Protein AF-0000000072570850 (afdb_homodimer)

Foldseek 3Di:
DPPPPADPVLVVLLLVLLLVLLLCLLLQLLLLQLLQCLAPVDLVSNLVRSVVRLQVSLQVSLVVLLVVLVVVLVVLVVVLVVQVVCCVVPVPVLLVLQLVLVVVVVDDSVVSSVVSVVCCVPPVSQSSCCSVPNDGPPNRHDSNSSSVSSNVSSNVNNVQLSCLLSVDDDPCNVVSSLVSSLVSQLVSQQSSCVSVVHDNVVSSVVSNVVNVVSSVVSNVNSNVND/DPPPPADPVQVVLLLVLLLVLLLCLLLQLLLLQLLQCLAPVDLVSNLVRSVVRLQVSLQVSLVVLLVVLVVVLVVLVVVLVVQVVCCVVPVPVLLVLQLVLVVVVVDDSVVSNVVSVVCCVPPVSQSSCCSVPVDGPPNRHDSNSSSVSSNVSSNVNNVQLSCLLSVDDDPCNVVSSLVSSLVSQLVSQQSSCVSVVHDNVVSSVVSNVVNVVSSVVSNVNSNVND

Sequence (452 aa):
MKKQTMTIDEKLNSVRAGVLGSNDGILTVVGVLFSVSAASGSSFALLIASLANLISGAFSMASGEYASVSSQSDSEKVVVQEEKILLKKDFKNQKAAVKEFYIEKGISPETSAEIANELLARKPLETVLSVKYDIALGHYMNPWQAAGSSLISFTIGGLFPLLTMILVKGAWQFPATIFATMLAMALTGMISAKLSDGLVIKAILRNIIIGLLTIFIHYFIGRILGMKKQTMTIDEKLNSVRAGVLGSNDGILTVVGVLFSVSAASGSSFALLIASLANLISGAFSMASGEYASVSSQSDSEKVVVQEEKILLKKDFKNQKAAVKEFYIEKGISPETSAEIANELLARKPLETVLSVKYDIALGHYMNPWQAAGSSLISFTIGGLFPLLTMILVKGAWQFPATIFATMLAMALTGMISAKLSDGLVIKAILRNIIIGLLTIFIHYFIGRILG

Organism: Lactococcus lactis subsp. lactis (strain IL1403) (NCBI:txid272623)

Structure (mmCIF, N/CA/C/O backbone):
data_AF-0000000072570850-model_v1
#
loop_
_entity.id
_entity.type
_entity.pdbx_description
1 polymer 'VIT family protein'
#
loop_
_atom_site.group_PDB
_atom_site.id
_atom_site.type_symbol
_atom_site.label_atom_id
_atom_site.label_alt_id
_atom_site.label_comp_id
_atom_site.label_asym_id
_atom_site.label_entity_id
_atom_site.label_seq_id
_atom_site.pdbx_PDB_ins_code
_atom_site.Cartn_x
_atom_site.Cartn_y
_atom_site.Cartn_z
_atom_site.occupancy
_atom_site.B_iso_or_equiv
_atom_site.auth_seq_id
_atom_site.auth_comp_id
_atom_site.auth_asym_id
_atom_site.auth_atom_id
_atom_site.pdbx_PDB_model_num
ATOM 1 N N . MET A 1 1 ? -11.328 24.703 -18.312 1 24.11 1 MET A N 1
ATOM 2 C CA . MET A 1 1 ? -11.5 23.672 -17.297 1 24.11 1 MET A CA 1
ATOM 3 C C . MET A 1 1 ? -10.188 23.391 -16.578 1 24.11 1 MET A C 1
ATOM 5 O O . MET A 1 1 ? -9.219 22.953 -17.188 1 24.11 1 MET A O 1
ATOM 9 N N . LYS A 1 2 ? -9.789 24.203 -15.586 1 32.03 2 LYS A N 1
ATOM 10 C CA . LYS A 1 2 ? -8.453 24.359 -15.016 1 32.03 2 LYS A CA 1
ATOM 11 C C . LYS A 1 2 ? -7.859 23.016 -14.625 1 32.03 2 LYS A C 1
ATOM 13 O O . LYS A 1 2 ? -8.516 22.219 -13.953 1 32.03 2 LYS A O 1
ATOM 18 N N . LYS A 1 3 ? -7.07 22.438 -15.281 1 36.97 3 LYS A N 1
ATOM 19 C CA . LYS A 1 3 ? -6.34 21.172 -15.164 1 36.97 3 LYS A CA 1
ATOM 20 C C . LYS A 1 3 ? -5.875 20.938 -13.727 1 36.97 3 LYS A C 1
ATOM 22 O O . LYS A 1 3 ? -5.004 21.656 -13.227 1 36.97 3 LYS A O 1
ATOM 27 N N . GLN A 1 4 ? -6.746 20.734 -12.766 1 39.06 4 GLN A N 1
ATOM 28 C CA . GLN A 1 4 ? -6.426 20.656 -11.344 1 39.06 4 GLN A CA 1
ATOM 29 C C . GLN A 1 4 ? -5.211 19.766 -11.102 1 39.06 4 GLN A C 1
ATOM 31 O O . GLN A 1 4 ? -5.215 18.594 -11.461 1 39.06 4 GLN A O 1
ATOM 36 N N . THR A 1 5 ? -4.016 20.281 -11.188 1 43.66 5 THR A N 1
ATOM 37 C CA . THR A 1 5 ? -2.693 19.719 -10.945 1 43.66 5 THR A CA 1
ATOM 38 C C . THR A 1 5 ? -2.707 18.844 -9.695 1 43.66 5 THR A C 1
ATOM 40 O O . THR A 1 5 ? -3.324 19.188 -8.688 1 43.66 5 THR A O 1
ATOM 43 N N . MET A 1 6 ? -2.568 17.578 -9.891 1 50.53 6 MET A N 1
ATOM 44 C CA . MET A 1 6 ? -2.449 16.672 -8.75 1 50.53 6 MET A CA 1
ATOM 45 C C . MET A 1 6 ? -1.691 17.344 -7.605 1 50.53 6 MET A C 1
ATOM 47 O O . MET A 1 6 ? -0.712 18.047 -7.832 1 50.53 6 MET A O 1
ATOM 51 N N . THR A 1 7 ? -2.297 17.266 -6.48 1 55.31 7 THR A N 1
ATOM 52 C CA . THR A 1 7 ? -1.575 17.719 -5.293 1 55.31 7 THR A CA 1
ATOM 53 C C . THR A 1 7 ? -0.363 16.828 -5.027 1 55.31 7 THR A C 1
ATOM 55 O O . THR A 1 7 ? -0.243 15.742 -5.605 1 55.31 7 THR A O 1
ATOM 58 N N . ILE A 1 8 ? 0.607 17.25 -4.469 1 54.66 8 ILE A N 1
ATOM 59 C CA . ILE A 1 8 ? 1.801 16.5 -4.082 1 54.66 8 ILE A CA 1
ATOM 60 C C . ILE A 1 8 ? 1.397 15.188 -3.414 1 54.66 8 ILE A C 1
ATOM 62 O O . ILE A 1 8 ? 2.02 14.148 -3.648 1 54.66 8 ILE A O 1
ATOM 66 N N . ASP A 1 9 ? 0.246 15.258 -2.719 1 59.38 9 ASP A N 1
ATOM 67 C CA . ASP A 1 9 ? -0.221 14.062 -2.018 1 59.38 9 ASP A CA 1
ATOM 68 C C . ASP A 1 9 ? -0.722 13.008 -3 1 59.38 9 ASP A C 1
ATOM 70 O O . ASP A 1 9 ? -0.471 11.812 -2.82 1 59.38 9 ASP A O 1
ATOM 74 N N . GLU A 1 10 ? -1.362 13.484 -3.99 1 61.22 10 GLU A N 1
ATOM 75 C CA . GLU A 1 10 ? -1.866 12.562 -5.012 1 61.22 10 GLU A CA 1
ATOM 76 C C . GLU A 1 10 ? -0.722 11.922 -5.789 1 61.22 10 GLU A C 1
ATOM 78 O O . GLU A 1 10 ? -0.749 10.719 -6.062 1 61.22 10 GLU A O 1
ATOM 83 N N . LYS A 1 11 ? 0.215 12.781 -6.109 1 60.34 11 LYS A N 1
ATOM 84 C CA . LYS A 1 11 ? 1.384 12.281 -6.828 1 60.34 11 LYS A CA 1
ATOM 85 C C . LYS A 1 11 ? 2.162 11.281 -5.984 1 60.34 11 LYS A C 1
ATOM 87 O O . LYS A 1 11 ? 2.576 10.234 -6.484 1 60.34 11 LYS A O 1
ATOM 92 N N . LEU A 1 12 ? 2.254 11.555 -4.738 1 62.31 12 LEU A N 1
ATOM 93 C CA . LEU A 1 12 ? 2.988 10.68 -3.828 1 62.31 12 LEU A CA 1
ATOM 94 C C . LEU A 1 12 ? 2.268 9.344 -3.65 1 62.31 12 LEU A C 1
ATOM 96 O O . LEU A 1 12 ? 2.906 8.297 -3.578 1 62.31 12 LEU A O 1
ATOM 100 N N . ASN A 1 13 ? 0.997 9.484 -3.703 1 66.06 13 ASN A N 1
ATOM 101 C CA . ASN A 1 13 ? 0.219 8.258 -3.561 1 66.06 13 ASN A CA 1
ATOM 102 C C . ASN A 1 13 ? 0.359 7.355 -4.785 1 66.06 13 ASN A C 1
ATOM 104 O O . ASN A 1 13 ? 0.469 6.137 -4.656 1 66.06 13 ASN A O 1
ATOM 108 N N . SER A 1 14 ? 0.369 8.008 -5.949 1 67.69 14 SER A N 1
ATOM 109 C CA . SER A 1 14 ? 0.519 7.246 -7.184 1 67.69 14 SER A CA 1
ATOM 110 C C . SER A 1 14 ? 1.908 6.625 -7.285 1 67.69 14 SER A C 1
ATOM 112 O O . SER A 1 14 ? 2.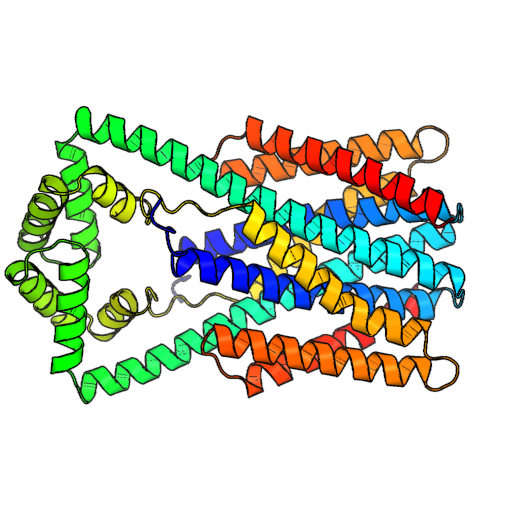053 5.484 -7.73 1 67.69 14 SER A O 1
ATOM 114 N N . VAL A 1 15 ? 2.855 7.297 -6.844 1 68.5 15 VAL A N 1
ATOM 115 C CA . VAL A 1 15 ? 4.234 6.816 -6.879 1 68.5 15 VAL A CA 1
ATOM 116 C C . VAL A 1 15 ? 4.406 5.664 -5.895 1 68.5 15 VAL A C 1
ATOM 118 O O . VAL A 1 15 ? 5.016 4.645 -6.223 1 68.5 15 VAL A O 1
ATOM 121 N N . ARG A 1 16 ? 3.838 5.863 -4.785 1 72.44 16 ARG A N 1
ATOM 122 C CA . ARG A 1 16 ? 3.883 4.797 -3.791 1 72.44 16 ARG A CA 1
ATOM 123 C C . ARG A 1 16 ? 3.217 3.527 -4.316 1 72.44 16 ARG A C 1
ATOM 125 O O . ARG A 1 16 ? 3.758 2.43 -4.168 1 72.44 16 ARG A O 1
ATOM 132 N N . ALA A 1 17 ? 2.133 3.746 -4.895 1 75.56 17 ALA A N 1
ATOM 133 C CA . ALA A 1 17 ? 1.392 2.629 -5.473 1 75.56 17 ALA A CA 1
ATOM 134 C C . ALA A 1 17 ? 2.195 1.949 -6.578 1 75.56 17 ALA A C 1
ATOM 136 O O . ALA A 1 17 ? 2.186 0.722 -6.695 1 75.56 17 ALA A O 1
ATOM 137 N N . GLY A 1 18 ? 2.904 2.754 -7.371 1 77.88 18 GLY A N 1
ATOM 138 C CA . GLY A 1 18 ? 3.725 2.219 -8.445 1 77.88 18 GLY A CA 1
ATOM 139 C C . GLY A 1 18 ? 4.91 1.413 -7.941 1 77.88 18 GLY A C 1
ATOM 140 O O . GLY A 1 18 ? 5.168 0.311 -8.43 1 77.88 18 GLY A O 1
ATOM 141 N N . VAL A 1 19 ? 5.555 1.935 -7.004 1 78.81 19 VAL A N 1
ATOM 142 C CA . VAL A 1 19 ? 6.734 1.274 -6.457 1 78.81 19 VAL A CA 1
ATOM 143 C C . VAL A 1 19 ? 6.324 -0.025 -5.766 1 78.81 19 VAL A C 1
ATOM 145 O O . VAL A 1 19 ? 6.977 -1.059 -5.938 1 78.81 19 VAL A O 1
ATOM 148 N N . LEU A 1 20 ? 5.258 0.036 -5.07 1 80.69 20 LEU A N 1
ATOM 149 C CA . LEU A 1 20 ? 4.742 -1.16 -4.414 1 80.69 20 LEU A CA 1
ATOM 150 C C . LEU A 1 20 ? 4.32 -2.207 -5.438 1 80.69 20 LEU A C 1
ATOM 152 O O . LEU A 1 20 ? 4.594 -3.398 -5.262 1 80.69 20 LEU A O 1
ATOM 156 N N . GLY A 1 21 ? 3.699 -1.701 -6.406 1 85.62 21 GLY A N 1
ATOM 157 C CA . GLY A 1 21 ? 3.271 -2.598 -7.469 1 85.62 21 GLY A CA 1
ATOM 158 C C . GLY A 1 21 ? 4.43 -3.277 -8.172 1 85.62 21 GLY A C 1
ATOM 159 O O . GLY A 1 21 ? 4.398 -4.488 -8.406 1 85.62 21 GLY A O 1
ATOM 160 N N . SER A 1 22 ? 5.387 -2.471 -8.523 1 88.88 22 SER A N 1
ATOM 161 C CA . SER A 1 22 ? 6.551 -3.016 -9.219 1 88.88 22 SER A CA 1
ATOM 162 C C . SER A 1 22 ? 7.258 -4.066 -8.367 1 88.88 22 SER A C 1
ATOM 164 O O . SER A 1 22 ? 7.566 -5.156 -8.852 1 88.88 22 SER A O 1
ATOM 166 N N . ASN A 1 23 ? 7.496 -3.762 -7.199 1 89.5 23 ASN A N 1
ATOM 167 C CA . ASN A 1 23 ? 8.156 -4.688 -6.281 1 89.5 23 ASN A CA 1
ATOM 168 C C . ASN A 1 23 ? 7.371 -5.984 -6.133 1 89.5 23 ASN A C 1
ATOM 170 O O . ASN A 1 23 ? 7.938 -7.074 -6.223 1 89.5 23 ASN A O 1
ATOM 174 N N . ASP A 1 24 ? 6.168 -5.84 -5.98 1 91 24 ASP A N 1
ATOM 175 C CA . ASP A 1 24 ? 5.305 -7.004 -5.785 1 91 24 ASP A CA 1
ATOM 176 C C . ASP A 1 24 ? 5.254 -7.863 -7.043 1 91 24 ASP A C 1
ATOM 178 O O . ASP A 1 24 ? 5.289 -9.094 -6.965 1 91 24 ASP A O 1
ATOM 182 N N . GLY A 1 25 ? 5.102 -7.184 -8.102 1 94.19 25 GLY A N 1
ATOM 183 C CA . GLY A 1 25 ? 5.074 -7.914 -9.359 1 94.19 25 GLY A CA 1
ATOM 184 C C . GLY A 1 25 ? 6.32 -8.75 -9.594 1 94.19 25 GLY A C 1
ATOM 185 O O . GLY A 1 25 ? 6.23 -9.914 -9.984 1 94.19 25 GLY A O 1
ATOM 186 N N . ILE A 1 26 ? 7.422 -8.195 -9.32 1 95.69 26 ILE A N 1
ATOM 187 C CA . ILE A 1 26 ? 8.688 -8.891 -9.516 1 95.69 26 ILE A CA 1
ATOM 188 C C . ILE A 1 26 ? 8.781 -10.07 -8.555 1 95.69 26 ILE A C 1
ATOM 190 O O . ILE A 1 26 ? 8.977 -11.211 -8.984 1 95.69 26 ILE A O 1
ATOM 194 N N . LEU A 1 27 ? 8.547 -9.828 -7.348 1 94.56 27 LEU A N 1
ATOM 195 C CA . LEU A 1 27 ? 8.836 -10.805 -6.305 1 94.56 27 LEU A CA 1
ATOM 196 C C . LEU A 1 27 ? 7.82 -11.945 -6.336 1 94.56 27 LEU A C 1
ATOM 198 O O . LEU A 1 27 ? 8.18 -13.102 -6.113 1 94.56 27 LEU A O 1
ATOM 202 N N . THR A 1 28 ? 6.605 -11.609 -6.574 1 94.5 28 THR A N 1
ATOM 203 C CA . THR A 1 28 ? 5.605 -12.672 -6.602 1 94.5 28 THR A CA 1
ATOM 204 C C . THR A 1 28 ? 5.82 -13.586 -7.805 1 94.5 28 THR A C 1
ATOM 206 O O . THR A 1 28 ? 5.742 -14.812 -7.684 1 94.5 28 THR A O 1
ATOM 209 N N . VAL A 1 29 ? 6.07 -13 -8.891 1 95.75 29 VAL A N 1
ATOM 210 C CA . VAL A 1 29 ? 6.25 -13.789 -10.109 1 95.75 29 VAL A CA 1
ATOM 211 C C . VAL A 1 29 ? 7.516 -14.641 -9.984 1 95.75 29 VAL A C 1
ATOM 213 O O . VAL A 1 29 ? 7.492 -15.836 -10.273 1 95.75 29 VAL A O 1
ATOM 216 N N . VAL A 1 30 ? 8.531 -14.023 -9.555 1 96.12 30 VAL A N 1
ATOM 217 C CA . VAL A 1 30 ? 9.781 -14.766 -9.43 1 96.12 30 VAL A CA 1
ATOM 218 C C . VAL A 1 30 ? 9.625 -15.875 -8.391 1 96.12 30 VAL A C 1
ATOM 220 O O . VAL A 1 30 ? 10.164 -16.969 -8.555 1 96.12 30 VAL A O 1
ATOM 223 N N . GLY A 1 31 ? 8.953 -15.609 -7.363 1 94.88 31 GLY A N 1
ATOM 224 C CA . GLY A 1 31 ? 8.68 -16.656 -6.387 1 94.88 31 GLY A CA 1
ATOM 225 C C . GLY A 1 31 ? 7.961 -17.844 -6.977 1 94.88 31 GLY A C 1
ATOM 226 O O . GLY A 1 31 ? 8.344 -19 -6.727 1 94.88 31 GLY A O 1
ATOM 227 N N . VAL A 1 32 ? 6.973 -17.578 -7.75 1 93.5 32 VAL A N 1
ATOM 228 C CA . VAL A 1 32 ? 6.223 -18.656 -8.391 1 93.5 32 VAL A CA 1
ATOM 229 C C . VAL A 1 32 ? 7.113 -19.391 -9.398 1 93.5 32 VAL A C 1
ATOM 231 O O . VAL A 1 32 ? 7.129 -20.609 -9.453 1 93.5 32 VAL A O 1
ATOM 234 N N . LEU A 1 33 ? 7.859 -18.672 -10.172 1 95.44 33 LEU A N 1
ATOM 235 C CA . LEU A 1 33 ? 8.75 -19.234 -11.172 1 95.44 33 LEU A CA 1
ATOM 236 C C . LEU A 1 33 ? 9.703 -20.25 -10.539 1 95.44 33 LEU A C 1
ATOM 238 O O . LEU A 1 33 ? 9.797 -21.391 -11.008 1 95.44 33 LEU A O 1
ATOM 242 N N . PHE A 1 34 ? 10.312 -19.859 -9.5 1 95.12 34 PHE A N 1
ATOM 243 C CA . PHE A 1 34 ? 11.352 -20.703 -8.93 1 95.12 34 PHE A CA 1
ATOM 244 C C . PHE A 1 34 ? 10.75 -21.812 -8.086 1 95.12 34 PHE A C 1
ATOM 246 O O . PHE A 1 34 ? 11.281 -22.938 -8.031 1 95.12 34 PHE A O 1
ATOM 253 N N . SER A 1 35 ? 9.656 -21.547 -7.469 1 93.94 35 SER A N 1
ATOM 254 C CA . SER A 1 35 ? 8.992 -22.609 -6.711 1 93.94 35 SER A CA 1
ATOM 255 C C . SER A 1 35 ? 8.453 -23.688 -7.629 1 93.94 35 SER A C 1
ATOM 257 O O . SER A 1 35 ? 8.695 -24.875 -7.402 1 93.94 35 SER A O 1
ATOM 259 N N . VAL A 1 36 ? 7.73 -23.312 -8.648 1 91.31 36 VAL A N 1
ATOM 260 C CA . VAL A 1 36 ? 7.082 -24.266 -9.547 1 91.31 36 VAL A CA 1
ATOM 261 C C . VAL A 1 36 ? 8.141 -25 -10.367 1 91.31 36 VAL A C 1
ATOM 263 O O . VAL A 1 36 ? 8.008 -26.203 -10.617 1 91.31 36 VAL A O 1
ATOM 266 N N . SER A 1 37 ? 9.133 -24.266 -10.766 1 92.19 37 SER A N 1
ATOM 267 C CA . SER A 1 37 ? 10.203 -24.922 -11.508 1 92.19 37 SER A CA 1
ATOM 268 C C . SER A 1 37 ? 10.891 -25.984 -10.664 1 92.19 37 SER A C 1
ATOM 270 O O . SER A 1 37 ? 11.219 -27.062 -11.156 1 92.19 37 SER A O 1
ATOM 272 N N . ALA A 1 38 ? 11.125 -25.703 -9.461 1 92 38 ALA A N 1
ATOM 273 C CA . ALA A 1 38 ? 11.82 -26.625 -8.57 1 92 38 ALA A CA 1
ATOM 274 C C . ALA A 1 38 ? 10.914 -27.797 -8.18 1 92 38 ALA A C 1
ATOM 276 O O . ALA A 1 38 ? 11.383 -28.906 -7.938 1 92 38 ALA A O 1
ATOM 277 N N . ALA A 1 39 ? 9.656 -27.594 -8.18 1 89.44 39 ALA A N 1
ATOM 278 C CA . ALA A 1 39 ? 8.703 -28.609 -7.727 1 89.44 39 ALA A CA 1
ATOM 279 C C . ALA A 1 39 ? 8.305 -29.531 -8.875 1 89.44 39 ALA A C 1
ATOM 281 O O . ALA A 1 39 ? 8.188 -30.734 -8.695 1 89.44 39 ALA A O 1
ATOM 282 N N . SER A 1 40 ? 7.805 -29.094 -10.008 1 82.69 40 SER A N 1
ATOM 283 C CA . SER A 1 40 ? 7.129 -29.859 -11.039 1 82.69 40 SER A CA 1
ATOM 284 C C . SER A 1 40 ? 8.062 -30.172 -12.203 1 82.69 40 SER A C 1
ATOM 286 O O . SER A 1 40 ? 8.07 -31.281 -12.727 1 82.69 40 SER A O 1
ATOM 288 N N . GLY A 1 41 ? 8.914 -29.391 -12.664 1 78.12 41 GLY A N 1
ATOM 289 C CA . GLY A 1 41 ? 9.727 -29.531 -13.852 1 78.12 41 GLY A CA 1
ATOM 290 C C . GLY A 1 41 ? 8.93 -29.422 -15.141 1 78.12 41 GLY A C 1
ATOM 291 O O . GLY A 1 41 ? 9.5 -29.484 -16.234 1 78.12 41 GLY A O 1
ATOM 292 N N . SER A 1 42 ? 7.633 -29.312 -15.031 1 86.62 42 SER A N 1
ATOM 293 C CA . SER A 1 42 ? 6.77 -29.188 -16.203 1 86.62 42 SER A CA 1
ATOM 294 C C . SER A 1 42 ? 6.77 -27.766 -16.734 1 86.62 42 SER A C 1
ATOM 296 O O . SER A 1 42 ? 6.391 -26.828 -16.031 1 86.62 42 SER A O 1
ATOM 298 N N . SER A 1 43 ? 7.113 -27.641 -18 1 87.19 43 SER A N 1
ATOM 299 C CA . SER A 1 43 ? 7.125 -26.328 -18.641 1 87.19 43 SER A CA 1
ATOM 300 C C . SER A 1 43 ? 5.719 -25.734 -18.734 1 87.19 43 SER A C 1
ATOM 302 O O . SER A 1 43 ? 5.535 -24.531 -18.625 1 87.19 43 SER A O 1
ATOM 304 N N . PHE A 1 44 ? 4.793 -26.656 -18.938 1 86.31 44 PHE A N 1
ATOM 305 C CA . PHE A 1 44 ? 3.414 -26.188 -19.047 1 86.31 44 PHE A CA 1
ATOM 306 C C . PHE A 1 44 ? 2.912 -25.688 -17.703 1 86.31 44 PHE A C 1
ATOM 308 O O . PHE A 1 44 ? 2.283 -24.625 -17.609 1 86.31 44 PHE A O 1
ATOM 315 N N . ALA A 1 45 ? 3.189 -26.391 -16.625 1 85.25 45 ALA A N 1
ATOM 316 C CA . ALA A 1 45 ? 2.799 -25.984 -15.281 1 85.25 45 ALA A CA 1
ATOM 317 C C . ALA A 1 45 ? 3.443 -24.641 -14.914 1 85.25 45 ALA A C 1
ATOM 319 O O . ALA A 1 45 ? 2.797 -23.781 -14.312 1 85.25 45 ALA A O 1
ATOM 320 N N . LEU A 1 46 ? 4.641 -24.531 -15.312 1 89.38 46 LEU A N 1
ATOM 321 C CA . LEU A 1 46 ? 5.379 -23.297 -15.047 1 89.38 46 LEU A CA 1
ATOM 322 C C . LEU A 1 46 ? 4.734 -22.109 -15.758 1 89.38 46 LEU A C 1
ATOM 324 O O . LEU A 1 46 ? 4.516 -21.062 -15.156 1 89.38 46 LEU A O 1
ATOM 328 N N . LEU A 1 47 ? 4.379 -22.297 -16.969 1 89.5 47 LEU A N 1
ATOM 329 C CA . LEU A 1 47 ? 3.816 -21.219 -17.781 1 89.5 47 LEU A CA 1
ATOM 330 C C . LEU A 1 47 ? 2.453 -20.781 -17.25 1 89.5 47 LEU A C 1
ATOM 332 O O . LEU A 1 47 ? 2.211 -19.594 -17.031 1 89.5 47 LEU A O 1
ATOM 336 N N . ILE A 1 48 ? 1.596 -21.688 -16.953 1 88.62 48 ILE A N 1
ATOM 337 C CA . ILE A 1 48 ? 0.23 -21.359 -16.578 1 88.62 48 ILE A CA 1
ATOM 338 C C . ILE A 1 48 ? 0.225 -20.766 -15.164 1 88.62 48 ILE A C 1
ATOM 340 O O . ILE A 1 48 ? -0.517 -19.812 -14.883 1 88.62 48 ILE A O 1
ATOM 344 N N . ALA A 1 49 ? 1.06 -21.359 -14.328 1 89.81 49 ALA A N 1
ATOM 345 C CA . ALA A 1 49 ? 1.12 -20.859 -12.961 1 89.81 49 ALA A CA 1
ATOM 346 C C . ALA A 1 49 ? 1.647 -19.422 -12.922 1 89.81 49 ALA A C 1
ATOM 348 O O . ALA A 1 49 ? 1.097 -18.562 -12.227 1 89.81 49 ALA A O 1
ATOM 349 N N . SER A 1 50 ? 2.662 -19.156 -13.68 1 93.5 50 SER A N 1
ATOM 350 C CA . SER A 1 50 ? 3.301 -17.844 -13.633 1 93.5 50 SER A CA 1
ATOM 351 C C . SER A 1 50 ? 2.455 -16.797 -14.344 1 93.5 50 SER A C 1
ATOM 353 O O . SER A 1 50 ? 2.391 -15.641 -13.906 1 93.5 50 SER A O 1
ATOM 355 N N . LEU A 1 51 ? 1.804 -17.156 -15.398 1 93.31 51 LEU A N 1
ATOM 356 C CA . LEU A 1 51 ? 0.913 -16.234 -16.078 1 93.31 51 LEU A CA 1
ATOM 357 C C . LEU A 1 51 ? -0.319 -15.93 -15.234 1 93.31 51 LEU A C 1
ATOM 359 O O . LEU A 1 51 ? -0.752 -14.781 -15.148 1 93.31 51 LEU A O 1
ATOM 363 N N . ALA A 1 52 ? -0.844 -17 -14.719 1 92.44 52 ALA A N 1
ATOM 364 C CA . ALA A 1 52 ? -1.978 -16.828 -13.82 1 92.44 52 ALA A CA 1
ATOM 365 C C . ALA A 1 52 ? -1.61 -15.898 -12.656 1 92.44 52 ALA A C 1
ATOM 367 O O . ALA A 1 52 ? -2.387 -15.016 -12.289 1 92.44 52 ALA A O 1
ATOM 368 N N . ASN A 1 53 ? -0.488 -16.094 -12.102 1 93.25 53 ASN A N 1
ATOM 369 C CA . ASN A 1 53 ? -0.016 -15.273 -10.992 1 93.25 53 ASN A CA 1
ATOM 370 C C . ASN A 1 53 ? 0.168 -13.82 -11.414 1 93.25 53 ASN A C 1
ATOM 372 O O . ASN A 1 53 ? -0.221 -12.906 -10.688 1 93.25 53 ASN A O 1
ATOM 376 N N . LEU A 1 54 ? 0.767 -13.617 -12.547 1 94.62 54 LEU A N 1
ATOM 377 C CA . LEU A 1 54 ? 1 -12.258 -13.031 1 94.62 54 LEU A CA 1
ATOM 378 C C . LEU A 1 54 ? -0.319 -11.523 -13.234 1 94.62 54 LEU A C 1
ATOM 380 O O . LEU A 1 54 ? -0.481 -10.391 -12.766 1 94.62 54 LEU A O 1
ATOM 384 N N . ILE A 1 55 ? -1.209 -12.125 -13.867 1 93.62 55 ILE A N 1
ATOM 385 C CA . ILE A 1 55 ? -2.48 -11.492 -14.195 1 93.62 55 ILE A CA 1
ATOM 386 C C . ILE A 1 55 ? -3.299 -11.289 -12.922 1 93.62 55 ILE A C 1
ATOM 388 O O . ILE A 1 55 ? -3.807 -10.195 -12.672 1 93.62 55 ILE A O 1
ATOM 392 N N . SER A 1 56 ? -3.381 -12.352 -12.156 1 92.75 56 SER A N 1
ATOM 393 C CA . SER A 1 56 ? -4.16 -12.258 -10.93 1 92.75 56 SER A CA 1
ATOM 394 C C . SER A 1 56 ? -3.551 -11.25 -9.961 1 92.75 56 SER A C 1
ATOM 396 O O . SER A 1 56 ? -4.273 -10.484 -9.312 1 92.75 56 SER A O 1
ATOM 398 N N . GLY A 1 57 ? -2.258 -11.258 -9.859 1 92.62 57 GLY A N 1
ATOM 399 C CA . GLY A 1 57 ? -1.581 -10.297 -9 1 92.62 57 GLY A CA 1
ATOM 400 C C . GLY A 1 57 ? -1.791 -8.859 -9.422 1 92.62 57 GLY A C 1
ATOM 401 O O . GLY A 1 57 ? -2.059 -7.992 -8.586 1 92.62 57 GLY A O 1
ATOM 402 N N . ALA A 1 58 ? -1.656 -8.625 -10.672 1 93.5 58 ALA A N 1
ATOM 403 C CA . ALA A 1 58 ? -1.842 -7.277 -11.203 1 93.5 58 ALA A CA 1
ATOM 404 C C . ALA A 1 58 ? -3.258 -6.773 -10.938 1 93.5 58 ALA A C 1
ATOM 406 O O . ALA A 1 58 ? -3.447 -5.652 -10.469 1 93.5 58 ALA A O 1
ATOM 407 N N . PHE A 1 59 ? -4.188 -7.551 -11.219 1 91.06 59 PHE A N 1
ATOM 408 C CA . PHE A 1 59 ? -5.582 -7.16 -11.031 1 91.06 59 PHE A CA 1
ATOM 409 C C . PHE A 1 59 ? -5.91 -7.016 -9.547 1 91.06 59 PHE A C 1
ATOM 411 O O . PHE A 1 59 ? -6.676 -6.133 -9.164 1 91.06 59 PHE A O 1
ATOM 418 N N . SER A 1 60 ? -5.402 -7.945 -8.789 1 90.56 60 SER A N 1
ATOM 419 C CA . SER A 1 60 ? -5.621 -7.875 -7.348 1 90.56 60 SER A CA 1
ATOM 420 C C . SER A 1 60 ? -5.062 -6.582 -6.766 1 90.56 60 SER A C 1
ATOM 422 O O . SER A 1 60 ? -5.707 -5.934 -5.941 1 90.56 60 SER A O 1
ATOM 424 N N . MET A 1 61 ? -3.859 -6.238 -7.18 1 89.12 61 MET A N 1
ATOM 425 C CA . MET A 1 61 ? -3.246 -5 -6.711 1 89.12 61 MET A CA 1
ATOM 426 C C . MET A 1 61 ? -4.074 -3.789 -7.125 1 89.12 61 MET A C 1
ATOM 428 O O . MET A 1 61 ? -4.309 -2.889 -6.316 1 89.12 61 MET A O 1
ATOM 432 N N . ALA A 1 62 ? -4.488 -3.793 -8.312 1 89.88 62 ALA A N 1
ATOM 433 C CA . ALA A 1 62 ? -5.305 -2.695 -8.828 1 89.88 62 ALA A CA 1
ATOM 434 C C . ALA A 1 62 ? -6.625 -2.59 -8.07 1 89.88 62 ALA A C 1
ATOM 436 O O . ALA A 1 62 ? -7.031 -1.499 -7.66 1 89.88 62 ALA A O 1
ATOM 437 N N . SER A 1 63 ? -7.266 -3.65 -7.898 1 87.81 63 SER A N 1
ATOM 438 C CA . SER A 1 63 ? -8.555 -3.676 -7.207 1 87.81 63 SER A CA 1
ATOM 439 C C . SER A 1 63 ? -8.398 -3.291 -5.738 1 87.81 63 SER A C 1
ATOM 441 O O . SER A 1 63 ? -9.258 -2.605 -5.18 1 87.81 63 SER A O 1
ATOM 443 N N . GLY A 1 64 ? -7.383 -3.826 -5.172 1 82.69 64 GLY A N 1
ATOM 444 C CA . GLY A 1 64 ? -7.117 -3.451 -3.793 1 82.69 64 GLY A CA 1
ATOM 445 C C . GLY A 1 64 ? -6.875 -1.965 -3.613 1 82.69 64 GLY A C 1
ATOM 446 O O . GLY A 1 64 ? -7.418 -1.347 -2.697 1 82.69 64 GLY A O 1
ATOM 447 N N . GLU A 1 65 ? -6.004 -1.442 -4.426 1 82 65 GLU A N 1
ATOM 448 C CA . GLU A 1 65 ? -5.738 -0.008 -4.387 1 82 65 GLU A CA 1
ATOM 449 C C . GLU A 1 65 ? -7.012 0.795 -4.648 1 82 65 GLU A C 1
ATOM 451 O O . GLU A 1 65 ? -7.246 1.82 -4.008 1 82 65 GLU A O 1
ATOM 456 N N . TYR A 1 66 ? -7.742 0.39 -5.578 1 84.44 66 TYR A N 1
ATOM 457 C CA . TYR A 1 66 ? -9.008 1.041 -5.883 1 84.44 66 TYR A CA 1
ATOM 458 C C . TYR A 1 66 ? -9.922 1.046 -4.664 1 84.44 66 TYR A C 1
ATOM 460 O O . TYR A 1 66 ? -10.484 2.084 -4.305 1 84.44 66 TYR A O 1
ATOM 468 N N . ALA A 1 67 ? -10.078 -0.068 -4.125 1 81.38 67 ALA A N 1
ATOM 469 C CA . ALA A 1 67 ? -10.969 -0.202 -2.973 1 81.38 67 ALA A CA 1
ATOM 470 C C . ALA A 1 67 ? -10.477 0.648 -1.804 1 81.38 67 ALA A C 1
ATOM 472 O O . ALA A 1 67 ? -11.273 1.293 -1.119 1 81.38 67 ALA A O 1
ATOM 473 N N . SER A 1 68 ? -9.203 0.562 -1.569 1 74.94 68 SER A N 1
ATOM 474 C CA . SER A 1 68 ? -8.625 1.308 -0.455 1 74.94 68 SER A CA 1
ATOM 475 C C . SER A 1 68 ? -8.82 2.811 -0.635 1 74.94 68 SER A C 1
ATOM 477 O O . SER A 1 68 ? -9.258 3.5 0.288 1 74.94 68 SER A O 1
ATOM 479 N N . VAL A 1 69 ? -8.492 3.334 -1.743 1 76.44 69 VAL A N 1
ATOM 480 C CA . VAL A 1 69 ? -8.594 4.766 -2.02 1 76.44 69 VAL A CA 1
ATOM 481 C C . VAL A 1 69 ? -10.062 5.18 -2.066 1 76.44 69 VAL A C 1
ATOM 483 O O . VAL A 1 69 ? -10.414 6.277 -1.639 1 76.44 69 VAL A O 1
ATOM 486 N N . SER A 1 70 ? -10.891 4.293 -2.605 1 80.38 70 SER A N 1
ATOM 487 C CA . SER A 1 70 ? -12.328 4.582 -2.635 1 80.38 70 SER A CA 1
ATOM 488 C C . SER A 1 70 ? -12.891 4.723 -1.226 1 80.38 70 SER A C 1
ATOM 490 O O . SER A 1 70 ? -13.68 5.629 -0.958 1 80.38 70 S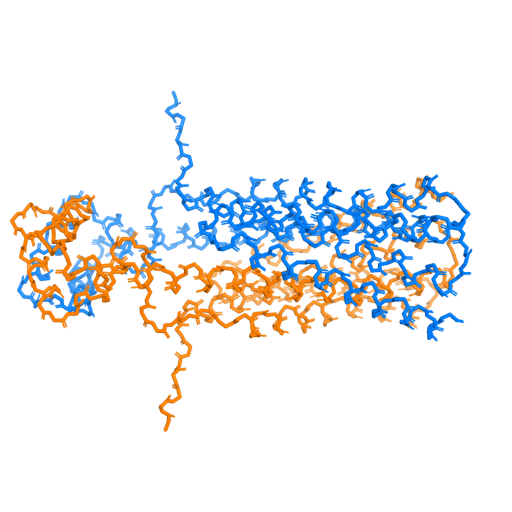ER A O 1
ATOM 492 N N . SER A 1 71 ? -12.531 3.785 -0.389 1 75.88 71 SER A N 1
ATOM 493 C CA . SER A 1 71 ? -12.992 3.854 0.994 1 75.88 71 SER A CA 1
ATOM 494 C C . SER A 1 71 ? -12.555 5.152 1.658 1 75.88 71 SER A C 1
ATOM 496 O O . SER A 1 71 ? -13.32 5.766 2.404 1 75.88 71 SER A O 1
ATOM 498 N N . GLN A 1 72 ? -11.336 5.484 1.409 1 73 72 GLN A N 1
ATOM 499 C CA . GLN A 1 72 ? -10.828 6.746 1.945 1 73 72 GLN A CA 1
ATOM 500 C C . GLN A 1 72 ? -11.617 7.934 1.396 1 73 72 GLN A C 1
ATOM 502 O O . GLN A 1 72 ? -11.977 8.844 2.145 1 73 72 GLN A O 1
ATOM 507 N N . SER A 1 73 ? -11.789 7.973 0.096 1 77.25 73 SER A N 1
ATOM 508 C CA . SER A 1 73 ? -12.539 9.047 -0.557 1 77.25 73 SER A CA 1
ATOM 509 C C . SER A 1 73 ? -13.953 9.148 -0.002 1 77.25 73 SER A C 1
ATOM 511 O O . SER A 1 73 ? -14.461 10.25 0.227 1 77.25 73 SER A O 1
ATOM 513 N N . ASP A 1 74 ? -14.594 8.062 0.208 1 79.12 74 ASP A N 1
ATOM 514 C CA . ASP A 1 74 ? -15.945 8.031 0.759 1 79.12 74 ASP A CA 1
ATOM 515 C C . ASP A 1 74 ? -15.977 8.625 2.164 1 79.12 74 ASP A C 1
ATOM 517 O O . ASP A 1 74 ? -16.875 9.398 2.498 1 79.12 74 ASP A O 1
ATOM 521 N N . SER A 1 75 ? -15.023 8.195 2.953 1 76.31 75 SER A N 1
ATOM 522 C CA . SER A 1 75 ? -14.938 8.711 4.312 1 76.31 75 SER A CA 1
ATOM 523 C C . SER A 1 75 ? -14.766 10.227 4.32 1 76.31 75 SER A C 1
ATOM 525 O O . SER A 1 75 ? -15.352 10.922 5.156 1 76.31 75 SER A O 1
ATOM 527 N N . GLU A 1 76 ? -13.883 10.68 3.447 1 79.19 76 GLU A N 1
ATOM 528 C CA . GLU A 1 76 ? -13.633 12.117 3.354 1 79.19 76 GLU A CA 1
ATOM 529 C C . GLU A 1 76 ? -14.898 12.875 2.986 1 79.19 76 GLU A C 1
ATOM 531 O O . GLU A 1 76 ? -15.164 13.945 3.533 1 79.19 76 GLU A O 1
ATOM 536 N N . LYS A 1 77 ? -15.656 12.344 2.141 1 82.44 77 LYS A N 1
ATOM 537 C CA . LYS A 1 77 ? -16.891 13 1.723 1 82.44 77 LYS A CA 1
ATOM 538 C C . LYS A 1 77 ? -17.891 13.062 2.869 1 82.44 77 LYS A C 1
ATOM 540 O O . LYS A 1 77 ? -18.609 14.047 3.021 1 82.44 77 LYS A O 1
ATOM 545 N N . VAL A 1 78 ? -17.953 12.062 3.629 1 82.56 78 VAL A N 1
ATOM 546 C CA . VAL A 1 78 ? -18.859 12.023 4.777 1 82.56 78 VAL A CA 1
ATOM 547 C C . VAL A 1 78 ? -18.438 13.078 5.801 1 82.56 78 VAL A C 1
ATOM 549 O O . VAL A 1 78 ? -19.281 13.82 6.32 1 82.56 78 VAL A O 1
ATOM 552 N N . VAL A 1 79 ? -17.188 13.062 6.035 1 84 79 VAL A N 1
ATOM 553 C CA . VAL A 1 79 ? -16.656 14.008 7.016 1 84 79 VAL A CA 1
ATOM 554 C C . VAL A 1 79 ? -16.922 15.438 6.543 1 84 79 VAL A C 1
ATOM 556 O O . VAL A 1 79 ? -17.234 16.312 7.348 1 84 79 VAL A O 1
ATOM 559 N N . VAL A 1 80 ? -16.688 15.703 5.27 1 86.88 80 VAL A N 1
ATOM 560 C CA . VAL A 1 80 ? -16.938 17.031 4.703 1 86.88 80 VAL A CA 1
ATOM 561 C C . VAL A 1 80 ? -18.375 17.453 4.969 1 86.88 80 VAL A C 1
ATOM 563 O O . VAL A 1 80 ? -18.625 18.578 5.41 1 86.88 80 VAL A O 1
ATOM 566 N N . GLN A 1 81 ? -19.312 16.609 4.746 1 89.12 81 GLN A N 1
ATOM 567 C CA . GLN A 1 81 ? -20.719 16.922 4.957 1 89.12 81 GLN A CA 1
ATOM 568 C C . GLN A 1 81 ? -21.016 17.141 6.438 1 89.12 81 GLN A C 1
ATOM 570 O O . GLN A 1 81 ? -21.766 18.047 6.797 1 89.12 81 GLN A O 1
ATOM 575 N N . GLU A 1 82 ? -20.453 16.328 7.219 1 90.38 82 GLU A N 1
ATOM 576 C CA . GLU A 1 82 ? -20.656 16.453 8.656 1 90.38 82 GLU A CA 1
ATOM 577 C C . GLU A 1 82 ? -20.125 17.781 9.18 1 90.38 82 GLU A C 1
ATOM 579 O O . GLU A 1 82 ? -20.781 18.438 9.992 1 90.38 82 GLU A O 1
ATOM 584 N N . GLU A 1 83 ? -18.984 18.094 8.719 1 92.88 83 GLU A N 1
ATOM 585 C CA . GLU A 1 83 ? -18.359 19.328 9.211 1 92.88 83 GLU A CA 1
ATOM 586 C C . GLU A 1 83 ? -19.078 20.562 8.656 1 92.88 83 GLU A C 1
ATOM 588 O O . GLU A 1 83 ? -19.156 21.578 9.336 1 92.88 83 GLU A O 1
ATOM 593 N N . LYS A 1 84 ? -19.609 20.484 7.484 1 93.56 84 LYS A N 1
ATOM 594 C CA . LYS A 1 84 ? -20.438 21.562 6.953 1 93.56 84 LYS A CA 1
ATOM 595 C C . LYS A 1 84 ? -21.625 21.844 7.867 1 93.56 84 LYS A C 1
ATOM 597 O O . LYS A 1 84 ? -21.953 23 8.125 1 93.56 84 LYS A O 1
ATOM 602 N N . ILE A 1 85 ? -22.203 20.812 8.32 1 95.19 85 ILE A N 1
ATOM 603 C CA . ILE A 1 85 ? -23.359 20.922 9.203 1 95.19 85 ILE A CA 1
ATOM 604 C C . ILE A 1 85 ? -22.938 21.453 10.562 1 95.19 85 ILE A C 1
ATOM 606 O O . ILE A 1 85 ? -23.578 22.344 11.117 1 95.19 85 ILE A O 1
ATOM 610 N N . LEU A 1 86 ? -21.859 20.938 11.062 1 94.88 86 LEU A N 1
ATOM 611 C CA . LEU A 1 86 ? -21.391 21.344 12.383 1 94.88 86 LEU A CA 1
ATOM 612 C C . LEU A 1 86 ? -20.969 22.797 12.391 1 94.88 86 LEU A C 1
ATOM 614 O O . LEU A 1 86 ? -21.125 23.5 13.398 1 94.88 86 LEU A O 1
ATOM 618 N N . LEU A 1 87 ? -20.391 23.281 11.289 1 95.62 87 LEU A N 1
ATOM 619 C CA . LEU A 1 87 ? -19.984 24.672 11.195 1 95.62 87 LEU A CA 1
ATOM 620 C C . LEU A 1 87 ? -21.188 25.594 11.281 1 95.62 87 LEU A C 1
ATOM 622 O O . LEU A 1 87 ? -21.094 26.719 11.789 1 95.62 87 LEU A O 1
ATOM 626 N N . LYS A 1 88 ? -22.328 25.156 10.875 1 95.06 88 LYS A N 1
ATOM 627 C CA . LYS A 1 88 ? -23.562 25.938 10.914 1 95.06 88 LYS A CA 1
ATOM 628 C C . LYS A 1 88 ? -24.25 25.812 12.273 1 95.06 88 LYS A C 1
ATOM 630 O O . LYS A 1 88 ? -24.781 26.797 12.805 1 95.06 88 LYS A O 1
ATOM 635 N N . LYS A 1 89 ? -24.156 24.656 12.875 1 95.81 89 LYS A N 1
ATOM 636 C CA . LYS A 1 89 ? -24.938 24.359 14.062 1 95.81 89 LYS A CA 1
ATOM 637 C C . LYS A 1 89 ? -24.141 24.609 15.336 1 95.81 89 LYS A C 1
ATOM 639 O O . LYS A 1 89 ? -24.703 24.859 16.406 1 95.81 89 LYS A O 1
ATOM 644 N N . ASP A 1 90 ? -22.891 24.469 15.234 1 95.56 90 ASP A N 1
ATOM 645 C CA . ASP A 1 90 ? -22.062 24.5 16.438 1 95.56 90 ASP A CA 1
ATOM 646 C C . ASP A 1 90 ? -20.75 25.219 16.172 1 95.56 90 ASP A C 1
ATOM 648 O O . ASP A 1 90 ? -19.672 24.688 16.438 1 95.56 90 ASP A O 1
ATOM 652 N N . PHE A 1 91 ? -20.828 26.438 15.734 1 95.81 91 PHE A N 1
ATOM 653 C CA . PHE A 1 91 ? -19.656 27.203 15.328 1 95.81 91 PHE A CA 1
ATOM 654 C C . PHE A 1 91 ? -18.719 27.438 16.516 1 95.81 91 PHE A C 1
ATOM 656 O O . PHE A 1 91 ? -17.5 27.438 16.344 1 95.81 91 PHE A O 1
ATOM 663 N N . LYS A 1 92 ? -19.25 27.625 17.672 1 95.5 92 LYS A N 1
ATOM 664 C CA . LYS A 1 92 ? -18.453 27.906 18.859 1 95.5 92 LYS A CA 1
ATOM 665 C C . LYS A 1 92 ? -17.516 26.734 19.172 1 95.5 92 LYS A C 1
ATOM 667 O O . LYS A 1 92 ? -16.328 26.938 19.438 1 95.5 92 LYS A O 1
ATOM 672 N N . ASN A 1 93 ? -18.047 25.578 19.125 1 95.62 93 ASN A N 1
ATOM 673 C CA . ASN A 1 93 ? -17.25 24.406 19.406 1 95.62 93 ASN A CA 1
ATOM 674 C C . ASN A 1 93 ? -16.219 24.156 18.312 1 95.62 93 ASN A C 1
ATOM 676 O O . ASN A 1 93 ? -15.117 23.672 18.578 1 95.62 93 ASN A O 1
ATOM 680 N N . GLN A 1 94 ? -16.625 24.469 17.078 1 95.44 94 GLN A N 1
ATOM 681 C CA . GLN A 1 94 ? -15.68 24.344 15.969 1 95.44 94 GLN A CA 1
ATOM 682 C C . GLN A 1 94 ? -14.5 25.297 16.141 1 95.44 94 GLN A C 1
ATOM 684 O O . GLN A 1 94 ? -13.352 24.906 15.914 1 95.44 94 GLN A O 1
ATOM 689 N N . LYS A 1 95 ? -14.812 26.422 16.547 1 96 95 LYS A N 1
ATOM 690 C CA . LYS A 1 95 ? -13.758 27.406 16.797 1 96 95 LYS A CA 1
ATOM 691 C C . LYS A 1 95 ? -12.852 26.953 17.938 1 96 95 LYS A C 1
ATOM 693 O O . LYS A 1 95 ? -11.633 27.109 17.875 1 96 95 LYS A O 1
ATOM 698 N N . ALA A 1 96 ? -13.484 26.422 18.953 1 96.19 96 ALA A N 1
ATOM 699 C CA . ALA A 1 96 ? -12.719 25.922 20.094 1 96.19 96 ALA A CA 1
ATOM 700 C C . ALA A 1 96 ? -11.781 24.797 19.672 1 96.19 96 ALA A C 1
ATOM 702 O O . ALA A 1 96 ? -10.656 24.703 20.156 1 96.19 96 ALA A O 1
ATOM 703 N N . ALA A 1 97 ? -12.289 23.969 18.828 1 95.44 97 ALA A N 1
ATOM 704 C CA . ALA A 1 97 ? -11.484 22.859 18.344 1 95.44 97 ALA A CA 1
ATOM 705 C C . ALA A 1 97 ? -10.273 23.359 17.562 1 95.44 97 ALA A C 1
ATOM 707 O O . ALA A 1 97 ? -9.172 22.812 17.703 1 95.44 97 ALA A O 1
ATOM 708 N N . VAL A 1 98 ? -10.492 24.328 16.719 1 95.44 98 VAL A N 1
ATOM 709 C CA . VAL A 1 98 ? -9.406 24.906 15.93 1 95.44 98 VAL A CA 1
ATOM 710 C C . VAL A 1 98 ? -8.367 25.531 16.859 1 95.44 98 VAL A C 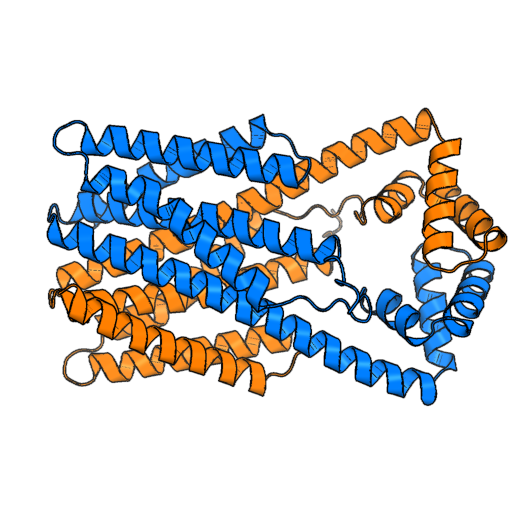1
ATOM 712 O O . VAL A 1 98 ? -7.168 25.328 16.688 1 95.44 98 VAL A O 1
ATOM 715 N N . LYS A 1 99 ? -8.906 26.25 17.828 1 96.31 99 LYS A N 1
ATOM 716 C CA . LYS A 1 99 ? -8.023 26.875 18.812 1 96.31 99 LYS A CA 1
ATOM 717 C C . LYS A 1 99 ? -7.199 25.812 19.547 1 96.31 99 LYS A C 1
ATOM 719 O O . LYS A 1 99 ? -5.98 25.953 19.688 1 96.31 99 LYS A O 1
ATOM 724 N N . GLU A 1 100 ? -7.867 24.812 20 1 94.75 100 GLU A N 1
ATOM 725 C CA . GLU A 1 100 ? -7.211 23.766 20.766 1 94.75 100 GLU A CA 1
ATOM 726 C C . GLU A 1 100 ? -6.148 23.047 19.938 1 94.75 100 GLU A C 1
ATOM 728 O O . GLU A 1 100 ? -5.102 22.656 20.453 1 94.75 100 GLU A O 1
ATOM 733 N N . PHE A 1 101 ? -6.449 22.844 18.75 1 91.94 101 PHE A N 1
ATOM 734 C CA . PHE A 1 101 ? -5.5 22.203 17.844 1 91.94 101 PHE A CA 1
ATOM 735 C C . PHE A 1 101 ? -4.176 22.953 17.828 1 91.94 101 PHE A C 1
ATOM 737 O O . PHE A 1 101 ? -3.109 22.344 17.938 1 91.94 101 PHE A O 1
ATOM 744 N N . TYR A 1 102 ? -4.219 24.234 17.688 1 92.62 102 TYR A N 1
ATOM 745 C CA . TYR A 1 102 ? -2.996 25.031 17.609 1 92.62 102 TYR A CA 1
ATOM 746 C C . TYR A 1 102 ? -2.326 25.141 18.969 1 92.62 102 TYR A C 1
ATOM 748 O O . TYR A 1 102 ? -1.098 25.203 19.062 1 92.62 102 TYR A O 1
ATOM 756 N N . ILE A 1 103 ? -3.148 25.078 20.016 1 92.88 103 ILE A N 1
ATOM 757 C CA . ILE A 1 103 ? -2.572 25 21.359 1 92.88 103 ILE A CA 1
ATOM 758 C C . ILE A 1 103 ? -1.765 23.719 21.516 1 92.88 103 ILE A C 1
ATOM 760 O O . ILE A 1 103 ? -0.66 23.734 22.062 1 92.88 103 ILE A O 1
ATOM 764 N N . GLU A 1 104 ? -2.299 22.688 21.016 1 88.5 104 GLU A N 1
ATOM 765 C CA . GLU A 1 104 ? -1.63 21.391 21.078 1 88.5 104 GLU A CA 1
ATOM 766 C C . GLU A 1 104 ? -0.329 21.406 20.281 1 88.5 104 GLU A C 1
ATOM 768 O O . GLU A 1 104 ? 0.591 20.641 20.578 1 88.5 104 GLU A O 1
ATOM 773 N N . LYS A 1 105 ? -0.324 22.266 19.281 1 86.75 105 LYS A N 1
ATOM 774 C CA . LYS A 1 105 ? 0.883 22.375 18.469 1 86.75 105 LYS A CA 1
ATOM 775 C C . LYS A 1 105 ? 1.948 23.203 19.172 1 86.75 105 LYS A C 1
ATOM 777 O O . LYS A 1 105 ? 3.076 23.312 18.688 1 86.75 105 LYS A O 1
ATOM 782 N N . GLY A 1 106 ? 1.562 23.797 20.328 1 87.19 106 GLY A N 1
ATOM 783 C CA . GLY A 1 106 ? 2.518 24.547 21.109 1 87.19 106 GLY A CA 1
ATOM 784 C C . GLY A 1 106 ? 2.354 26.047 20.969 1 87.19 106 GLY A C 1
ATOM 785 O O . GLY A 1 106 ? 3.209 26.812 21.406 1 87.19 106 GLY A O 1
ATOM 786 N N . ILE A 1 107 ? 1.306 26.453 20.359 1 91.38 107 ILE A N 1
ATOM 787 C CA . ILE A 1 107 ? 1.029 27.891 20.203 1 91.38 107 ILE A CA 1
ATOM 788 C C . ILE A 1 107 ? 0.218 28.391 21.391 1 91.38 107 ILE A C 1
ATOM 790 O O . ILE A 1 107 ? -0.629 27.672 21.922 1 91.38 107 ILE A O 1
ATOM 794 N N . SER A 1 108 ? 0.544 29.562 21.859 1 93.44 108 SER A N 1
ATOM 795 C CA . SER A 1 108 ? -0.12 30.125 23.031 1 93.44 108 SER A CA 1
ATOM 796 C C . SER A 1 108 ? -1.626 30.234 22.812 1 93.44 108 SER A C 1
ATOM 798 O O . SER A 1 108 ? -2.09 30.359 21.672 1 93.44 108 SER A O 1
ATOM 800 N N . PRO A 1 109 ? -2.377 30.188 23.859 1 95.81 109 PRO A N 1
ATOM 801 C CA . PRO A 1 109 ? -3.834 30.297 23.75 1 95.81 109 PRO A CA 1
ATOM 802 C C . PRO A 1 109 ? -4.281 31.578 23.062 1 95.81 109 PRO A C 1
ATOM 804 O O . PRO A 1 109 ? -5.234 31.562 22.281 1 95.81 109 PRO A O 1
ATOM 807 N N . GLU A 1 110 ? -3.635 32.625 23.344 1 94.81 110 GLU A N 1
ATOM 808 C CA . GLU A 1 110 ? -3.994 33.906 22.75 1 94.81 110 GLU A CA 1
ATOM 809 C C . GLU A 1 110 ? -3.777 33.906 21.25 1 94.81 110 GLU A C 1
ATOM 811 O O . GLU A 1 110 ? -4.664 34.312 20.484 1 94.81 110 GLU A O 1
ATOM 816 N N . THR A 1 111 ? -2.609 33.469 20.828 1 93.88 111 THR A N 1
ATOM 817 C CA . THR A 1 111 ? -2.305 33.375 19.406 1 93.88 111 THR A CA 1
ATOM 818 C C . THR A 1 111 ? -3.209 32.375 18.719 1 93.88 111 THR A C 1
ATOM 820 O O . THR A 1 111 ? -3.625 32.562 17.578 1 93.88 111 THR A O 1
ATOM 823 N N . SER A 1 112 ? -3.451 31.297 19.406 1 95.94 112 SER A N 1
ATOM 824 C CA . SER A 1 112 ? -4.309 30.25 18.859 1 95.94 112 SER A CA 1
ATOM 825 C C . SER A 1 112 ? -5.723 30.766 18.609 1 95.94 112 SER A C 1
ATOM 827 O O . SER A 1 112 ? -6.367 30.391 17.625 1 95.94 112 SER A O 1
ATOM 829 N N . ALA A 1 113 ? -6.152 31.594 19.5 1 95.19 113 ALA A N 1
ATOM 830 C CA . ALA A 1 113 ? -7.473 32.188 19.328 1 95.19 113 ALA A CA 1
ATOM 831 C C . ALA A 1 113 ? -7.504 33.094 18.094 1 95.19 113 ALA A C 1
ATOM 833 O O . ALA A 1 113 ? -8.492 33.125 17.359 1 95.19 113 ALA A O 1
ATOM 834 N N . GLU A 1 114 ? -6.449 33.812 17.953 1 94 114 GLU A N 1
ATOM 835 C CA . GLU A 1 114 ? -6.348 34.688 16.797 1 94 114 GLU A CA 1
ATOM 836 C C . GLU A 1 114 ? -6.328 33.906 15.492 1 94 114 GLU A C 1
ATOM 838 O O . GLU A 1 114 ? -6.969 34.281 14.516 1 94 114 GLU A O 1
ATOM 843 N N . ILE A 1 115 ? -5.586 32.875 15.508 1 94 115 ILE A N 1
ATOM 844 C CA . ILE A 1 115 ? -5.5 32 14.344 1 94 115 ILE A CA 1
ATOM 845 C C . ILE A 1 115 ? -6.887 31.453 14 1 94 115 ILE A C 1
ATOM 847 O O . ILE A 1 115 ? -7.312 31.516 12.844 1 94 115 ILE A O 1
ATOM 851 N N . ALA A 1 116 ? -7.52 30.938 14.992 1 95.81 116 ALA A N 1
ATOM 852 C CA . ALA A 1 116 ? -8.852 30.359 14.797 1 95.81 116 ALA A CA 1
ATOM 853 C C . ALA A 1 116 ? -9.797 31.391 14.188 1 95.81 116 ALA A C 1
ATOM 855 O O . ALA A 1 116 ? -10.555 31.078 13.258 1 95.81 116 ALA A O 1
ATOM 856 N N . ASN A 1 117 ? -9.727 32.594 14.695 1 95.12 117 ASN A N 1
ATOM 857 C CA . ASN A 1 117 ? -10.586 33.688 14.195 1 95.12 117 ASN A CA 1
ATOM 858 C C . ASN A 1 117 ? -10.289 34 12.734 1 95.12 117 ASN A C 1
ATOM 860 O O . ASN A 1 117 ? -11.211 34.125 11.922 1 95.12 117 ASN A O 1
ATOM 864 N N . GLU A 1 118 ? -9.078 34.062 12.438 1 94.06 118 GLU A N 1
ATOM 865 C CA . GLU A 1 118 ? -8.68 34.438 11.086 1 94.06 118 GLU A CA 1
ATOM 866 C C . GLU A 1 118 ? -9.047 33.344 10.078 1 94.06 118 GLU A C 1
ATOM 868 O O . GLU A 1 118 ? -9.609 33.656 9.023 1 94.06 118 GLU A O 1
ATOM 873 N N . LEU A 1 119 ? -8.703 32.156 10.398 1 94.06 119 LEU A N 1
ATOM 874 C CA . LEU A 1 119 ? -8.898 31.047 9.469 1 94.06 119 LEU A CA 1
ATOM 875 C C . LEU A 1 119 ? -10.383 30.75 9.273 1 94.06 119 LEU A C 1
ATOM 877 O O . LEU A 1 119 ? -10.812 30.453 8.164 1 94.06 119 LEU A O 1
ATOM 881 N N . LEU A 1 120 ? -11.117 30.844 10.367 1 95.19 120 LEU A N 1
ATOM 882 C CA . LEU A 1 120 ? -12.531 30.5 10.281 1 95.19 120 LEU A CA 1
ATOM 883 C C . LEU A 1 120 ? -13.312 31.609 9.594 1 95.19 120 LEU A C 1
ATOM 885 O O . LEU A 1 120 ? -14.398 31.375 9.055 1 95.19 120 LEU A O 1
ATOM 889 N N . ALA A 1 121 ? -12.789 32.812 9.641 1 93.06 121 ALA A N 1
ATOM 890 C CA . ALA A 1 121 ? -13.43 33.938 8.945 1 93.06 121 ALA A CA 1
ATOM 891 C C . ALA A 1 121 ? -13.281 33.781 7.43 1 93.06 121 ALA A C 1
ATOM 893 O O . ALA A 1 121 ? -14.172 34.188 6.672 1 93.06 121 ALA A O 1
ATOM 894 N N . ARG A 1 122 ? -12.242 33.188 6.969 1 91.5 122 ARG A N 1
ATOM 895 C CA . ARG A 1 122 ? -11.938 33.156 5.543 1 91.5 122 ARG A CA 1
ATOM 896 C C . ARG A 1 122 ? -12.352 31.812 4.938 1 91.5 122 ARG A C 1
ATOM 898 O O . ARG A 1 122 ? -13.008 31.781 3.895 1 91.5 122 ARG A O 1
ATOM 905 N N . LYS A 1 123 ? -11.953 30.719 5.539 1 92.62 123 LYS A N 1
ATOM 906 C CA . LYS A 1 123 ? -12.18 29.391 5.008 1 92.62 123 LYS A CA 1
ATOM 907 C C . LYS A 1 123 ? -12.609 28.422 6.109 1 92.62 123 LYS A C 1
ATOM 909 O O . LYS A 1 123 ? -11.875 27.5 6.453 1 92.62 123 LYS A O 1
ATOM 914 N N . PRO A 1 124 ? -13.75 28.562 6.516 1 94.38 124 PRO A N 1
ATOM 915 C CA . PRO A 1 124 ? -14.172 27.797 7.691 1 94.38 124 PRO A CA 1
ATOM 916 C C . PRO A 1 124 ? -14.148 26.297 7.461 1 94.38 124 PRO A C 1
ATOM 918 O O . PRO A 1 124 ? -13.57 25.547 8.258 1 94.38 124 PRO A O 1
ATOM 921 N N . LEU A 1 125 ? -14.695 25.906 6.344 1 93.06 125 LEU A N 1
ATOM 922 C CA . LEU A 1 125 ? -14.766 24.469 6.094 1 93.06 125 LEU A CA 1
ATOM 923 C C . LEU A 1 125 ? -13.375 23.891 5.844 1 93.06 125 LEU A C 1
ATOM 925 O O . LEU A 1 125 ? -13.023 22.859 6.398 1 93.06 125 LEU A O 1
ATOM 929 N N . GLU A 1 126 ? -12.602 24.5 5.016 1 91.5 126 GLU A N 1
ATOM 930 C CA . GLU A 1 126 ? -11.242 24.047 4.738 1 91.5 126 GLU A CA 1
ATOM 931 C C . GLU A 1 126 ? -10.414 23.984 6.02 1 91.5 126 GLU A C 1
ATOM 933 O O . GLU A 1 126 ? -9.617 23.047 6.199 1 91.5 126 GLU A O 1
ATOM 938 N N . THR A 1 127 ? -10.633 24.891 6.855 1 92.19 127 THR A N 1
ATOM 939 C CA . THR A 1 127 ? -9.883 24.984 8.102 1 92.19 127 THR A CA 1
ATOM 940 C C . THR A 1 127 ? -10.203 23.812 9.016 1 92.19 127 THR A C 1
ATOM 942 O O . THR A 1 127 ? -9.297 23.125 9.492 1 92.19 127 THR A O 1
ATOM 945 N N . VAL A 1 128 ? -11.43 23.625 9.195 1 92.88 128 VAL A N 1
ATOM 946 C CA . VAL A 1 128 ? -11.828 22.578 10.133 1 92.88 128 VAL A CA 1
ATOM 947 C C . VAL A 1 128 ? -11.414 21.203 9.578 1 92.88 128 VAL A C 1
ATOM 949 O O . VAL A 1 128 ? -10.961 20.344 10.32 1 92.88 128 VAL A O 1
ATOM 952 N N . LEU A 1 129 ? -11.555 21.016 8.336 1 87.88 129 LEU A N 1
ATOM 953 C CA . LEU A 1 129 ? -11.164 19.766 7.707 1 87.88 129 LEU A CA 1
ATOM 954 C C . LEU A 1 129 ? -9.664 19.516 7.844 1 87.88 129 LEU A C 1
ATOM 956 O O . LEU A 1 129 ? -9.234 18.391 8.117 1 87.88 129 LEU A O 1
ATOM 960 N N . SER A 1 130 ? -8.93 20.516 7.621 1 85.06 130 SER A N 1
ATOM 961 C CA . SER A 1 130 ? -7.48 20.406 7.73 1 85.06 130 SER A CA 1
ATOM 962 C C . SER A 1 130 ? -7.055 20.125 9.164 1 85.06 130 SER A C 1
ATOM 964 O O . SER A 1 130 ? -6.266 19.219 9.414 1 85.06 130 SER A O 1
ATOM 966 N N . VAL A 1 131 ? -7.625 20.812 10.125 1 86.88 131 VAL A N 1
ATOM 967 C CA . VAL A 1 131 ? -7.188 20.766 11.516 1 86.88 131 VAL A CA 1
ATOM 968 C C . VAL A 1 131 ? -7.672 19.469 12.164 1 86.88 131 VAL A C 1
ATOM 970 O O . VAL A 1 131 ? -6.965 18.875 12.977 1 86.88 131 VAL A O 1
ATOM 973 N N . LYS A 1 132 ? -8.859 19.125 11.812 1 85.94 132 LYS A N 1
ATOM 974 C CA . LYS A 1 132 ? -9.445 17.984 12.5 1 85.94 132 LYS A CA 1
ATOM 975 C C . LYS A 1 132 ? -9.078 16.672 11.805 1 85.94 132 LYS A C 1
ATOM 977 O O . LYS A 1 132 ? -8.914 15.641 12.453 1 85.94 132 LYS A O 1
ATOM 982 N N . TYR A 1 133 ? -8.914 16.734 10.508 1 77.81 133 TYR A N 1
ATOM 983 C CA . TYR A 1 133 ? -8.828 15.477 9.789 1 77.81 133 TYR A CA 1
ATOM 984 C C . TYR A 1 133 ? -7.648 15.469 8.828 1 77.81 133 TYR A C 1
ATOM 986 O O . TYR A 1 133 ? -7.34 14.438 8.227 1 77.81 133 TYR A O 1
ATOM 994 N N . ASP A 1 134 ? -6.973 16.625 8.641 1 76.31 134 ASP A N 1
ATOM 995 C CA . ASP A 1 134 ? -5.871 16.75 7.691 1 76.31 134 ASP A CA 1
ATOM 996 C C . ASP A 1 134 ? -6.328 16.438 6.27 1 76.31 134 ASP A C 1
ATOM 998 O O . ASP A 1 134 ? -5.656 15.703 5.547 1 76.31 134 ASP A O 1
ATOM 1002 N N . ILE A 1 135 ? -7.531 16.891 6.031 1 74.81 135 ILE A N 1
ATOM 1003 C CA . ILE A 1 135 ? -8.117 16.703 4.711 1 74.81 135 ILE A CA 1
ATOM 1004 C C . ILE A 1 135 ? -8.07 18.016 3.934 1 74.81 135 ILE A C 1
ATOM 1006 O O . ILE A 1 135 ? -8.406 19.078 4.469 1 74.81 135 ILE A O 1
ATOM 1010 N N . ALA A 1 136 ? -7.512 17.969 2.732 1 71.69 136 ALA A N 1
ATOM 1011 C CA . ALA A 1 136 ? -7.582 19.109 1.815 1 71.69 136 ALA A CA 1
ATOM 1012 C C . ALA A 1 136 ? -8.859 19.062 0.983 1 71.69 136 ALA A C 1
ATOM 1014 O O . ALA A 1 136 ? -9.078 18.125 0.217 1 71.69 136 ALA A O 1
ATOM 1015 N N . LEU A 1 137 ? -9.625 20.094 1.194 1 74.75 137 LEU A N 1
ATOM 1016 C CA . LEU A 1 137 ? -10.922 20.156 0.535 1 74.75 137 LEU A CA 1
ATOM 1017 C C . LEU A 1 137 ? -10.766 20.094 -0.981 1 74.75 137 LEU A C 1
ATOM 1019 O O . LEU A 1 137 ? -9.945 20.828 -1.553 1 74.75 137 LEU A O 1
ATOM 1023 N N . GLY A 1 138 ? -11.43 19.203 -1.603 1 67.5 138 GLY A N 1
ATOM 1024 C CA . GLY A 1 138 ? -11.484 19.125 -3.053 1 67.5 138 GLY A CA 1
ATOM 1025 C C . GLY A 1 138 ? -10.375 18.281 -3.652 1 67.5 138 GLY A C 1
ATOM 1026 O O . GLY A 1 138 ? -10.312 18.109 -4.871 1 67.5 138 GLY A O 1
ATOM 1027 N N . HIS A 1 139 ? -9.469 17.859 -2.949 1 65.88 139 HIS A N 1
ATOM 1028 C CA . HIS A 1 139 ? -8.375 17.047 -3.447 1 65.88 139 HIS A CA 1
ATOM 1029 C C . HIS A 1 139 ? -8.508 15.594 -2.982 1 65.88 139 HIS A C 1
ATOM 1031 O O . HIS A 1 139 ? -7.707 15.117 -2.18 1 65.88 139 HIS A O 1
ATOM 1037 N N . TYR A 1 140 ? -9.586 15.047 -3.504 1 65.31 140 TYR A N 1
ATOM 1038 C CA . TYR A 1 140 ? -9.812 13.656 -3.143 1 65.31 140 TYR A CA 1
ATOM 1039 C C . TYR A 1 140 ? -8.922 12.727 -3.957 1 65.31 140 TYR A C 1
ATOM 1041 O O . TYR A 1 140 ? -8.602 13.023 -5.113 1 65.31 140 TYR A O 1
ATOM 1049 N N . MET A 1 141 ? -8.398 11.781 -3.316 1 68.25 141 MET A N 1
ATOM 1050 C CA . MET A 1 141 ? -7.602 10.781 -4.023 1 68.25 141 MET A CA 1
ATOM 1051 C C . MET A 1 141 ? -8.43 10.102 -5.117 1 68.25 141 MET A C 1
ATOM 1053 O O . MET A 1 141 ? -9.617 9.852 -4.93 1 68.25 141 MET A O 1
ATOM 1057 N N . ASN A 1 142 ? -7.855 9.977 -6.273 1 77.25 142 ASN A N 1
ATOM 1058 C CA . ASN A 1 142 ? -8.508 9.273 -7.379 1 77.25 142 ASN A CA 1
ATOM 1059 C C . ASN A 1 142 ? -8.188 7.785 -7.359 1 77.25 142 ASN A C 1
ATOM 1061 O O . ASN A 1 142 ? -7.066 7.379 -7.672 1 77.25 142 ASN A O 1
ATOM 1065 N N . PRO A 1 143 ? -9.211 7.062 -7.055 1 81.62 143 PRO A N 1
ATOM 1066 C CA . PRO A 1 143 ? -8.961 5.621 -6.934 1 81.62 143 PRO A CA 1
ATOM 1067 C C . PRO A 1 143 ? -8.508 4.992 -8.25 1 81.62 143 PRO A C 1
ATOM 1069 O O . PRO A 1 143 ? -7.695 4.062 -8.242 1 81.62 143 PRO A O 1
ATOM 1072 N N . TRP A 1 144 ? -8.844 5.551 -9.453 1 87.12 144 TRP A N 1
ATOM 1073 C CA . TRP A 1 144 ? -8.523 4.977 -10.758 1 87.12 144 TRP A CA 1
ATOM 1074 C C . TRP A 1 144 ? -7.062 5.227 -11.117 1 87.12 144 TRP A C 1
ATOM 1076 O O . TRP A 1 144 ? -6.414 4.379 -11.734 1 87.12 144 TRP A O 1
ATOM 1086 N N . GLN A 1 145 ? -6.605 6.301 -10.711 1 83.56 145 GLN A N 1
ATOM 1087 C CA . GLN A 1 145 ? -5.207 6.609 -10.984 1 83.56 145 GLN A CA 1
ATOM 1088 C C . GLN A 1 145 ? -4.277 5.695 -10.188 1 83.56 145 GLN A C 1
ATOM 1090 O O . GLN A 1 145 ? -3.301 5.172 -10.727 1 83.56 145 GLN A O 1
ATOM 1095 N N . ALA A 1 146 ? -4.59 5.547 -8.906 1 79 146 ALA A N 1
ATOM 1096 C CA . ALA A 1 146 ? -3.799 4.664 -8.055 1 79 146 ALA A CA 1
ATOM 1097 C C . ALA A 1 146 ? -3.863 3.221 -8.547 1 79 146 ALA A C 1
ATOM 1099 O O . ALA A 1 146 ? -2.84 2.535 -8.617 1 79 146 ALA A O 1
ATOM 1100 N N . ALA A 1 147 ? -5.027 2.787 -8.922 1 87.31 147 ALA A N 1
ATOM 1101 C CA . ALA A 1 147 ? -5.238 1.425 -9.406 1 87.31 147 ALA A CA 1
ATOM 1102 C C . ALA A 1 147 ? -4.477 1.18 -10.711 1 87.31 147 ALA A C 1
ATOM 1104 O O . ALA A 1 147 ? -3.846 0.134 -10.875 1 87.31 147 ALA A O 1
ATOM 1105 N N . GLY A 1 148 ? -4.555 2.115 -11.648 1 90.5 148 GLY A N 1
ATOM 1106 C CA . GLY A 1 148 ? -3.859 1.987 -12.914 1 90.5 148 GLY A CA 1
ATOM 1107 C C . GLY A 1 148 ? -2.35 1.952 -12.766 1 90.5 148 GLY A C 1
ATOM 1108 O O . GLY A 1 148 ? -1.674 1.16 -13.43 1 90.5 148 GLY A O 1
ATOM 1109 N N . SER A 1 149 ? -1.824 2.818 -11.93 1 86.56 149 SER A N 1
ATOM 1110 C CA . SER A 1 149 ? -0.388 2.85 -11.672 1 86.56 149 SER A CA 1
ATOM 1111 C C . SER A 1 149 ? 0.101 1.523 -11.094 1 86.56 149 SER A C 1
ATOM 1113 O O . SER A 1 149 ? 1.136 1.002 -11.516 1 86.56 149 SER A O 1
ATOM 1115 N N . SER A 1 150 ? -0.647 0.99 -10.172 1 87 150 SER A N 1
ATOM 1116 C CA . SER A 1 150 ? -0.274 -0.278 -9.555 1 87 150 SER A CA 1
ATOM 1117 C C . SER A 1 150 ? -0.359 -1.427 -10.555 1 87 150 SER A C 1
ATOM 1119 O O . SER A 1 150 ? 0.502 -2.309 -10.57 1 87 150 SER A O 1
ATOM 1121 N N . LEU A 1 151 ? -1.399 -1.403 -11.391 1 92.5 151 LEU A N 1
ATOM 1122 C CA . LEU A 1 151 ? -1.603 -2.451 -12.383 1 92.5 151 LEU A CA 1
ATOM 1123 C C . LEU A 1 151 ? -0.449 -2.486 -13.383 1 92.5 151 LEU A C 1
ATOM 1125 O O . LEU A 1 151 ? 0.115 -3.549 -13.648 1 92.5 151 LEU A O 1
ATOM 1129 N N . ILE A 1 152 ? -0.16 -1.35 -13.891 1 93.62 152 ILE A N 1
ATOM 1130 C CA . ILE A 1 152 ? 0.864 -1.244 -14.93 1 93.62 152 ILE A CA 1
ATOM 1131 C C . ILE A 1 152 ? 2.232 -1.572 -14.336 1 93.62 152 ILE A C 1
ATOM 1133 O O . ILE A 1 152 ? 3.006 -2.33 -14.922 1 93.62 152 ILE A O 1
ATOM 1137 N N . SER A 1 153 ? 2.547 -1.057 -13.227 1 92.31 153 SER A N 1
ATOM 1138 C CA . SER A 1 153 ? 3.848 -1.275 -12.602 1 92.31 153 SER A CA 1
ATOM 1139 C C . SER A 1 153 ? 4.035 -2.736 -12.203 1 92.31 153 SER A C 1
ATOM 1141 O O . SER A 1 153 ? 5.117 -3.301 -12.383 1 92.31 153 SER A O 1
ATOM 1143 N N . PHE A 1 154 ? 3.006 -3.303 -11.648 1 93.62 154 PHE A N 1
ATOM 1144 C CA . PHE A 1 154 ? 3.047 -4.719 -11.297 1 93.62 154 PHE A CA 1
ATOM 1145 C C . PHE A 1 154 ? 3.35 -5.566 -12.531 1 93.62 154 PHE A C 1
ATOM 1147 O O . PHE A 1 154 ? 4.211 -6.449 -12.484 1 93.62 154 PHE A O 1
ATOM 1154 N N . THR A 1 155 ? 2.619 -5.273 -13.547 1 95.88 155 THR A N 1
ATOM 1155 C CA . THR A 1 155 ? 2.723 -6.051 -14.781 1 95.88 155 THR A CA 1
ATOM 1156 C C . THR A 1 155 ? 4.117 -5.926 -15.383 1 95.88 155 THR A C 1
ATOM 1158 O O . THR A 1 155 ? 4.746 -6.93 -15.719 1 95.88 155 THR A O 1
ATOM 1161 N N . ILE A 1 156 ? 4.57 -4.762 -15.461 1 94.62 156 ILE A N 1
ATOM 1162 C CA . ILE A 1 156 ? 5.887 -4.527 -16.047 1 94.62 156 ILE A CA 1
ATOM 1163 C C . ILE A 1 156 ? 6.961 -5.176 -15.172 1 94.62 156 ILE A C 1
ATOM 1165 O O . ILE A 1 156 ? 7.871 -5.836 -15.688 1 94.62 156 ILE A O 1
ATOM 1169 N N . GLY A 1 157 ? 6.852 -5.012 -13.922 1 94.06 157 GLY A N 1
ATOM 1170 C CA . GLY A 1 157 ? 7.805 -5.613 -13 1 94.06 157 GLY A CA 1
ATOM 1171 C C . GLY A 1 157 ? 7.875 -7.121 -13.117 1 94.06 157 GLY A C 1
ATOM 1172 O O . GLY A 1 157 ? 8.961 -7.691 -13.227 1 94.06 157 GLY A O 1
ATOM 1173 N N . GLY A 1 158 ? 6.73 -7.746 -13.125 1 96.31 158 GLY A N 1
ATOM 1174 C CA . GLY A 1 158 ? 6.672 -9.195 -13.164 1 96.31 158 GLY A CA 1
ATOM 1175 C C . GLY A 1 158 ? 6.996 -9.766 -14.539 1 96.31 158 GLY A C 1
ATOM 1176 O O . GLY A 1 158 ? 7.453 -10.906 -14.648 1 96.31 158 GLY A O 1
ATOM 1177 N N . LEU A 1 159 ? 6.766 -9.008 -15.562 1 95.94 159 LEU A N 1
ATOM 1178 C CA . LEU A 1 159 ? 6.957 -9.484 -16.922 1 95.94 159 LEU A CA 1
ATOM 1179 C C . LEU A 1 159 ? 8.438 -9.719 -17.219 1 95.94 159 LEU A C 1
ATOM 1181 O O . LEU A 1 159 ? 8.789 -10.625 -17.984 1 95.94 159 LEU A O 1
ATOM 1185 N N . PHE A 1 160 ? 9.227 -8.977 -16.609 1 95 160 PHE A N 1
ATOM 1186 C CA . PHE A 1 160 ? 10.656 -9.039 -16.922 1 95 160 PHE A CA 1
ATOM 1187 C C . PHE A 1 160 ? 11.227 -10.406 -16.547 1 95 160 PHE A C 1
ATOM 1189 O O . PHE A 1 160 ? 11.742 -11.117 -17.406 1 95 160 PHE A O 1
ATOM 1196 N N . PRO A 1 161 ? 11.141 -10.812 -15.328 1 96.44 161 PRO A N 1
ATOM 1197 C CA . PRO A 1 161 ? 11.633 -12.148 -14.992 1 96.44 161 PRO A CA 1
ATOM 1198 C C . PRO A 1 161 ? 10.828 -13.258 -15.664 1 96.44 161 PRO A C 1
ATOM 1200 O O . PRO A 1 161 ? 11.391 -14.305 -16.016 1 96.44 161 PRO A O 1
ATOM 1203 N N . LEU A 1 162 ? 9.586 -13.07 -15.891 1 96.62 162 LEU A N 1
ATOM 1204 C CA . LEU A 1 162 ? 8.742 -14.078 -16.531 1 96.62 162 LEU A CA 1
ATOM 1205 C C . LEU A 1 162 ? 9.203 -14.352 -17.953 1 96.62 162 LEU A C 1
ATOM 1207 O O . LEU A 1 162 ? 9.422 -15.508 -18.328 1 96.62 162 LEU A O 1
ATOM 1211 N N . LEU A 1 163 ? 9.375 -13.32 -18.703 1 96.69 163 LEU A N 1
ATOM 1212 C CA . LEU A 1 163 ? 9.781 -13.469 -20.094 1 96.69 163 LEU A CA 1
ATOM 1213 C C . LEU A 1 163 ? 11.172 -14.078 -20.188 1 96.69 163 LEU A C 1
ATOM 1215 O O . LEU A 1 163 ? 11.438 -14.883 -21.094 1 96.69 163 LEU A O 1
ATOM 1219 N N . THR A 1 164 ? 12.016 -13.648 -19.312 1 96.75 164 THR A N 1
ATOM 1220 C CA . THR A 1 164 ? 13.367 -14.195 -19.312 1 96.75 164 THR A CA 1
ATOM 1221 C C . THR A 1 164 ? 13.336 -15.703 -19.094 1 96.75 164 THR A C 1
ATOM 1223 O O . THR A 1 164 ? 13.977 -16.469 -19.828 1 96.75 164 THR A O 1
ATOM 1226 N N . MET A 1 165 ? 12.578 -16.125 -18.141 1 94.19 165 MET A N 1
ATOM 1227 C CA . MET A 1 165 ? 12.523 -17.531 -17.797 1 94.19 165 MET A CA 1
ATOM 1228 C C . MET A 1 165 ? 11.906 -18.344 -18.922 1 94.19 165 MET A C 1
ATOM 1230 O O . MET A 1 165 ? 12.312 -19.484 -19.172 1 94.19 165 MET A O 1
ATOM 1234 N N . ILE A 1 166 ? 10.93 -17.766 -19.594 1 91.62 166 ILE A N 1
ATOM 1235 C CA . ILE A 1 166 ? 10.211 -18.5 -20.625 1 91.62 166 ILE A CA 1
ATOM 1236 C C . ILE A 1 166 ? 11.039 -18.516 -21.906 1 91.62 166 ILE A C 1
ATOM 1238 O O . ILE A 1 166 ? 11.016 -19.516 -22.641 1 91.62 166 ILE A O 1
ATOM 1242 N N . LEU A 1 167 ? 11.766 -17.516 -22.156 1 94.31 167 LEU A N 1
ATOM 1243 C CA . LEU A 1 167 ? 12.438 -17.359 -23.453 1 94.31 167 LEU A CA 1
ATOM 1244 C C . LEU A 1 167 ? 13.836 -17.984 -23.406 1 94.31 167 LEU A C 1
ATOM 1246 O O . LEU A 1 167 ? 14.336 -18.469 -24.422 1 94.31 167 LEU A O 1
ATOM 1250 N N . VAL A 1 168 ? 14.477 -17.828 -22.297 1 95 168 VAL A N 1
ATOM 1251 C CA . VAL A 1 168 ? 15.82 -18.406 -22.172 1 95 168 VAL A CA 1
ATOM 1252 C C . VAL A 1 168 ? 15.719 -19.875 -21.797 1 95 168 VAL A C 1
ATOM 1254 O O . VAL A 1 168 ? 14.969 -20.25 -20.891 1 95 168 VAL A O 1
ATOM 1257 N N . LYS A 1 169 ? 16.484 -20.719 -22.562 1 92.31 169 LYS A N 1
ATOM 1258 C CA . LYS A 1 169 ? 16.438 -22.156 -22.344 1 92.31 169 LYS A CA 1
ATOM 1259 C C . LYS A 1 169 ? 17.812 -22.703 -21.984 1 92.31 169 LYS A C 1
ATOM 1261 O O . LYS A 1 169 ? 18.812 -22 -22.094 1 92.31 169 LYS A O 1
ATOM 1266 N N . GLY A 1 170 ? 17.734 -23.938 -21.406 1 91.75 170 GLY A N 1
ATOM 1267 C CA . GLY A 1 170 ? 18.984 -24.641 -21.141 1 91.75 170 GLY A CA 1
ATOM 1268 C C . GLY A 1 170 ? 19.625 -24.188 -19.844 1 91.75 170 GLY A C 1
ATOM 1269 O O . GLY A 1 170 ? 18.938 -23.859 -18.875 1 91.75 170 GLY A O 1
ATOM 1270 N N . ALA A 1 171 ? 20.969 -24.156 -19.75 1 94.31 171 ALA A N 1
ATOM 1271 C CA . ALA A 1 171 ? 21.75 -23.922 -18.531 1 94.31 171 ALA A CA 1
ATOM 1272 C C . ALA A 1 171 ? 21.672 -22.453 -18.094 1 94.31 171 ALA A C 1
ATOM 1274 O O . ALA A 1 171 ? 21.906 -22.125 -16.938 1 94.31 171 ALA A O 1
ATOM 1275 N N . TRP A 1 172 ? 21.281 -21.594 -19 1 96.25 172 TRP A N 1
ATOM 1276 C CA . TRP A 1 172 ? 21.297 -20.156 -18.703 1 96.25 172 TRP A CA 1
ATOM 1277 C C . TRP A 1 172 ? 19.922 -19.688 -18.234 1 96.25 172 TRP A C 1
ATOM 1279 O O . TRP A 1 172 ? 19.766 -18.531 -17.828 1 96.25 172 TRP A O 1
ATOM 1289 N N . GLN A 1 173 ? 18.953 -20.562 -18.234 1 95.56 173 GLN A N 1
ATOM 1290 C CA . GLN A 1 173 ? 17.578 -20.188 -17.891 1 95.56 173 GLN A CA 1
ATOM 1291 C C . GLN A 1 173 ? 17.516 -19.562 -16.5 1 95.56 173 GLN A C 1
ATOM 1293 O O . GLN A 1 173 ? 17.047 -18.438 -16.328 1 95.56 173 GLN A O 1
ATOM 1298 N N . PHE A 1 174 ? 18.125 -20.234 -15.539 1 95.62 174 PHE A N 1
ATOM 1299 C CA . PHE A 1 174 ? 18.016 -19.781 -14.156 1 95.62 174 PHE A CA 1
ATOM 1300 C C . PHE A 1 174 ? 18.953 -18.609 -13.883 1 95.62 174 PHE A C 1
ATOM 1302 O O . PHE A 1 174 ? 18.531 -17.578 -13.359 1 95.62 174 PHE A O 1
ATOM 1309 N N . PRO A 1 175 ? 20.234 -18.656 -14.32 1 97.31 175 PRO A N 1
ATOM 1310 C CA . PRO A 1 175 ? 21.109 -17.5 -14.102 1 97.31 175 PRO A CA 1
ATOM 1311 C C . PRO A 1 175 ? 20.594 -16.234 -14.766 1 97.31 175 PRO A C 1
ATOM 1313 O O . PRO A 1 175 ? 20.688 -15.148 -14.18 1 97.31 175 PRO A O 1
ATOM 1316 N N . ALA A 1 176 ? 20.078 -16.359 -15.922 1 97.75 176 ALA A N 1
ATOM 1317 C CA . ALA A 1 176 ? 19.547 -15.188 -16.625 1 97.75 176 ALA A CA 1
ATOM 1318 C C . ALA A 1 176 ? 18.344 -14.602 -15.898 1 97.75 176 ALA A C 1
ATOM 1320 O O . ALA A 1 176 ? 18.172 -13.383 -15.836 1 97.75 176 ALA A O 1
ATOM 1321 N N . THR A 1 177 ? 17.5 -15.469 -15.422 1 97.5 177 THR A N 1
ATOM 1322 C CA . THR A 1 177 ? 16.328 -15.023 -14.695 1 97.5 177 THR A CA 1
ATOM 1323 C C . THR A 1 177 ? 16.719 -14.328 -13.391 1 97.5 177 THR A C 1
ATOM 1325 O O . THR A 1 177 ? 16.125 -13.32 -13.008 1 97.5 177 THR A O 1
ATOM 1328 N N . ILE A 1 178 ? 17.734 -14.859 -12.75 1 97.94 178 ILE A N 1
ATOM 1329 C CA . ILE A 1 178 ? 18.234 -14.242 -11.531 1 97.94 178 ILE A CA 1
ATOM 1330 C C . ILE A 1 178 ? 18.781 -12.852 -11.844 1 97.94 178 ILE A C 1
ATOM 1332 O O . ILE A 1 178 ? 18.469 -11.883 -11.141 1 97.94 178 ILE A O 1
ATOM 1336 N N . PHE A 1 179 ? 19.5 -12.773 -12.891 1 97.75 179 PHE A N 1
ATOM 1337 C CA . PHE A 1 179 ? 20.062 -11.492 -13.297 1 97.75 179 PHE A CA 1
ATOM 1338 C C . PHE A 1 179 ? 18.969 -10.492 -13.641 1 97.75 179 PHE A C 1
ATOM 1340 O O . PHE A 1 179 ? 19.031 -9.328 -13.234 1 97.75 179 PHE A O 1
ATOM 1347 N N . ALA A 1 180 ? 18.031 -10.93 -14.406 1 97.19 180 ALA A N 1
ATOM 1348 C CA . ALA A 1 180 ? 16.891 -10.07 -14.766 1 97.19 180 ALA A CA 1
ATOM 1349 C C . ALA A 1 180 ? 16.172 -9.57 -13.523 1 97.19 180 ALA A C 1
ATOM 1351 O O . ALA A 1 180 ? 15.758 -8.414 -13.453 1 97.19 180 ALA A O 1
ATOM 1352 N N . THR A 1 181 ? 15.984 -10.438 -12.578 1 97.31 181 THR A N 1
ATOM 1353 C CA . THR A 1 181 ? 15.312 -10.094 -11.328 1 97.31 181 THR A CA 1
ATOM 1354 C C . THR A 1 181 ? 16.109 -9.047 -10.562 1 97.31 181 THR A C 1
ATOM 1356 O O . THR A 1 181 ? 15.555 -8.07 -10.062 1 97.31 181 THR A O 1
ATOM 1359 N N . MET A 1 182 ? 17.406 -9.227 -10.5 1 97.44 182 MET A N 1
ATOM 1360 C CA . MET A 1 182 ? 18.266 -8.281 -9.797 1 97.44 182 MET A CA 1
ATOM 1361 C C . MET A 1 182 ? 18.234 -6.914 -10.461 1 97.44 182 MET A C 1
ATOM 1363 O O . MET A 1 182 ? 18.188 -5.887 -9.781 1 97.44 182 MET A O 1
ATOM 1367 N N . LEU A 1 183 ? 18.25 -6.938 -11.719 1 97.25 183 LEU A N 1
ATOM 1368 C CA . LEU A 1 183 ? 18.188 -5.68 -12.453 1 97.25 183 LEU A CA 1
ATOM 1369 C C . LEU A 1 183 ? 16.859 -4.969 -12.203 1 97.25 183 LEU A C 1
ATOM 1371 O O . LEU A 1 183 ? 16.828 -3.754 -11.984 1 97.25 183 LEU A O 1
ATOM 1375 N N . ALA A 1 184 ? 15.789 -5.688 -12.258 1 96.38 184 ALA A N 1
ATOM 1376 C CA . ALA A 1 184 ? 14.461 -5.117 -12.023 1 96.38 184 ALA A CA 1
ATOM 1377 C C . ALA A 1 184 ? 14.352 -4.574 -10.602 1 96.38 184 ALA A C 1
ATOM 1379 O O . ALA A 1 184 ? 13.812 -3.484 -10.383 1 96.38 184 ALA A O 1
ATOM 1380 N N . MET A 1 185 ? 14.859 -5.32 -9.68 1 95.19 185 MET A N 1
ATOM 1381 C CA . MET A 1 185 ? 14.828 -4.906 -8.281 1 95.19 185 MET A CA 1
ATOM 1382 C C . MET A 1 185 ? 15.688 -3.664 -8.062 1 95.19 185 MET A C 1
ATOM 1384 O O . MET A 1 185 ? 15.297 -2.76 -7.316 1 95.19 185 MET A O 1
ATOM 1388 N N . ALA A 1 186 ? 16.812 -3.654 -8.672 1 95.88 186 ALA A N 1
ATOM 1389 C CA . ALA A 1 186 ? 17.703 -2.5 -8.562 1 95.88 186 ALA A CA 1
ATOM 1390 C C . ALA A 1 186 ? 17.031 -1.245 -9.125 1 95.88 186 ALA A C 1
ATOM 1392 O O . ALA A 1 186 ? 17.109 -0.174 -8.523 1 95.88 186 ALA A O 1
ATOM 1393 N N . LEU A 1 187 ? 16.453 -1.396 -10.258 1 94.38 187 LEU A N 1
ATOM 1394 C CA . LEU A 1 187 ? 15.797 -0.264 -10.898 1 94.38 187 LEU A CA 1
ATOM 1395 C C . LEU A 1 187 ? 14.633 0.238 -10.047 1 94.38 187 LEU A C 1
ATOM 1397 O O . LEU A 1 187 ? 14.43 1.447 -9.914 1 94.38 187 LEU A O 1
ATOM 1401 N N . THR A 1 188 ? 13.859 -0.653 -9.508 1 90.62 188 THR A N 1
ATOM 1402 C CA . THR A 1 188 ? 12.742 -0.28 -8.648 1 90.62 188 THR A CA 1
ATOM 1403 C C . THR A 1 188 ? 13.234 0.437 -7.398 1 90.62 188 THR A C 1
ATOM 1405 O O . THR A 1 188 ? 12.656 1.441 -6.98 1 90.62 188 THR A O 1
ATOM 1408 N N . GLY A 1 189 ? 14.234 -0.135 -6.82 1 88.19 189 GLY A N 1
ATOM 1409 C CA . GLY A 1 189 ? 14.82 0.526 -5.664 1 88.19 189 GLY A CA 1
ATOM 1410 C C . GLY A 1 189 ? 15.328 1.922 -5.969 1 88.19 189 GLY A C 1
ATOM 1411 O O . GLY A 1 189 ? 15.125 2.85 -5.184 1 88.19 189 GLY A O 1
ATOM 1412 N N . MET A 1 190 ? 15.953 2.084 -7.086 1 91 190 MET A N 1
ATOM 1413 C CA . MET A 1 190 ? 16.484 3.377 -7.504 1 91 190 MET A CA 1
ATOM 1414 C C . MET A 1 190 ? 15.359 4.391 -7.707 1 91 190 MET A C 1
ATOM 1416 O O . MET A 1 190 ? 15.438 5.516 -7.219 1 91 190 MET A O 1
ATOM 1420 N N . ILE A 1 191 ? 14.352 3.973 -8.406 1 86.88 191 ILE A N 1
ATOM 1421 C CA . ILE A 1 191 ? 13.219 4.852 -8.703 1 86.88 191 ILE A CA 1
ATOM 1422 C C . ILE A 1 191 ? 12.516 5.234 -7.402 1 86.88 191 ILE A C 1
ATOM 1424 O O . ILE A 1 191 ? 12.172 6.402 -7.195 1 86.88 191 ILE A O 1
ATOM 1428 N N . SER A 1 192 ? 12.328 4.258 -6.531 1 81.5 192 SER A N 1
ATOM 1429 C CA . SER A 1 192 ? 11.688 4.5 -5.246 1 81.5 192 SER A CA 1
ATOM 1430 C C . SER A 1 192 ? 12.469 5.52 -4.422 1 81.5 192 SER A C 1
ATOM 1432 O O . SER A 1 192 ? 11.883 6.441 -3.85 1 81.5 192 SER A O 1
ATOM 1434 N N . ALA A 1 193 ? 13.75 5.391 -4.348 1 82.19 193 ALA A N 1
ATOM 1435 C CA . ALA A 1 193 ? 14.594 6.277 -3.553 1 82.19 193 ALA A CA 1
ATOM 1436 C C . ALA A 1 193 ? 14.625 7.684 -4.145 1 82.19 193 ALA A C 1
ATOM 1438 O O . ALA A 1 193 ? 14.609 8.672 -3.41 1 82.19 193 ALA A O 1
ATOM 1439 N N . LYS A 1 194 ? 14.664 7.762 -5.414 1 83.88 194 LYS A N 1
ATOM 1440 C CA . LYS A 1 194 ? 14.711 9.07 -6.059 1 83.88 194 LYS A CA 1
ATOM 1441 C C . LYS A 1 194 ? 13.398 9.828 -5.859 1 83.88 194 LYS A C 1
ATOM 1443 O O . LYS A 1 194 ? 13.406 11.047 -5.684 1 83.88 194 LYS A O 1
ATOM 1448 N N . LEU A 1 195 ? 12.383 9.125 -5.879 1 74.56 195 LEU A N 1
ATOM 1449 C CA . LEU A 1 195 ? 11.07 9.75 -5.734 1 74.56 195 LEU A CA 1
ATOM 1450 C C . LEU A 1 195 ? 10.82 10.156 -4.289 1 74.56 195 LEU A C 1
ATOM 1452 O O . LEU A 1 195 ? 10.055 11.086 -4.023 1 74.56 195 LEU A O 1
ATOM 1456 N N . SER A 1 196 ? 11.461 9.477 -3.357 1 70.19 196 SER A N 1
ATOM 1457 C CA . SER A 1 196 ? 11.242 9.773 -1.946 1 70.19 196 SER A CA 1
ATOM 1458 C C . SER A 1 196 ? 12.414 10.555 -1.36 1 70.19 196 SER A C 1
ATOM 1460 O O . SER A 1 196 ? 12.484 10.758 -0.146 1 70.19 196 SER A O 1
ATOM 1462 N N . ASP A 1 197 ? 13.289 10.977 -2.301 1 74.56 197 ASP A N 1
ATOM 1463 C CA . ASP A 1 197 ? 14.492 11.695 -1.882 1 74.56 197 ASP A CA 1
ATOM 1464 C C . ASP A 1 197 ? 15.258 10.906 -0.825 1 74.56 197 ASP A C 1
ATOM 1466 O O . ASP A 1 197 ? 15.672 11.461 0.195 1 74.56 197 ASP A O 1
ATOM 1470 N N . GLY A 1 198 ? 15.328 9.703 -1.046 1 75.5 198 GLY A N 1
ATOM 1471 C CA . GLY A 1 198 ? 16.016 8.82 -0.12 1 75.5 198 GLY A CA 1
ATOM 1472 C C . GLY A 1 198 ? 17.406 8.43 -0.584 1 75.5 198 GLY A C 1
ATOM 1473 O O . GLY A 1 198 ? 17.984 9.086 -1.452 1 75.5 198 GLY A O 1
ATOM 1474 N N . LEU A 1 199 ? 17.984 7.496 0.124 1 85.94 199 LEU A N 1
ATOM 1475 C CA . LEU A 1 199 ? 19.328 7.016 -0.176 1 85.94 199 LEU A CA 1
ATOM 1476 C C . LEU A 1 199 ? 19.297 5.961 -1.278 1 85.94 199 LEU A C 1
ATOM 1478 O O . LEU A 1 199 ? 18.969 4.805 -1.027 1 85.94 199 LEU A O 1
ATOM 1482 N N . VAL A 1 200 ? 19.781 6.312 -2.373 1 90.38 200 VAL A N 1
ATOM 1483 C CA . VAL A 1 200 ? 19.609 5.527 -3.592 1 90.38 200 VAL A CA 1
ATOM 1484 C C . VAL A 1 200 ? 20.375 4.211 -3.463 1 90.38 200 VAL A C 1
ATOM 1486 O O . VAL A 1 200 ? 19.797 3.133 -3.656 1 90.38 200 VAL A O 1
ATOM 1489 N N . ILE A 1 201 ? 21.594 4.227 -3.041 1 94.12 201 ILE A N 1
ATOM 1490 C CA . ILE A 1 201 ? 22.438 3.037 -2.979 1 94.12 201 ILE A CA 1
ATOM 1491 C C . ILE A 1 201 ? 21.875 2.062 -1.945 1 94.12 201 ILE A C 1
ATOM 1493 O O . ILE A 1 201 ? 21.844 0.852 -2.18 1 94.12 201 ILE A O 1
ATOM 1497 N N . LYS A 1 202 ? 21.438 2.598 -0.883 1 90.44 202 LYS A N 1
ATOM 1498 C CA . LYS A 1 202 ? 20.859 1.751 0.16 1 90.44 202 LYS A CA 1
ATOM 1499 C C . LYS A 1 202 ? 19.594 1.055 -0.33 1 90.44 202 LYS A C 1
ATOM 1501 O O . LYS A 1 202 ? 19.391 -0.132 -0.065 1 90.44 202 LYS A O 1
ATOM 1506 N N . ALA A 1 203 ? 18.781 1.808 -1.011 1 88.56 203 ALA A N 1
ATOM 1507 C CA . ALA A 1 203 ? 17.531 1.253 -1.533 1 88.56 203 ALA A CA 1
ATOM 1508 C C . ALA A 1 203 ? 17.812 0.168 -2.57 1 88.56 203 ALA A C 1
ATOM 1510 O O . ALA A 1 203 ? 17.141 -0.872 -2.58 1 88.56 203 ALA A O 1
ATOM 1511 N N . ILE A 1 204 ? 18.766 0.399 -3.389 1 94.25 204 ILE A N 1
ATOM 1512 C CA . ILE A 1 204 ? 19.141 -0.561 -4.422 1 94.25 204 ILE A CA 1
ATOM 1513 C C . ILE A 1 204 ? 19.625 -1.856 -3.775 1 94.25 204 ILE A C 1
ATOM 1515 O O . ILE A 1 204 ? 19.156 -2.943 -4.121 1 94.25 204 ILE A O 1
ATOM 1519 N N . LEU A 1 205 ? 20.516 -1.77 -2.869 1 95.5 205 LEU A N 1
ATOM 1520 C CA . LEU A 1 205 ? 21.078 -2.939 -2.215 1 95.5 205 LEU A CA 1
ATOM 1521 C C . LEU A 1 205 ? 20.016 -3.703 -1.434 1 95.5 205 LEU A C 1
ATOM 1523 O O . LEU A 1 205 ? 19.984 -4.934 -1.462 1 95.5 205 LEU A O 1
ATOM 1527 N N . ARG A 1 206 ? 19.234 -2.957 -0.774 1 91.88 206 ARG A N 1
ATOM 1528 C CA . ARG A 1 206 ? 18.141 -3.584 -0.03 1 91.88 206 ARG A CA 1
ATOM 1529 C C . ARG A 1 206 ? 17.25 -4.398 -0.955 1 91.88 206 ARG A C 1
ATOM 1531 O O . ARG A 1 206 ? 16.922 -5.551 -0.659 1 91.88 206 ARG A O 1
ATOM 1538 N N . ASN A 1 207 ? 16.875 -3.82 -2.066 1 93.06 207 ASN A N 1
ATOM 1539 C CA . ASN A 1 207 ? 15.977 -4.488 -3.006 1 93.06 207 ASN A CA 1
ATOM 1540 C C . ASN A 1 207 ? 16.641 -5.715 -3.631 1 93.06 207 ASN A C 1
ATOM 1542 O O . ASN A 1 207 ? 15.977 -6.734 -3.852 1 93.06 207 ASN A O 1
ATOM 1546 N N . ILE A 1 208 ? 17.891 -5.621 -3.92 1 95.88 208 ILE A N 1
ATOM 1547 C CA . ILE A 1 208 ? 18.625 -6.746 -4.496 1 95.88 208 ILE A CA 1
ATOM 1548 C C . ILE A 1 208 ? 18.672 -7.895 -3.488 1 95.88 208 ILE A C 1
ATOM 1550 O O . ILE A 1 208 ? 18.422 -9.047 -3.842 1 95.88 208 ILE A O 1
ATOM 1554 N N . ILE A 1 209 ? 18.953 -7.625 -2.295 1 95.94 209 ILE A N 1
ATOM 1555 C CA . ILE A 1 209 ? 19.047 -8.633 -1.246 1 95.94 209 ILE A CA 1
ATOM 1556 C C . ILE A 1 209 ? 17.688 -9.312 -1.058 1 95.94 209 ILE A C 1
ATOM 1558 O O . ILE A 1 209 ? 17.609 -10.539 -0.96 1 95.94 209 ILE A O 1
ATOM 1562 N N . ILE A 1 210 ? 16.672 -8.539 -1.059 1 92.88 210 ILE A N 1
ATOM 1563 C CA . ILE A 1 210 ? 15.32 -9.07 -0.909 1 92.88 210 ILE A CA 1
ATOM 1564 C C . ILE A 1 210 ? 15 -10 -2.08 1 92.88 210 ILE A C 1
ATOM 1566 O O . ILE A 1 210 ? 14.43 -11.078 -1.889 1 92.88 210 ILE A O 1
ATOM 1570 N N . GLY A 1 211 ? 15.375 -9.562 -3.238 1 94.69 211 GLY A N 1
ATOM 1571 C CA . GLY A 1 211 ? 15.164 -10.398 -4.41 1 94.69 211 GLY A CA 1
ATOM 1572 C C . GLY A 1 211 ? 15.898 -11.719 -4.336 1 94.69 211 GLY A C 1
ATOM 1573 O O . GLY A 1 211 ? 15.312 -12.773 -4.598 1 94.69 211 GLY A O 1
ATOM 1574 N N . LEU A 1 212 ? 17.141 -11.68 -3.938 1 96.56 212 LEU A N 1
ATOM 1575 C CA . LEU A 1 212 ? 17.953 -12.891 -3.834 1 96.56 212 LEU A CA 1
ATOM 1576 C C . LEU A 1 212 ? 17.406 -13.82 -2.758 1 96.56 212 LEU A C 1
ATOM 1578 O O . LEU A 1 212 ? 17.359 -15.039 -2.943 1 96.56 212 LEU A O 1
ATOM 1582 N N . LEU A 1 213 ? 16.984 -13.297 -1.723 1 95.12 213 LEU A N 1
ATOM 1583 C CA . LEU A 1 213 ? 16.391 -14.094 -0.649 1 95.12 213 LEU A CA 1
ATOM 1584 C C . LEU A 1 213 ? 15.094 -14.75 -1.104 1 95.12 213 LEU A C 1
ATOM 1586 O O . LEU A 1 213 ? 14.812 -15.898 -0.758 1 95.12 213 LEU A O 1
ATOM 1590 N N . THR A 1 214 ? 14.344 -13.961 -1.805 1 93.81 214 THR A N 1
ATOM 1591 C CA . THR A 1 214 ? 13.086 -14.492 -2.326 1 93.81 214 THR A CA 1
ATOM 1592 C C . THR A 1 214 ? 13.344 -15.703 -3.219 1 93.81 214 THR A C 1
ATOM 1594 O O . THR A 1 214 ? 12.688 -16.734 -3.072 1 93.81 214 THR A O 1
ATOM 1597 N N . ILE A 1 215 ? 14.32 -15.562 -4.098 1 95.69 215 ILE A N 1
ATOM 1598 C CA . ILE A 1 215 ? 14.648 -16.641 -5.012 1 95.69 215 ILE A CA 1
ATOM 1599 C C . ILE A 1 215 ? 15.117 -17.859 -4.219 1 95.69 215 ILE A C 1
ATOM 1601 O O . ILE A 1 215 ? 14.664 -18.984 -4.469 1 95.69 215 ILE A O 1
ATOM 1605 N N . PHE A 1 216 ? 15.945 -17.609 -3.305 1 95.75 216 PHE A N 1
ATOM 1606 C CA . PHE A 1 216 ? 16.5 -18.688 -2.488 1 95.75 216 PHE A CA 1
ATOM 1607 C C . PHE A 1 216 ? 15.406 -19.422 -1.729 1 95.75 216 PHE A C 1
ATOM 1609 O O . PHE A 1 216 ? 15.312 -20.641 -1.794 1 95.75 216 PHE A O 1
ATOM 1616 N N . ILE A 1 217 ? 14.578 -18.766 -1.062 1 93.5 217 ILE A N 1
ATOM 1617 C CA . ILE A 1 217 ? 13.523 -19.344 -0.231 1 93.5 217 ILE A CA 1
ATOM 1618 C C . ILE A 1 217 ? 12.531 -20.109 -1.107 1 93.5 217 ILE A C 1
ATOM 1620 O O . ILE A 1 217 ? 12.156 -21.234 -0.797 1 93.5 217 ILE A O 1
ATOM 1624 N N . HIS A 1 218 ? 12.195 -19.562 -2.191 1 93.25 218 HIS A N 1
ATOM 1625 C CA . HIS A 1 218 ? 11.148 -20.156 -3.02 1 93.25 218 HIS A CA 1
ATOM 1626 C C . HIS A 1 218 ? 11.664 -21.359 -3.787 1 93.25 218 HIS A C 1
ATOM 1628 O O . HIS A 1 218 ? 10.922 -22.328 -4.008 1 93.25 218 HIS A O 1
ATOM 1634 N N . TYR A 1 219 ? 12.922 -21.297 -4.168 1 93.75 219 TYR A N 1
ATOM 1635 C CA . TYR A 1 219 ? 13.516 -22.484 -4.773 1 93.75 219 TYR A CA 1
ATOM 1636 C C . TYR A 1 219 ? 13.469 -23.672 -3.811 1 93.75 219 TYR A C 1
ATOM 1638 O O . TYR A 1 219 ? 13.086 -24.781 -4.195 1 93.75 219 TYR A O 1
ATOM 1646 N N . PHE A 1 220 ? 13.75 -23.406 -2.662 1 94.31 220 PHE A N 1
ATOM 1647 C CA . PHE A 1 220 ? 13.805 -24.5 -1.686 1 94.31 220 PHE A CA 1
ATOM 1648 C C . PHE A 1 220 ? 12.406 -24.922 -1.271 1 94.31 220 PHE A C 1
ATOM 1650 O O . PHE A 1 220 ? 12.164 -26.094 -0.994 1 94.31 220 PHE A O 1
ATOM 1657 N N . ILE A 1 221 ? 11.539 -24.016 -1.212 1 90.12 221 ILE A N 1
ATOM 1658 C CA . ILE A 1 221 ? 10.141 -24.375 -0.984 1 90.12 221 ILE A CA 1
ATOM 1659 C C . ILE A 1 221 ? 9.664 -25.297 -2.102 1 90.12 221 ILE A C 1
ATOM 1661 O O . ILE A 1 221 ? 9 -26.312 -1.844 1 90.12 221 ILE A O 1
ATOM 1665 N N . GLY A 1 222 ? 9.992 -24.938 -3.318 1 90.94 222 GLY A N 1
ATOM 1666 C CA . GLY A 1 222 ? 9.641 -25.797 -4.449 1 90.94 222 GLY A CA 1
ATOM 1667 C C . GLY A 1 222 ? 10.219 -27.188 -4.348 1 90.94 222 GLY A C 1
ATOM 1668 O O . GLY A 1 222 ? 9.531 -28.172 -4.613 1 90.94 222 GLY A O 1
ATOM 1669 N N . ARG A 1 223 ? 11.422 -27.281 -3.857 1 92.38 223 ARG A N 1
ATOM 1670 C CA . ARG A 1 223 ? 12.086 -28.578 -3.729 1 92.38 223 ARG A CA 1
ATOM 1671 C C . ARG A 1 223 ? 11.406 -29.438 -2.668 1 92.38 223 ARG A C 1
ATOM 1673 O O . ARG A 1 223 ? 11.336 -30.656 -2.807 1 92.38 223 ARG A O 1
ATOM 1680 N N . ILE A 1 224 ? 10.914 -28.766 -1.698 1 91.5 224 ILE A N 1
ATOM 1681 C CA . ILE A 1 224 ? 10.258 -29.469 -0.604 1 91.5 224 ILE A CA 1
ATOM 1682 C C . ILE A 1 224 ? 8.891 -29.969 -1.055 1 91.5 224 ILE A C 1
ATOM 1684 O O . ILE A 1 224 ? 8.477 -31.078 -0.708 1 91.5 224 ILE A O 1
ATOM 1688 N N . LEU A 1 225 ? 8.227 -29.172 -1.837 1 85.25 225 LEU A N 1
ATOM 1689 C CA . LEU A 1 225 ? 6.867 -29.5 -2.262 1 85.25 225 LEU A CA 1
ATOM 1690 C C . LEU A 1 225 ? 6.887 -30.5 -3.408 1 85.25 225 LEU A C 1
ATOM 1692 O O . LEU A 1 225 ? 5.887 -31.172 -3.672 1 85.25 225 LEU A O 1
ATOM 1696 N N . GLY A 1 226 ? 7.918 -30.375 -4.207 1 83 226 GLY A N 1
ATOM 1697 C CA . GLY A 1 226 ? 8.016 -31.281 -5.336 1 83 226 GLY A CA 1
ATOM 1698 C C . GLY A 1 226 ? 8.734 -32.594 -4.996 1 83 226 GLY A C 1
ATOM 1699 O O . GLY A 1 226 ? 8.195 -33.656 -5.223 1 83 226 GLY A O 1
ATOM 1700 N N . MET B 1 1 ? 10.625 2.43 30.75 1 24.11 1 MET B N 1
ATOM 1701 C CA . MET B 1 1 ? 10.805 2.564 29.312 1 24.11 1 MET B CA 1
ATOM 1702 C C . MET B 1 1 ? 9.477 2.855 28.625 1 24.11 1 MET B C 1
ATOM 1704 O O . MET B 1 1 ? 8.562 2.027 28.641 1 24.11 1 MET B O 1
ATOM 1708 N N . LYS B 1 2 ? 8.992 4.113 28.609 1 32.44 2 LYS B N 1
ATOM 1709 C CA . LYS B 1 2 ? 7.625 4.555 28.344 1 32.44 2 LYS B CA 1
ATOM 1710 C C . LYS B 1 2 ? 7.105 3.971 27.031 1 32.44 2 LYS B C 1
ATOM 1712 O O . LYS B 1 2 ? 7.793 4.023 26.016 1 32.44 2 LYS B O 1
ATOM 1717 N N . LYS B 1 3 ? 6.348 3.055 26.969 1 37.22 3 LYS B N 1
ATOM 1718 C CA . LYS B 1 3 ? 5.707 2.295 25.906 1 37.22 3 LYS B CA 1
ATOM 1719 C C . LYS B 1 3 ? 5.215 3.219 24.797 1 37.22 3 LYS B C 1
ATOM 1721 O O . LYS B 1 3 ? 4.301 4.02 25 1 37.22 3 LYS B O 1
ATOM 1726 N N . GLN B 1 4 ? 6.066 3.848 24.031 1 39.44 4 GLN B N 1
ATOM 1727 C CA . GLN B 1 4 ? 5.727 4.867 23.047 1 39.44 4 GLN B CA 1
ATOM 1728 C C . GLN B 1 4 ? 4.559 4.418 22.172 1 39.44 4 GLN B C 1
ATOM 1730 O O . GLN B 1 4 ? 4.637 3.381 21.516 1 39.44 4 GLN B O 1
ATOM 1735 N N . THR B 1 5 ? 3.33 4.598 22.594 1 44.5 5 THR B N 1
ATOM 1736 C CA . THR B 1 5 ? 2.043 4.348 21.953 1 44.5 5 THR B CA 1
ATOM 1737 C C . THR B 1 5 ? 2.086 4.742 20.484 1 44.5 5 THR B C 1
ATOM 1739 O O . THR B 1 5 ? 2.648 5.781 20.125 1 44.5 5 THR B O 1
ATOM 1742 N N . MET B 1 6 ? 2.018 3.789 19.641 1 50.78 6 MET B N 1
ATOM 1743 C CA . MET B 1 6 ? 1.928 4.074 18.219 1 50.78 6 MET B CA 1
ATOM 1744 C C . MET B 1 6 ? 1.104 5.332 17.969 1 50.78 6 MET B C 1
ATOM 1746 O O . MET B 1 6 ? 0.088 5.559 18.625 1 50.78 6 MET B O 1
ATOM 1750 N N . THR B 1 7 ? 1.707 6.18 17.203 1 55.53 7 THR B N 1
ATOM 1751 C CA . THR B 1 7 ? 0.936 7.336 16.766 1 55.53 7 THR B CA 1
ATOM 1752 C C . THR B 1 7 ? -0.226 6.906 15.875 1 55.53 7 THR B C 1
ATOM 1754 O O . THR B 1 7 ? -0.271 5.766 15.414 1 55.53 7 THR B O 1
ATOM 1757 N N . ILE B 1 8 ? -1.228 7.562 15.805 1 55 8 ILE B N 1
ATOM 1758 C CA . ILE B 1 8 ? -2.381 7.32 14.945 1 55 8 ILE B CA 1
ATOM 1759 C C . ILE B 1 8 ? -1.911 7.016 13.523 1 55 8 ILE B C 1
ATOM 1761 O O . ILE B 1 8 ? -2.463 6.141 12.852 1 55 8 ILE B O 1
ATOM 1765 N N . ASP B 1 9 ? -0.77 7.664 13.172 1 59.53 9 ASP B N 1
ATOM 1766 C CA . ASP B 1 9 ? -0.245 7.469 11.828 1 59.53 9 ASP B CA 1
ATOM 1767 C C . ASP B 1 9 ? 0.334 6.062 11.664 1 59.53 9 ASP B C 1
ATOM 1769 O O . ASP B 1 9 ? 0.15 5.43 10.617 1 59.53 9 ASP B O 1
ATOM 1773 N N . GLU B 1 10 ? 0.958 5.641 12.68 1 61.38 10 GLU B N 1
ATOM 1774 C CA . GLU B 1 10 ? 1.533 4.297 12.648 1 61.38 10 GLU B CA 1
ATOM 1775 C C . GLU B 1 10 ? 0.444 3.23 12.617 1 61.38 10 GLU B C 1
ATOM 1777 O O . GLU B 1 10 ? 0.546 2.256 11.867 1 61.38 10 GLU B O 1
ATOM 1782 N N . LYS B 1 11 ? -0.531 3.475 13.445 1 60.53 11 LYS B N 1
ATOM 1783 C CA . LYS B 1 11 ? -1.652 2.541 13.484 1 60.53 11 LYS B CA 1
ATOM 1784 C C . LYS B 1 11 ? -2.389 2.51 12.148 1 60.53 11 LYS B C 1
ATOM 1786 O O . LYS B 1 11 ? -2.727 1.437 11.641 1 60.53 11 LYS B O 1
ATOM 1791 N N . LEU B 1 12 ? -2.531 3.635 11.555 1 62.38 12 LEU B N 1
ATOM 1792 C CA . LEU B 1 12 ? -3.23 3.738 10.273 1 62.38 12 LEU B CA 1
ATOM 1793 C C . LEU B 1 12 ? -2.432 3.066 9.164 1 62.38 12 LEU B C 1
ATOM 1795 O O . LEU B 1 12 ? -3.008 2.424 8.281 1 62.38 12 LEU B O 1
ATOM 1799 N N . ASN B 1 13 ? -1.171 3.186 9.344 1 66.12 13 ASN B N 1
ATOM 1800 C CA . ASN B 1 13 ? -0.322 2.559 8.336 1 66.12 13 ASN B CA 1
ATOM 1801 C C . ASN B 1 13 ? -0.384 1.036 8.414 1 66.12 13 ASN B C 1
ATOM 1803 O O . ASN B 1 13 ? -0.424 0.355 7.391 1 66.12 13 ASN B O 1
ATOM 1807 N N . SER B 1 14 ? -0.416 0.559 9.664 1 67.94 14 SER B N 1
ATOM 1808 C CA . SER B 1 14 ? -0.494 -0.885 9.859 1 67.94 14 SER B CA 1
ATOM 1809 C C . SER B 1 14 ? -1.843 -1.432 9.398 1 67.94 14 SER B C 1
ATOM 1811 O O . SER B 1 14 ? -1.911 -2.508 8.805 1 67.94 14 SER B O 1
ATOM 1813 N N . VAL B 1 15 ? -2.838 -0.716 9.609 1 68.62 15 VAL B N 1
ATOM 1814 C CA . VAL B 1 15 ? -4.184 -1.123 9.219 1 68.62 15 VAL B CA 1
ATOM 1815 C C . VAL B 1 15 ? -4.309 -1.104 7.695 1 68.62 15 VAL B C 1
ATOM 1817 O O . VAL B 1 15 ? -4.852 -2.037 7.098 1 68.62 15 VAL B O 1
ATOM 1820 N N . ARG B 1 16 ? -3.777 -0.102 7.156 1 72.81 16 ARG B N 1
ATOM 1821 C CA . ARG B 1 16 ? -3.785 -0.013 5.699 1 72.81 16 ARG B CA 1
ATOM 1822 C C . ARG B 1 16 ? -3.033 -1.185 5.074 1 72.81 16 ARG B C 1
ATOM 1824 O O . ARG B 1 16 ? -3.514 -1.799 4.121 1 72.81 16 ARG B O 1
ATOM 1831 N N . ALA B 1 17 ? -1.95 -1.429 5.648 1 76.06 17 ALA B N 1
ATOM 1832 C CA . ALA B 1 17 ? -1.133 -2.543 5.172 1 76.06 17 ALA B CA 1
ATOM 1833 C C . ALA B 1 17 ? -1.871 -3.869 5.328 1 76.06 17 ALA B C 1
ATOM 1835 O O . ALA B 1 17 ? -1.792 -4.734 4.453 1 76.06 17 ALA B O 1
ATOM 1836 N N . GLY B 1 18 ? -2.607 -4 6.438 1 78.38 18 GLY B N 1
ATOM 1837 C CA . GLY B 1 18 ? -3.369 -5.215 6.684 1 78.38 18 GLY B CA 1
ATOM 1838 C C . GLY B 1 18 ? -4.52 -5.402 5.711 1 78.38 18 GLY B C 1
ATOM 1839 O O . GLY B 1 18 ? -4.703 -6.488 5.16 1 78.38 18 GLY B O 1
ATOM 1840 N N . VAL B 1 19 ? -5.215 -4.391 5.5 1 79.44 19 VAL B N 1
ATOM 1841 C CA . VAL B 1 19 ? -6.367 -4.449 4.613 1 79.44 19 VAL B CA 1
ATOM 1842 C C . VAL B 1 19 ? -5.906 -4.715 3.18 1 79.44 19 VAL B C 1
ATOM 1844 O O . VAL B 1 19 ? -6.496 -5.539 2.475 1 79.44 19 VAL B O 1
ATOM 1847 N N . LEU B 1 20 ? -4.875 -4.082 2.805 1 81.31 20 LEU B N 1
ATOM 1848 C CA . LEU B 1 20 ? -4.312 -4.301 1.477 1 81.31 20 LEU B CA 1
ATOM 1849 C C . LEU B 1 20 ? -3.805 -5.73 1.33 1 81.31 20 LEU B C 1
ATOM 1851 O O . LEU B 1 20 ? -4.012 -6.363 0.292 1 81.31 20 LEU B O 1
ATOM 1855 N N . GLY B 1 21 ? -3.18 -6.113 2.352 1 86 21 GLY B N 1
ATOM 1856 C CA . GLY B 1 21 ? -2.676 -7.477 2.348 1 86 21 GLY B CA 1
ATOM 1857 C C . GLY B 1 21 ? -3.773 -8.523 2.238 1 86 21 GLY B C 1
ATOM 1858 O O . GLY B 1 21 ? -3.67 -9.461 1.443 1 86 21 GLY B O 1
ATOM 1859 N N . SER B 1 22 ? -4.758 -8.344 3.061 1 89.12 22 SER B N 1
ATOM 1860 C CA . SER B 1 22 ? -5.871 -9.289 3.045 1 89.12 22 SER B CA 1
ATOM 1861 C C . SER B 1 22 ? -6.539 -9.328 1.674 1 89.12 22 SER B C 1
ATOM 1863 O O . SER B 1 22 ? -6.773 -10.406 1.126 1 89.12 22 SER B O 1
ATOM 1865 N N . ASN B 1 23 ? -6.832 -8.25 1.165 1 89.69 23 ASN B N 1
ATOM 1866 C CA . ASN B 1 23 ? -7.461 -8.156 -0.147 1 89.69 23 ASN B CA 1
ATOM 1867 C C . ASN B 1 23 ? -6.605 -8.812 -1.227 1 89.69 23 ASN B C 1
ATOM 1869 O O . ASN B 1 23 ? -7.109 -9.602 -2.029 1 89.69 23 ASN B O 1
ATOM 1873 N N . ASP B 1 24 ? -5.422 -8.531 -1.177 1 91.12 24 ASP B N 1
ATOM 1874 C CA . ASP B 1 24 ? -4.504 -9.07 -2.18 1 91.12 24 ASP B CA 1
ATOM 1875 C C . ASP B 1 24 ? -4.367 -10.586 -2.047 1 91.12 24 ASP B C 1
ATOM 1877 O O . ASP B 1 24 ? -4.332 -11.297 -3.051 1 91.12 24 ASP B O 1
ATOM 1881 N N . GLY B 1 25 ? -4.223 -10.961 -0.855 1 94.31 25 GLY B N 1
ATOM 1882 C CA . GLY B 1 25 ? -4.121 -12.391 -0.624 1 94.31 25 GLY B CA 1
ATOM 1883 C C . GLY B 1 25 ? -5.309 -13.172 -1.155 1 94.31 25 GLY B C 1
ATOM 1884 O O . GLY B 1 25 ? -5.145 -14.203 -1.81 1 94.31 25 GLY B O 1
ATOM 1885 N N . ILE B 1 26 ? -6.453 -12.672 -0.933 1 95.75 26 ILE B N 1
ATOM 1886 C CA . ILE B 1 26 ? -7.676 -13.328 -1.389 1 95.75 26 ILE B CA 1
ATOM 1887 C C . ILE B 1 26 ? -7.719 -13.336 -2.916 1 95.75 26 ILE B C 1
ATOM 1889 O O . ILE B 1 26 ? -7.84 -14.398 -3.535 1 95.75 26 ILE B O 1
ATOM 1893 N N . LEU B 1 27 ? -7.531 -12.234 -3.475 1 94.62 27 LEU B N 1
ATOM 1894 C CA . LEU B 1 27 ? -7.789 -12.055 -4.898 1 94.62 27 LEU B CA 1
ATOM 1895 C C . LEU B 1 27 ? -6.715 -12.734 -5.738 1 94.62 27 LEU B C 1
ATOM 1897 O O . LEU B 1 27 ? -7.012 -13.312 -6.785 1 94.62 27 LEU B O 1
ATOM 1901 N N . THR B 1 28 ? -5.508 -12.641 -5.293 1 94.5 28 THR B N 1
ATOM 1902 C CA . THR B 1 28 ? -4.453 -13.273 -6.074 1 94.5 28 THR B CA 1
ATOM 1903 C C . THR B 1 28 ? -4.582 -14.797 -6.031 1 94.5 28 THR B C 1
ATOM 1905 O O . THR B 1 28 ? -4.434 -15.469 -7.051 1 94.5 28 THR B O 1
ATOM 1908 N N . VAL B 1 29 ? -4.828 -15.289 -4.898 1 95.81 29 VAL B N 1
ATOM 1909 C CA . VAL B 1 29 ? -4.934 -16.734 -4.754 1 95.81 29 VAL B CA 1
ATOM 1910 C C . VAL B 1 29 ? -6.148 -17.25 -5.523 1 95.81 29 VAL B C 1
ATOM 1912 O O . VAL B 1 29 ? -6.055 -18.219 -6.273 1 95.81 29 VAL B O 1
ATOM 1915 N N . VAL B 1 30 ? -7.207 -16.578 -5.348 1 96.12 30 VAL B N 1
ATOM 1916 C CA . VAL B 1 30 ? -8.422 -17 -6.035 1 96.12 30 VAL B CA 1
ATOM 1917 C C . VAL B 1 30 ? -8.227 -16.891 -7.547 1 96.12 30 VAL B C 1
ATOM 1919 O O . VAL B 1 30 ? -8.703 -17.734 -8.305 1 96.12 30 VAL B O 1
ATOM 1922 N N . GLY B 1 31 ? -7.602 -15.898 -7.969 1 94.94 31 GLY B N 1
ATOM 1923 C CA . GLY B 1 31 ? -7.285 -15.773 -9.383 1 94.94 31 GLY B CA 1
ATOM 1924 C C . GLY B 1 31 ? -6.488 -16.953 -9.922 1 94.94 31 GLY B C 1
ATOM 1925 O O . GLY B 1 31 ? -6.812 -17.484 -10.977 1 94.94 31 GLY B O 1
ATOM 1926 N N . VAL B 1 32 ? -5.5 -17.328 -9.203 1 93.44 32 VAL B N 1
ATOM 1927 C CA . VAL B 1 32 ? -4.676 -18.453 -9.617 1 93.44 32 VAL B CA 1
ATOM 1928 C C . VAL B 1 32 ? -5.496 -19.734 -9.57 1 93.44 32 VAL B C 1
ATOM 1930 O O . VAL B 1 32 ? -5.441 -20.547 -10.492 1 93.44 32 VAL B O 1
ATOM 1933 N N . LEU B 1 33 ? -6.266 -19.938 -8.547 1 95.44 33 LEU B N 1
ATOM 1934 C CA . LEU B 1 33 ? -7.094 -21.125 -8.383 1 95.44 33 LEU B CA 1
ATOM 1935 C C . LEU B 1 33 ? -8 -21.328 -9.594 1 95.44 33 LEU B C 1
ATOM 1937 O O . LEU B 1 33 ? -8.016 -22.406 -10.188 1 95.44 33 LEU B O 1
ATOM 1941 N N . PHE B 1 34 ? -8.664 -20.312 -9.961 1 95.19 34 PHE B N 1
ATOM 1942 C CA . PHE B 1 34 ? -9.672 -20.453 -11 1 95.19 34 PHE B CA 1
ATOM 1943 C C . PHE B 1 34 ? -9.023 -20.469 -12.383 1 95.19 34 PHE B C 1
ATOM 1945 O O . PHE B 1 34 ? -9.492 -21.156 -13.289 1 95.19 34 PHE B O 1
ATOM 1952 N N . SER B 1 35 ? -7.965 -19.75 -12.539 1 93.94 35 SER B N 1
ATOM 1953 C CA . SER B 1 35 ? -7.262 -19.797 -13.82 1 93.94 35 SER B CA 1
ATOM 1954 C C . SER B 1 35 ? -6.641 -21.156 -14.07 1 93.94 35 SER B C 1
ATOM 1956 O O . SER B 1 35 ? -6.824 -21.75 -15.141 1 93.94 35 SER B O 1
ATOM 1958 N N . VAL B 1 36 ? -5.914 -21.656 -13.102 1 91.38 36 VAL B N 1
ATOM 1959 C CA . VAL B 1 36 ? -5.191 -22.922 -13.266 1 91.38 36 VAL B CA 1
ATOM 1960 C C . VAL B 1 36 ? -6.18 -24.078 -13.352 1 91.38 36 VAL B C 1
ATOM 1962 O O . VAL B 1 36 ? -5.98 -25.016 -14.125 1 91.38 36 VAL B O 1
ATOM 1965 N N . SER B 1 37 ? -7.199 -23.984 -12.562 1 92.12 37 SER B N 1
ATOM 1966 C CA . SER B 1 37 ? -8.211 -25.031 -12.633 1 92.12 37 SER B CA 1
ATOM 1967 C C . SER B 1 37 ? -8.859 -25.078 -14.016 1 92.12 37 SER B C 1
ATOM 1969 O O . SER B 1 37 ? -9.109 -26.172 -14.547 1 92.12 37 SER B O 1
ATOM 1971 N N . ALA B 1 38 ? -9.141 -24 -14.547 1 92.06 38 ALA B N 1
ATOM 1972 C CA . ALA B 1 38 ? -9.805 -23.938 -15.852 1 92.06 38 ALA B CA 1
ATOM 1973 C C . ALA B 1 38 ? -8.844 -24.297 -16.969 1 92.06 38 ALA B C 1
ATOM 1975 O O . ALA B 1 38 ? -9.266 -24.828 -18 1 92.06 38 ALA B O 1
ATOM 1976 N N . ALA B 1 39 ? -7.605 -24.094 -16.781 1 89.44 39 ALA B N 1
ATOM 1977 C CA . ALA B 1 39 ? -6.609 -24.328 -17.828 1 89.44 39 ALA B CA 1
ATOM 1978 C C . ALA B 1 39 ? -6.121 -25.766 -17.812 1 89.44 39 ALA B C 1
ATOM 1980 O O . ALA B 1 39 ? -5.934 -26.375 -18.859 1 89.44 39 ALA B O 1
ATOM 1981 N N . SER B 1 40 ? -5.629 -26.344 -16.75 1 82.62 40 SER B N 1
ATOM 1982 C CA . SER B 1 40 ? -4.879 -27.594 -16.688 1 82.62 40 SER B CA 1
ATOM 1983 C C . SER B 1 40 ? -5.758 -28.734 -16.219 1 82.62 40 SER B C 1
ATOM 1985 O O . SER B 1 40 ? -5.688 -29.844 -16.766 1 82.62 40 SER B O 1
ATOM 1987 N N . GLY B 1 41 ? -6.621 -28.672 -15.336 1 78.19 41 GLY B N 1
ATOM 1988 C CA . GLY B 1 41 ? -7.398 -29.734 -14.727 1 78.19 41 GLY B CA 1
ATOM 1989 C C . GLY B 1 41 ? -6.574 -30.625 -13.812 1 78.19 41 GLY B C 1
ATOM 1990 O O . GLY B 1 41 ? -7.109 -31.547 -13.188 1 78.19 41 GLY B O 1
ATOM 1991 N N . SER B 1 42 ? -5.289 -30.391 -13.758 1 86.62 42 SER B N 1
ATOM 1992 C CA . SER B 1 42 ? -4.406 -31.172 -12.898 1 86.62 42 SER B CA 1
ATOM 1993 C C . SER B 1 42 ? -4.469 -30.688 -11.453 1 86.62 42 SER B C 1
ATOM 1995 O O . SER B 1 42 ? -4.168 -29.516 -11.164 1 86.62 42 SER B O 1
ATOM 1997 N N . SER B 1 43 ? -4.797 -31.609 -10.57 1 87.12 43 SER B N 1
ATOM 1998 C CA . SER B 1 43 ? -4.871 -31.281 -9.148 1 87.12 43 SER B CA 1
ATOM 1999 C C . SER B 1 43 ? -3.5 -30.891 -8.594 1 87.12 43 SER B C 1
ATOM 2001 O O . SER B 1 43 ? -3.395 -30.047 -7.715 1 87.12 43 SER B O 1
ATOM 2003 N N . PHE B 1 44 ? -2.508 -31.578 -9.148 1 86.38 44 PHE B N 1
ATOM 2004 C CA . PHE B 1 44 ? -1.157 -31.281 -8.68 1 86.38 44 PHE B CA 1
ATOM 2005 C C . PHE B 1 44 ? -0.724 -29.891 -9.125 1 86.38 44 PHE B C 1
ATOM 2007 O O . PHE B 1 44 ? -0.162 -29.125 -8.336 1 86.38 44 PHE B O 1
ATOM 2014 N N . ALA B 1 45 ? -0.994 -29.516 -10.359 1 85.31 45 ALA B N 1
ATOM 2015 C CA . ALA B 1 45 ? -0.666 -28.188 -10.867 1 85.31 45 ALA B CA 1
ATOM 2016 C C . ALA B 1 45 ? -1.396 -27.109 -10.086 1 85.31 45 ALA B C 1
ATOM 2018 O O . ALA B 1 45 ? -0.817 -26.062 -9.773 1 85.31 45 ALA B O 1
ATOM 2019 N N . LEU B 1 46 ? -2.578 -27.406 -9.773 1 89.38 46 LEU B N 1
ATOM 2020 C CA . LEU B 1 46 ? -3.393 -26.484 -9.008 1 89.38 46 LEU B CA 1
ATOM 2021 C C . LEU B 1 46 ? -2.801 -26.25 -7.621 1 89.38 46 LEU B C 1
ATOM 2023 O O . LEU B 1 46 ? -2.66 -25.109 -7.18 1 89.38 46 LEU B O 1
ATOM 2027 N N . LEU B 1 47 ? -2.408 -27.281 -6.988 1 89.44 47 LEU B N 1
ATOM 2028 C CA . LEU B 1 47 ? -1.89 -27.203 -5.625 1 89.44 47 LEU B CA 1
ATOM 2029 C C . LEU B 1 47 ? -0.567 -26.438 -5.59 1 89.44 47 LEU B C 1
ATOM 2031 O O . LEU B 1 47 ? -0.401 -25.516 -4.797 1 89.44 47 LEU B O 1
ATOM 2035 N N . ILE B 1 48 ? 0.336 -26.734 -6.445 1 88.56 48 ILE B N 1
ATOM 2036 C CA . ILE B 1 48 ? 1.67 -26.141 -6.395 1 88.56 48 ILE B CA 1
ATOM 2037 C C . ILE B 1 48 ? 1.604 -24.688 -6.82 1 88.56 48 ILE B C 1
ATOM 2039 O O . ILE B 1 48 ? 2.279 -23.828 -6.238 1 88.56 48 ILE B O 1
ATOM 2043 N N . ALA B 1 49 ? 0.782 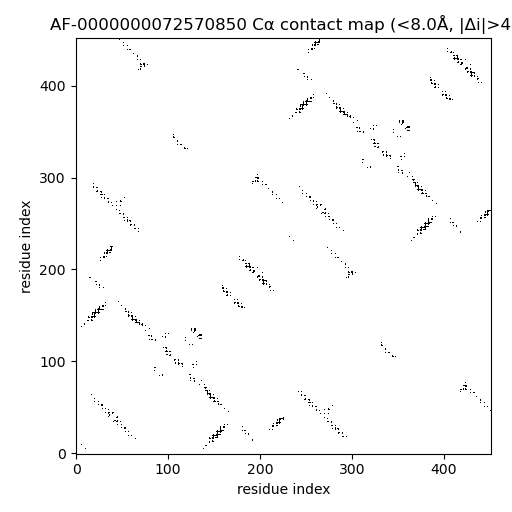-24.453 -7.828 1 89.75 49 ALA B N 1
ATOM 2044 C CA . ALA B 1 49 ? 0.654 -23.078 -8.305 1 89.75 49 ALA B CA 1
ATOM 2045 C C . ALA B 1 49 ? 0.045 -22.188 -7.227 1 89.75 49 ALA B C 1
ATOM 2047 O O . ALA B 1 49 ? 0.525 -21.078 -6.992 1 89.75 49 ALA B O 1
ATOM 2048 N N . SER B 1 50 ? -0.953 -22.656 -6.574 1 93.56 50 SER B N 1
ATOM 2049 C CA . SER B 1 50 ? -1.666 -21.844 -5.602 1 93.56 50 SER B CA 1
ATOM 2050 C C . SER B 1 50 ? -0.862 -21.688 -4.316 1 93.56 50 SER B C 1
ATOM 2052 O O . SER B 1 50 ? -0.875 -20.625 -3.695 1 93.56 50 SER B O 1
ATOM 2054 N N . LEU B 1 51 ? -0.167 -22.688 -3.916 1 93.31 51 LEU B N 1
ATOM 2055 C CA . LEU B 1 51 ? 0.688 -22.594 -2.738 1 93.31 51 LEU B CA 1
ATOM 2056 C C . LEU B 1 51 ? 1.879 -21.672 -3.008 1 93.31 51 LEU B C 1
ATOM 2058 O O . LEU B 1 51 ? 2.242 -20.859 -2.162 1 93.31 51 LEU B O 1
ATOM 2062 N N . ALA B 1 52 ? 2.449 -21.922 -4.152 1 92.5 52 ALA B N 1
ATOM 2063 C CA . ALA B 1 52 ? 3.545 -21.031 -4.547 1 92.5 52 ALA B CA 1
ATOM 2064 C C . ALA B 1 52 ? 3.096 -19.578 -4.574 1 92.5 52 ALA B C 1
ATOM 2066 O O . ALA B 1 52 ? 3.812 -18.688 -4.102 1 92.5 52 ALA B O 1
ATOM 2067 N N . ASN B 1 53 ? 1.967 -19.344 -5.102 1 93.25 53 ASN B N 1
ATOM 2068 C CA . ASN B 1 53 ? 1.42 -17.984 -5.176 1 93.25 53 ASN B CA 1
ATOM 2069 C C . ASN B 1 53 ? 1.166 -17.406 -3.785 1 93.25 53 ASN B C 1
ATOM 2071 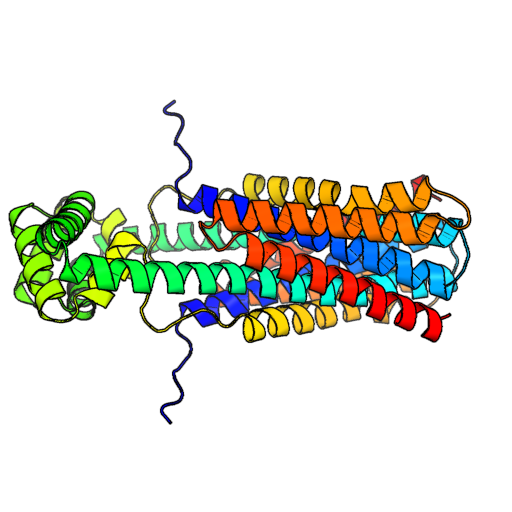O O . ASN B 1 53 ? 1.481 -16.25 -3.525 1 93.25 53 ASN B O 1
ATOM 2075 N N . LEU B 1 54 ? 0.597 -18.188 -2.936 1 94.69 54 LEU B N 1
ATOM 2076 C CA . LEU B 1 54 ? 0.301 -17.734 -1.583 1 94.69 54 LEU B CA 1
ATOM 2077 C C . LEU B 1 54 ? 1.58 -17.344 -0.847 1 94.69 54 LEU B C 1
ATOM 2079 O O . LEU B 1 54 ? 1.664 -16.266 -0.263 1 94.69 54 LEU B O 1
ATOM 2083 N N . ILE B 1 55 ? 2.516 -18.156 -0.896 1 93.69 55 ILE B N 1
ATOM 2084 C CA . ILE B 1 55 ? 3.756 -17.938 -0.162 1 93.69 55 ILE B CA 1
ATOM 2085 C C . ILE B 1 55 ? 4.527 -16.781 -0.787 1 93.69 55 ILE B C 1
ATOM 2087 O O . ILE B 1 55 ? 4.965 -15.867 -0.083 1 93.69 55 ILE B O 1
ATOM 2091 N N . SER B 1 56 ? 4.648 -16.859 -2.084 1 92.75 56 SER B N 1
ATOM 2092 C CA . SER B 1 56 ? 5.391 -15.805 -2.766 1 92.75 56 SER B CA 1
ATOM 2093 C C . SER B 1 56 ? 4.695 -14.461 -2.609 1 92.75 56 SER B C 1
ATOM 2095 O O . SER B 1 56 ? 5.355 -13.438 -2.41 1 92.75 56 SER B O 1
ATOM 2097 N N . GLY B 1 57 ? 3.404 -14.453 -2.715 1 92.75 57 GLY B N 1
ATOM 2098 C CA . GLY B 1 57 ? 2.652 -13.219 -2.537 1 92.75 57 GLY B CA 1
ATOM 2099 C C . GLY B 1 57 ? 2.787 -12.633 -1.146 1 92.75 57 GLY B C 1
ATOM 2100 O O . GLY B 1 57 ? 2.98 -11.422 -0.992 1 92.75 57 GLY B O 1
ATOM 2101 N N . ALA B 1 58 ? 2.672 -13.461 -0.185 1 93.62 58 ALA B N 1
ATOM 2102 C CA . ALA B 1 58 ? 2.793 -13.023 1.202 1 93.62 58 ALA B CA 1
ATOM 2103 C C . ALA B 1 58 ? 4.172 -12.422 1.469 1 93.62 58 ALA B C 1
ATOM 2105 O O . ALA B 1 58 ? 4.281 -11.336 2.045 1 93.62 58 ALA B O 1
ATOM 2106 N N . PHE B 1 59 ? 5.152 -13.07 1.064 1 91.12 59 PHE B N 1
ATOM 2107 C CA . PHE B 1 59 ? 6.516 -12.602 1.292 1 91.12 59 PHE B CA 1
ATOM 2108 C C . PHE B 1 59 ? 6.797 -11.344 0.479 1 91.12 59 PHE B C 1
ATOM 2110 O O . PHE B 1 59 ? 7.504 -10.445 0.941 1 91.12 59 PHE B O 1
ATOM 2117 N N . SER B 1 60 ? 6.32 -11.367 -0.731 1 90.69 60 SER B N 1
ATOM 2118 C CA . SER B 1 60 ? 6.5 -10.188 -1.579 1 90.69 60 SER B CA 1
ATOM 2119 C C . SER B 1 60 ? 5.852 -8.961 -0.959 1 90.69 60 SER B C 1
ATOM 2121 O O . SER B 1 60 ? 6.445 -7.875 -0.956 1 90.69 60 SER B O 1
ATOM 2123 N N . MET B 1 61 ? 4.656 -9.125 -0.462 1 89.31 61 MET B N 1
ATOM 2124 C CA . MET B 1 61 ? 3.961 -8.016 0.183 1 89.31 61 MET B CA 1
ATOM 2125 C C . MET B 1 61 ? 4.727 -7.539 1.411 1 89.31 61 MET B C 1
ATOM 2127 O O . MET B 1 61 ? 4.891 -6.332 1.615 1 89.31 61 MET B O 1
ATOM 2131 N N . ALA B 1 62 ? 5.176 -8.438 2.166 1 90 62 ALA B N 1
ATOM 2132 C CA . ALA B 1 62 ? 5.938 -8.109 3.367 1 90 62 ALA B CA 1
ATOM 2133 C C . ALA B 1 62 ? 7.23 -7.379 3.012 1 90 62 ALA B C 1
ATOM 2135 O O . ALA B 1 62 ? 7.562 -6.355 3.617 1 90 62 ALA B O 1
ATOM 2136 N N . SER B 1 63 ? 7.922 -7.875 2.096 1 87.88 63 SER B N 1
ATOM 2137 C CA . SER B 1 63 ? 9.188 -7.285 1.68 1 87.88 63 SER B CA 1
ATOM 2138 C C . SER B 1 63 ? 8.977 -5.91 1.051 1 87.88 63 SER B C 1
ATOM 2140 O O . SER B 1 63 ? 9.781 -5 1.253 1 87.88 63 SER B O 1
ATOM 2142 N N . GLY B 1 64 ? 7.973 -5.863 0.253 1 82.62 64 GLY B N 1
ATOM 2143 C CA . GLY B 1 64 ? 7.645 -4.57 -0.329 1 82.62 64 GLY B CA 1
ATOM 2144 C C . GLY B 1 64 ? 7.316 -3.514 0.708 1 82.62 64 GLY B C 1
ATOM 2145 O O . GLY B 1 64 ? 7.805 -2.383 0.628 1 82.62 64 GLY B O 1
ATOM 2146 N N . GLU B 1 65 ? 6.445 -3.865 1.6 1 82.19 65 GLU B N 1
ATOM 2147 C CA . GLU B 1 65 ? 6.102 -2.951 2.684 1 82.19 65 GLU B CA 1
ATOM 2148 C C . GLU B 1 65 ? 7.332 -2.582 3.508 1 82.19 65 GLU B C 1
ATOM 2150 O O . GLU B 1 65 ? 7.492 -1.427 3.906 1 82.19 65 GLU B O 1
ATOM 2155 N N . TYR B 1 66 ? 8.109 -3.52 3.797 1 84.56 66 TYR B N 1
ATOM 2156 C CA . TYR B 1 66 ? 9.352 -3.275 4.527 1 84.56 66 TYR B CA 1
ATOM 2157 C C . TYR B 1 66 ? 10.227 -2.273 3.789 1 84.56 66 TYR B C 1
ATOM 2159 O O . TYR B 1 66 ? 10.719 -1.314 4.387 1 84.56 66 TYR B O 1
ATOM 2167 N N . ALA B 1 67 ? 10.438 -2.545 2.596 1 81.19 67 ALA B N 1
ATOM 2168 C CA . ALA B 1 67 ? 11.297 -1.683 1.791 1 81.19 67 ALA B CA 1
ATOM 2169 C C . ALA B 1 67 ? 10.727 -0.268 1.703 1 81.19 67 ALA B C 1
ATOM 2171 O O . ALA B 1 67 ? 11.477 0.712 1.794 1 81.19 67 ALA B O 1
ATOM 2172 N N . SER B 1 68 ? 9.453 -0.215 1.452 1 74.94 68 SER B N 1
ATOM 2173 C CA . SER B 1 68 ? 8.805 1.087 1.313 1 74.94 68 SER B CA 1
ATOM 2174 C C . SER B 1 68 ? 8.922 1.898 2.6 1 74.94 68 SER B C 1
ATOM 2176 O O . SER B 1 68 ? 9.297 3.072 2.568 1 74.94 68 SER B O 1
ATOM 2178 N N . VAL B 1 69 ? 8.594 1.349 3.693 1 76.56 69 VAL B N 1
ATOM 2179 C CA . VAL B 1 69 ? 8.625 2.035 4.98 1 76.56 69 VAL B CA 1
ATOM 2180 C C . VAL B 1 69 ? 10.07 2.338 5.375 1 76.56 69 VAL B C 1
ATOM 2182 O O . VAL B 1 69 ? 10.352 3.379 5.969 1 76.56 69 VAL B O 1
ATOM 2185 N N . SER B 1 70 ? 10.961 1.405 5.055 1 80.31 70 SER B N 1
ATOM 2186 C CA . SER B 1 70 ? 12.367 1.642 5.336 1 80.31 70 SER B CA 1
ATOM 2187 C C . SER B 1 70 ? 12.891 2.855 4.574 1 80.31 70 SER B C 1
ATOM 2189 O O . SER B 1 70 ? 13.625 3.674 5.129 1 80.31 70 SER B O 1
ATOM 2191 N N . SER B 1 71 ? 12.562 2.9 3.312 1 75.75 71 SER B N 1
ATOM 2192 C CA . SER B 1 71 ? 12.984 4.039 2.506 1 75.75 71 SER B CA 1
ATOM 2193 C C . SER B 1 71 ? 12.461 5.352 3.082 1 75.75 71 SER B C 1
ATOM 2195 O O . SER B 1 71 ? 13.172 6.355 3.107 1 75.75 71 SER B O 1
ATOM 2197 N N . GLN B 1 72 ? 11.227 5.305 3.465 1 72.94 72 GLN B N 1
ATOM 2198 C CA . GLN B 1 72 ? 10.641 6.484 4.086 1 72.94 72 GLN B CA 1
ATOM 2199 C C . GLN B 1 72 ? 11.375 6.848 5.375 1 72.94 72 GLN B C 1
ATOM 2201 O O . GLN B 1 72 ? 11.656 8.023 5.625 1 72.94 72 GLN B O 1
ATOM 2206 N N . SER B 1 73 ? 11.578 5.875 6.234 1 77.19 73 SER B N 1
ATOM 2207 C CA . SER B 1 73 ? 12.281 6.082 7.5 1 77.19 73 SER B CA 1
ATOM 2208 C C . SER B 1 73 ? 13.672 6.652 7.27 1 77.19 73 SER B C 1
ATOM 2210 O O . SER B 1 73 ? 14.109 7.551 7.992 1 77.19 73 SER B O 1
ATOM 2212 N N . ASP B 1 74 ? 14.367 6.168 6.312 1 79 74 ASP B N 1
ATOM 2213 C CA . ASP B 1 74 ? 15.703 6.652 5.98 1 79 74 ASP B CA 1
ATOM 2214 C C . ASP B 1 74 ? 15.664 8.117 5.551 1 79 74 ASP B C 1
ATOM 2216 O O . ASP B 1 74 ? 16.516 8.906 5.961 1 79 74 ASP B O 1
ATOM 2220 N N . SER B 1 75 ? 14.727 8.406 4.691 1 76.38 75 SER B N 1
ATOM 2221 C CA . SER B 1 75 ? 14.578 9.781 4.23 1 76.38 75 SER B CA 1
ATOM 2222 C C . SER B 1 75 ? 14.32 10.734 5.391 1 76.38 75 SER B C 1
ATOM 2224 O O . SER B 1 75 ? 14.844 11.844 5.418 1 76.38 75 SER B O 1
ATOM 2226 N N . GLU B 1 76 ? 13.43 10.289 6.262 1 79.25 76 GLU B N 1
ATOM 2227 C CA . GLU B 1 76 ? 13.102 11.109 7.422 1 79.25 76 GLU B CA 1
ATOM 2228 C C . GLU B 1 76 ? 14.336 11.367 8.281 1 79.25 76 GLU B C 1
ATOM 2230 O O . GLU B 1 76 ? 14.523 12.484 8.773 1 79.25 76 GLU B O 1
ATOM 2235 N N . LYS B 1 77 ? 15.133 10.422 8.43 1 82.5 77 LYS B N 1
ATOM 2236 C CA . LYS B 1 77 ? 16.344 10.57 9.227 1 82.5 77 LYS B CA 1
ATOM 2237 C C . LYS B 1 77 ? 17.312 11.555 8.578 1 82.5 77 LYS B C 1
ATOM 2239 O O . LYS B 1 77 ? 17.969 12.328 9.273 1 82.5 77 LYS B O 1
ATOM 2244 N N . VAL B 1 78 ? 17.406 11.516 7.328 1 82.25 78 VAL B N 1
ATOM 2245 C CA . VAL B 1 78 ? 18.281 12.43 6.602 1 82.25 78 VAL B CA 1
ATOM 2246 C C . VAL B 1 78 ? 17.781 13.867 6.758 1 82.25 78 VAL B C 1
ATOM 2248 O O . VAL B 1 78 ? 18.578 14.773 7.02 1 82.25 78 VAL B O 1
ATOM 2251 N N . VAL B 1 79 ? 16.531 13.969 6.566 1 84.19 79 VAL B N 1
ATOM 2252 C CA . VAL B 1 79 ? 15.93 15.297 6.664 1 84.19 79 VAL B CA 1
ATOM 2253 C C . VAL B 1 79 ? 16.125 15.844 8.078 1 84.19 79 VAL B C 1
ATOM 2255 O O . VAL B 1 79 ? 16.375 17.047 8.258 1 84.19 79 VAL B O 1
ATOM 2258 N N . VAL B 1 80 ? 15.922 15.008 9.078 1 86.88 80 VAL B N 1
ATOM 2259 C CA . VAL B 1 80 ? 16.094 15.414 10.469 1 86.88 80 VAL B CA 1
ATOM 2260 C C . VAL B 1 80 ? 17.516 15.969 10.672 1 86.88 80 VAL B C 1
ATOM 2262 O O . VAL B 1 80 ? 17.688 17.031 11.273 1 86.88 80 VAL B O 1
ATOM 2265 N N . GLN B 1 81 ? 18.484 15.32 10.188 1 89.12 81 GLN B N 1
ATOM 2266 C CA . GLN B 1 81 ? 19.875 15.758 10.336 1 89.12 81 GLN B CA 1
ATOM 2267 C C . GLN B 1 81 ? 20.125 17.062 9.57 1 89.12 81 GLN B C 1
ATOM 2269 O O . GLN B 1 81 ? 20.812 17.953 10.078 1 89.12 81 GLN B O 1
ATOM 2274 N N . GLU B 1 82 ? 19.594 17.125 8.438 1 90.19 82 GLU B N 1
ATOM 2275 C CA . GLU B 1 82 ? 19.75 18.328 7.633 1 90.19 82 GLU B CA 1
ATOM 2276 C C . GLU B 1 82 ? 19.125 19.547 8.32 1 90.19 82 GLU B C 1
ATOM 2278 O O . GLU B 1 82 ? 19.734 20.625 8.344 1 90.19 82 GLU B O 1
ATOM 2283 N N . GLU B 1 83 ? 17.984 19.312 8.82 1 92.88 83 GLU B N 1
ATOM 2284 C CA . GLU B 1 83 ? 17.281 20.438 9.445 1 92.88 83 GLU B CA 1
ATOM 2285 C C . GLU B 1 83 ? 17.938 20.812 10.766 1 92.88 83 GLU B C 1
ATOM 2287 O O . GLU B 1 83 ? 17.953 22 11.141 1 92.88 83 GLU B O 1
ATOM 2292 N N . LYS B 1 84 ? 18.5 19.891 11.469 1 93.62 84 LYS B N 1
ATOM 2293 C CA . LYS B 1 84 ? 19.281 20.188 12.664 1 93.62 84 LYS B CA 1
ATOM 2294 C C . LYS B 1 84 ? 20.422 21.141 12.336 1 93.62 84 LYS B C 1
ATOM 2296 O O . LYS B 1 84 ? 20.688 22.094 13.086 1 93.62 84 LYS B O 1
ATOM 2301 N N . ILE B 1 85 ? 21.062 20.891 11.266 1 95.19 85 ILE B N 1
ATOM 2302 C CA . ILE B 1 85 ? 22.188 21.703 10.828 1 95.19 85 ILE B CA 1
ATOM 2303 C C . ILE B 1 85 ? 21.688 23.062 10.375 1 95.19 85 ILE B C 1
ATOM 2305 O O . ILE B 1 85 ? 22.266 24.094 10.734 1 95.19 85 ILE B O 1
ATOM 2309 N N . LEU B 1 86 ? 20.641 23.078 9.633 1 94.88 86 LEU B N 1
ATOM 2310 C CA . LEU B 1 86 ? 20.109 24.328 9.094 1 94.88 86 LEU B CA 1
ATOM 2311 C C . LEU B 1 86 ? 19.609 25.219 10.219 1 94.88 86 LEU B C 1
ATOM 2313 O O . LEU B 1 86 ? 19.703 26.453 10.125 1 94.88 86 LEU B O 1
ATOM 2317 N N . LEU B 1 87 ? 19.031 24.641 11.266 1 95.75 87 LEU B N 1
ATOM 2318 C CA . LEU B 1 87 ? 18.547 25.422 12.398 1 95.75 87 LEU B CA 1
ATOM 2319 C C . LEU B 1 87 ? 19.703 26.141 13.086 1 95.75 87 LEU B C 1
ATOM 2321 O O . LEU B 1 87 ? 19.516 27.219 13.641 1 95.75 87 LEU B O 1
ATOM 2325 N N . LYS B 1 88 ? 20.875 25.609 13.031 1 95.19 88 LYS B N 1
ATOM 2326 C CA . LYS B 1 88 ? 22.062 26.203 13.648 1 95.19 88 LYS B CA 1
ATOM 2327 C C . LYS B 1 88 ? 22.703 27.219 12.711 1 95.19 88 LYS B C 1
ATOM 2329 O O . LYS B 1 88 ? 23.172 28.281 13.156 1 95.19 88 LYS B O 1
ATOM 2334 N N . LYS B 1 89 ? 22.656 26.938 11.422 1 95.88 89 LYS B N 1
ATOM 2335 C CA . LYS B 1 89 ? 23.438 27.719 10.469 1 95.88 89 LYS B CA 1
ATOM 2336 C C . LYS B 1 89 ? 22.594 28.812 9.828 1 95.88 89 LYS B C 1
ATOM 2338 O O . LYS B 1 89 ? 23.109 29.828 9.367 1 95.88 89 LYS B O 1
ATOM 2343 N N . ASP B 1 90 ? 21.359 28.594 9.766 1 95.62 90 ASP B N 1
ATOM 2344 C CA . ASP B 1 90 ? 20.5 29.5 9.008 1 95.62 90 ASP B CA 1
ATOM 2345 C C . ASP B 1 90 ? 19.141 29.672 9.695 1 95.62 90 ASP B C 1
ATOM 2347 O O . ASP B 1 90 ? 18.094 29.484 9.07 1 95.62 90 ASP B O 1
ATOM 2351 N N . PHE B 1 91 ? 19.172 30.109 10.914 1 95.88 91 PHE B N 1
ATOM 2352 C CA . PHE B 1 91 ? 17.984 30.203 11.742 1 95.88 91 PHE B CA 1
ATOM 2353 C C . PHE B 1 91 ? 17 31.219 11.148 1 95.88 91 PHE B C 1
ATOM 2355 O O . PHE B 1 91 ? 15.781 31.016 11.211 1 95.88 91 PHE B O 1
ATOM 2362 N N . LYS B 1 92 ? 17.469 32.25 10.578 1 95.62 92 LYS B N 1
ATOM 2363 C CA . LYS B 1 92 ? 16.625 33.312 10.023 1 95.62 92 LYS B CA 1
ATOM 2364 C C . LYS B 1 92 ? 15.75 32.781 8.898 1 95.62 92 LYS B C 1
ATOM 2366 O O . LYS B 1 92 ? 14.547 33.031 8.852 1 95.62 92 LYS B O 1
ATOM 2371 N N . ASN B 1 93 ? 16.359 32.031 8.039 1 95.69 93 ASN B N 1
ATOM 2372 C CA . ASN B 1 93 ? 15.609 31.453 6.93 1 95.69 93 ASN B CA 1
ATOM 2373 C C . ASN B 1 93 ? 14.625 30.391 7.406 1 95.69 93 ASN B C 1
ATOM 2375 O O . ASN B 1 93 ? 13.547 30.234 6.824 1 95.69 93 ASN B O 1
ATOM 2379 N N . GLN B 1 94 ? 15.055 29.672 8.43 1 95.5 94 GLN B N 1
ATOM 2380 C CA . GLN B 1 94 ? 14.148 28.688 9.008 1 95.5 94 GLN B CA 1
ATOM 2381 C C . GLN B 1 94 ? 12.906 29.344 9.594 1 95.5 94 GLN B C 1
ATOM 2383 O O . GLN B 1 94 ? 11.789 28.859 9.414 1 95.5 94 GLN B O 1
ATOM 2388 N N . LYS B 1 95 ? 13.148 30.391 10.227 1 96.06 95 LYS B N 1
ATOM 2389 C CA . LYS B 1 95 ? 12.031 31.141 10.797 1 96.06 95 LYS B CA 1
ATOM 2390 C C . LYS B 1 95 ? 11.125 31.688 9.703 1 96.06 95 LYS B C 1
ATOM 2392 O O . LYS B 1 95 ? 9.898 31.672 9.836 1 96.06 95 LYS B O 1
ATOM 2397 N N . ALA B 1 96 ? 11.758 32.188 8.672 1 96.25 96 ALA B N 1
ATOM 2398 C CA . ALA B 1 96 ? 10.992 32.688 7.543 1 96.25 96 ALA B CA 1
ATOM 2399 C C . ALA B 1 96 ? 10.133 31.609 6.914 1 96.25 96 ALA B C 1
ATOM 2401 O O . ALA B 1 96 ? 9 31.859 6.508 1 96.25 96 ALA B O 1
ATOM 2402 N N . ALA B 1 97 ? 10.703 30.469 6.816 1 95.44 97 ALA B N 1
ATOM 2403 C CA . ALA B 1 97 ? 9.977 29.344 6.242 1 95.44 97 ALA B CA 1
ATOM 2404 C C . ALA B 1 97 ? 8.758 29 7.09 1 95.44 97 ALA B C 1
ATOM 2406 O O . ALA B 1 97 ? 7.684 28.688 6.555 1 95.44 97 ALA B O 1
ATOM 2407 N N . VAL B 1 98 ? 8.945 28.953 8.383 1 95.5 98 VAL B N 1
ATOM 2408 C CA . VAL B 1 98 ? 7.844 28.656 9.289 1 95.5 98 VAL B CA 1
ATOM 2409 C C . VAL B 1 98 ? 6.754 29.719 9.164 1 95.5 98 VAL B C 1
ATOM 2411 O O . VAL B 1 98 ? 5.566 29.391 9.078 1 95.5 98 VAL B O 1
ATOM 2414 N N . LYS B 1 99 ? 7.227 30.938 9.125 1 96.38 99 LYS B N 1
ATOM 2415 C CA . LYS B 1 99 ? 6.285 32.031 8.961 1 96.38 99 LYS B CA 1
ATOM 2416 C C . LYS B 1 99 ? 5.504 31.922 7.656 1 96.38 99 LYS B C 1
ATOM 2418 O O . LYS B 1 99 ? 4.277 32.031 7.645 1 96.38 99 LYS B O 1
ATOM 2423 N N . GLU B 1 100 ? 6.215 31.672 6.609 1 94.81 100 GLU B N 1
ATOM 2424 C CA . GLU B 1 100 ? 5.598 31.562 5.293 1 94.81 100 GLU B CA 1
ATOM 2425 C C . GLU B 1 100 ? 4.598 30.406 5.242 1 94.81 100 GLU B C 1
ATOM 2427 O O . GLU B 1 100 ? 3.559 30.516 4.586 1 94.81 100 GLU B O 1
ATOM 2432 N N . PHE B 1 101 ? 4.945 29.359 5.844 1 92 101 PHE B N 1
ATOM 2433 C CA . PHE B 1 101 ? 4.059 28.203 5.902 1 92 101 PHE B CA 1
ATOM 2434 C C . PHE B 1 101 ? 2.691 28.609 6.453 1 92 101 PHE B C 1
ATOM 2436 O O . PHE B 1 101 ? 1.659 28.234 5.891 1 92 101 PHE B O 1
ATOM 2443 N N . TYR B 1 102 ? 2.668 29.297 7.527 1 92.69 102 TYR B N 1
ATOM 2444 C CA . TYR B 1 102 ? 1.405 29.672 8.164 1 92.69 102 TYR B CA 1
ATOM 2445 C C . TYR B 1 102 ? 0.693 30.75 7.371 1 92.69 102 TYR B C 1
ATOM 2447 O O . TYR B 1 102 ? -0.539 30.797 7.34 1 92.69 102 TYR B O 1
ATOM 2455 N N . ILE B 1 103 ? 1.487 31.578 6.68 1 92.94 103 ILE B N 1
ATOM 2456 C CA . ILE B 1 103 ? 0.879 32.531 5.77 1 92.94 103 ILE B CA 1
ATOM 2457 C C . ILE B 1 103 ? 0.139 31.797 4.656 1 92.94 103 ILE B C 1
ATOM 2459 O O . ILE B 1 103 ? -0.98 32.188 4.293 1 92.94 103 ILE B O 1
ATOM 2463 N N . GLU B 1 104 ? 0.74 30.797 4.184 1 88.5 104 GLU B N 1
ATOM 2464 C CA . GLU B 1 104 ? 0.14 30 3.117 1 88.5 104 GLU B CA 1
ATOM 2465 C C . GLU B 1 104 ? -1.138 29.312 3.592 1 88.5 104 GLU B C 1
ATOM 2467 O O . GLU B 1 104 ? -2.021 29.016 2.787 1 88.5 104 GLU B O 1
ATOM 2472 N N . LYS B 1 105 ? -1.161 29.078 4.902 1 86.75 105 LYS B N 1
ATOM 2473 C CA . LYS B 1 105 ? -2.352 28.453 5.473 1 86.75 105 LYS B CA 1
ATOM 2474 C C . LYS B 1 105 ? -3.479 29.469 5.645 1 86.75 105 LYS B C 1
ATOM 2476 O O . LYS B 1 105 ? -4.598 29.094 6.012 1 86.75 105 LYS B O 1
ATOM 2481 N N . GLY B 1 106 ? -3.15 30.75 5.367 1 87.25 106 GLY B N 1
ATOM 2482 C CA . GLY B 1 106 ? -4.168 31.781 5.43 1 87.25 106 GLY B CA 1
ATOM 2483 C C . GLY B 1 106 ? -4.086 32.625 6.691 1 87.25 106 GLY B C 1
ATOM 2484 O O . GLY B 1 106 ? -4.996 33.406 6.984 1 87.25 106 GLY B O 1
ATOM 2485 N N . ILE B 1 107 ? -3.047 32.469 7.422 1 91.44 107 ILE B N 1
ATOM 2486 C CA . ILE B 1 107 ? -2.846 33.25 8.633 1 91.44 107 ILE B CA 1
ATOM 2487 C C . ILE B 1 107 ? -2.1 34.562 8.305 1 91.44 107 ILE B C 1
ATOM 2489 O O . ILE B 1 107 ? -1.231 34.562 7.426 1 91.44 107 ILE B O 1
ATOM 2493 N N . SER B 1 108 ? -2.49 35.625 8.898 1 93.44 108 SER B N 1
ATOM 2494 C CA . SER B 1 108 ? -1.891 36.938 8.625 1 93.44 108 SER B CA 1
ATOM 2495 C C . SER B 1 108 ? -0.387 36.906 8.875 1 93.44 108 SER B C 1
ATOM 2497 O O . SER B 1 108 ? 0.1 36.125 9.703 1 93.44 108 SER B O 1
ATOM 2499 N N . PRO B 1 109 ? 0.318 37.75 8.203 1 95.75 109 PRO B N 1
ATOM 2500 C CA . PRO B 1 109 ? 1.77 37.812 8.391 1 95.75 109 PRO B CA 1
ATOM 2501 C C . PRO B 1 109 ? 2.162 38.094 9.836 1 95.75 109 PRO B C 1
ATOM 2503 O O . PRO B 1 109 ? 3.135 37.531 10.344 1 95.75 109 PRO B O 1
ATOM 2506 N N . GLU B 1 110 ? 1.462 38.938 10.453 1 94.81 110 GLU B N 1
ATOM 2507 C CA . GLU B 1 110 ? 1.766 39.312 11.828 1 94.81 110 GLU B CA 1
ATOM 2508 C C . GLU B 1 110 ? 1.592 38.125 12.773 1 94.81 110 GLU B C 1
ATOM 2510 O O . GLU B 1 110 ? 2.477 37.844 13.578 1 94.81 110 GLU B O 1
ATOM 2515 N N . THR B 1 111 ? 0.461 37.438 12.664 1 93.88 111 THR B N 1
ATOM 2516 C CA . THR B 1 111 ? 0.203 36.281 13.492 1 93.88 111 THR B CA 1
ATOM 2517 C C . THR B 1 111 ? 1.18 35.156 13.156 1 93.88 111 THR B C 1
ATOM 2519 O O . THR B 1 111 ? 1.614 34.406 14.039 1 93.88 111 THR B O 1
ATOM 2522 N N . SER B 1 112 ? 1.459 35.031 11.898 1 96 112 SER B N 1
ATOM 2523 C CA . SER B 1 112 ? 2.391 34 11.453 1 96 112 SER B CA 1
ATOM 2524 C C . SER B 1 112 ? 3.779 34.219 12.039 1 96 112 SER B C 1
ATOM 2526 O O . SER B 1 112 ? 4.469 33.25 12.383 1 96 112 SER B O 1
ATOM 2528 N N . ALA B 1 113 ? 4.137 35.438 12.141 1 95.19 113 ALA B N 1
ATOM 2529 C CA . ALA B 1 113 ? 5.426 35.781 12.75 1 95.19 113 ALA B CA 1
ATOM 2530 C C . ALA B 1 113 ? 5.441 35.406 14.227 1 95.19 113 ALA B C 1
ATOM 2532 O O . ALA B 1 113 ? 6.441 34.875 14.742 1 95.19 113 ALA B O 1
ATOM 2533 N N . GLU B 1 114 ? 4.352 35.656 14.844 1 94 114 GLU B N 1
ATOM 2534 C CA . GLU B 1 114 ? 4.23 35.312 16.266 1 94 114 GLU B CA 1
ATOM 2535 C C . GLU B 1 114 ? 4.293 33.812 16.469 1 94 114 GLU B C 1
ATOM 2537 O O . GLU B 1 114 ? 4.938 33.312 17.391 1 94 114 GLU B O 1
ATOM 2542 N N . ILE B 1 115 ? 3.613 33.125 15.625 1 94.06 115 ILE B N 1
ATOM 2543 C CA . ILE B 1 115 ? 3.609 31.672 15.68 1 94.06 115 ILE B CA 1
ATOM 2544 C C . ILE B 1 115 ? 5.031 31.141 15.516 1 94.06 115 ILE B C 1
ATOM 2546 O O . ILE B 1 115 ? 5.484 30.297 16.297 1 94.06 115 ILE B O 1
ATOM 2550 N N . ALA B 1 116 ? 5.652 31.609 14.508 1 95.94 116 ALA B N 1
ATOM 2551 C CA . ALA B 1 116 ? 7.016 31.172 14.227 1 95.94 116 ALA B CA 1
ATOM 2552 C C . ALA B 1 116 ? 7.922 31.391 15.438 1 95.94 116 ALA B C 1
ATOM 2554 O O . ALA B 1 116 ? 8.719 30.531 15.797 1 95.94 116 ALA B O 1
ATOM 2555 N N . ASN B 1 117 ? 7.781 32.562 16.047 1 95.12 117 ASN B N 1
ATOM 2556 C CA . ASN B 1 117 ? 8.594 32.906 17.219 1 95.12 117 ASN B CA 1
ATOM 2557 C C . ASN B 1 117 ? 8.32 31.938 18.375 1 95.12 117 ASN B C 1
ATOM 2559 O O . ASN B 1 117 ? 9.25 31.453 19.016 1 95.12 117 ASN B O 1
ATOM 2563 N N . GLU B 1 118 ? 7.113 31.688 18.594 1 94.06 118 GLU B N 1
ATOM 2564 C CA . GLU B 1 118 ? 6.727 30.859 19.734 1 94.06 118 GLU B CA 1
ATOM 2565 C C . GLU B 1 118 ? 7.18 29.406 19.531 1 94.06 118 GLU B C 1
ATOM 2567 O O . GLU B 1 118 ? 7.758 28.812 20.438 1 94.06 118 GLU B O 1
ATOM 2572 N N . LEU B 1 119 ? 6.887 28.875 18.391 1 94.12 119 LEU B N 1
ATOM 2573 C CA . LEU B 1 119 ? 7.164 27.469 18.109 1 94.12 119 LEU B CA 1
ATOM 2574 C C . LEU B 1 119 ? 8.664 27.219 18.047 1 94.12 119 LEU B C 1
ATOM 2576 O O . LEU B 1 119 ? 9.148 26.188 18.531 1 94.12 119 LEU B O 1
ATOM 2580 N N . LEU B 1 120 ? 9.367 28.172 17.453 1 95.25 120 LEU B N 1
ATOM 2581 C CA . LEU B 1 120 ? 10.805 27.969 17.281 1 95.25 120 LEU B CA 1
ATOM 2582 C C . LEU B 1 120 ? 11.539 28.172 18.609 1 95.25 120 LEU B C 1
ATOM 2584 O O . LEU B 1 120 ? 12.648 27.656 18.797 1 95.25 120 LEU B O 1
ATOM 2588 N N . ALA B 1 121 ? 10.945 28.938 19.5 1 93.12 121 ALA B N 1
ATOM 2589 C CA . ALA B 1 121 ? 11.539 29.125 20.812 1 93.12 121 ALA B CA 1
ATOM 2590 C C . ALA B 1 121 ? 11.43 27.859 21.656 1 93.12 121 ALA B C 1
ATOM 2592 O O . ALA B 1 121 ? 12.32 27.562 22.453 1 93.12 121 ALA B O 1
ATOM 2593 N N . ARG B 1 122 ? 10.445 27.078 21.453 1 91.56 122 ARG B N 1
ATOM 2594 C CA . ARG B 1 122 ? 10.18 25.922 22.312 1 91.56 122 ARG B CA 1
ATOM 2595 C C . ARG B 1 122 ? 10.688 24.641 21.656 1 91.56 122 ARG B C 1
ATOM 2597 O O . ARG B 1 122 ? 11.375 23.844 22.312 1 91.56 122 ARG B O 1
ATOM 2604 N N . LYS B 1 123 ? 10.336 24.391 20.438 1 92.62 123 LYS B N 1
ATOM 2605 C CA . LYS B 1 123 ? 10.648 23.141 19.734 1 92.62 123 LYS B CA 1
ATOM 2606 C C . LYS B 1 123 ? 11.102 23.422 18.312 1 92.62 123 LYS B C 1
ATOM 2608 O O . LYS B 1 123 ? 10.414 23.062 17.344 1 92.62 123 LYS B O 1
ATOM 2613 N N . PRO B 1 124 ? 12.227 23.891 18.172 1 94.44 124 PRO B N 1
ATOM 2614 C CA . PRO B 1 124 ? 12.664 24.344 16.859 1 94.44 124 PRO B CA 1
ATOM 2615 C C . PRO B 1 124 ? 12.727 23.219 15.828 1 94.44 124 PRO B C 1
ATOM 2617 O O . PRO B 1 124 ? 12.172 23.344 14.734 1 94.44 124 PRO B O 1
ATOM 2620 N N . LEU B 1 125 ? 13.32 22.141 16.266 1 93.12 125 LEU B N 1
ATOM 2621 C CA . LEU B 1 125 ? 13.477 21.047 15.305 1 93.12 125 LEU B CA 1
ATOM 2622 C C . LEU B 1 125 ? 12.133 20.406 14.977 1 93.12 125 LEU B C 1
ATOM 2624 O O . LEU B 1 125 ? 11.82 20.172 13.812 1 93.12 125 LEU B O 1
ATOM 2628 N N . GLU B 1 126 ? 11.344 20.109 15.938 1 91.62 126 GLU B N 1
ATOM 2629 C CA . GLU B 1 126 ? 10.016 19.547 15.734 1 91.62 126 GLU B CA 1
ATOM 2630 C C . GLU B 1 126 ? 9.164 20.438 14.844 1 91.62 126 GLU B C 1
ATOM 2632 O O . GLU B 1 126 ? 8.414 19.953 13.992 1 91.62 126 GLU B O 1
ATOM 2637 N N . THR B 1 127 ? 9.312 21.688 15.039 1 92.31 127 THR B N 1
ATOM 2638 C CA . THR B 1 127 ? 8.523 22.672 14.297 1 92.31 127 THR B CA 1
ATOM 2639 C C . THR B 1 127 ? 8.891 22.656 12.82 1 92.31 127 THR B C 1
ATOM 2641 O O . THR B 1 127 ? 8.008 22.531 11.961 1 92.31 127 THR B O 1
ATOM 2644 N N . VAL B 1 128 ? 10.125 22.734 12.594 1 93 128 VAL B N 1
ATOM 2645 C CA . VAL B 1 128 ? 10.555 22.828 11.203 1 93 128 VAL B CA 1
ATOM 2646 C C . VAL B 1 128 ? 10.234 21.516 10.484 1 93 128 VAL B C 1
ATOM 2648 O O . VAL B 1 128 ? 9.812 21.516 9.328 1 93 128 VAL B O 1
ATOM 2651 N N . LEU B 1 129 ? 10.414 20.438 11.125 1 87.88 129 LEU B N 1
ATOM 2652 C CA . LEU B 1 129 ? 10.117 19.141 10.539 1 87.88 129 LEU B CA 1
ATOM 2653 C C . LEU B 1 129 ? 8.633 19.016 10.219 1 87.88 129 LEU B C 1
ATOM 2655 O O . LEU B 1 129 ? 8.258 18.484 9.164 1 87.88 129 LEU B O 1
ATOM 2659 N N . SER B 1 130 ? 7.844 19.422 11.117 1 85.19 130 SER B N 1
ATOM 2660 C CA . SER B 1 130 ? 6.398 19.359 10.922 1 85.19 130 SER B CA 1
ATOM 2661 C C . SER B 1 130 ? 5.949 20.281 9.781 1 85.19 130 SER B C 1
ATOM 2663 O O . SER B 1 130 ? 5.211 19.844 8.898 1 85.19 130 SER B O 1
ATOM 2665 N N . VAL B 1 131 ? 6.453 21.484 9.734 1 86.94 131 VAL B N 1
ATOM 2666 C CA . VAL B 1 131 ? 5.984 22.5 8.805 1 86.94 131 VAL B CA 1
ATOM 2667 C C . VAL B 1 131 ? 6.523 22.219 7.406 1 86.94 131 VAL B C 1
ATOM 2669 O O . VAL B 1 131 ? 5.832 22.438 6.41 1 86.94 131 VAL B O 1
ATOM 2672 N N . LYS B 1 132 ? 7.75 21.797 7.395 1 85.94 132 LYS B N 1
ATOM 2673 C CA . LYS B 1 132 ? 8.383 21.641 6.086 1 85.94 132 LYS B CA 1
ATOM 2674 C C . LYS B 1 132 ? 8.102 20.266 5.504 1 85.94 132 LYS B C 1
ATOM 2676 O O . LYS B 1 132 ? 7.977 20.109 4.285 1 85.94 132 LYS B O 1
ATOM 2681 N N . TYR B 1 133 ? 7.957 19.281 6.367 1 77.94 133 TYR B N 1
ATOM 2682 C CA . TYR B 1 133 ? 7.965 17.938 5.832 1 77.94 133 TYR B CA 1
ATOM 2683 C C . TYR B 1 133 ? 6.805 17.125 6.398 1 77.94 133 TYR B C 1
ATOM 2685 O O . TYR B 1 133 ? 6.57 15.984 5.977 1 77.94 133 TYR B O 1
ATOM 2693 N N . ASP B 1 134 ? 6.066 17.656 7.395 1 76.31 134 ASP B N 1
ATOM 2694 C CA . ASP B 1 134 ? 4.984 16.953 8.062 1 76.31 134 ASP B CA 1
ATOM 2695 C C . ASP B 1 134 ? 5.496 15.672 8.734 1 76.31 134 ASP B C 1
ATOM 2697 O O . ASP B 1 134 ? 4.887 14.609 8.602 1 76.31 134 ASP B O 1
ATOM 2701 N N . 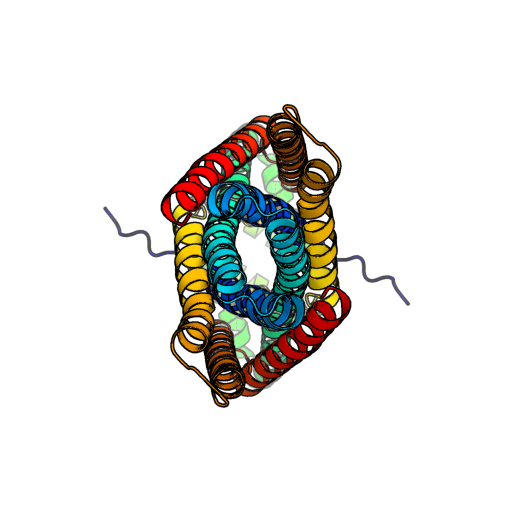ILE B 1 135 ? 6.676 15.836 9.266 1 74.88 135 ILE B N 1
ATOM 2702 C CA . ILE B 1 135 ? 7.309 14.727 9.969 1 74.88 135 ILE B CA 1
ATOM 2703 C C . ILE B 1 135 ? 7.211 14.953 11.477 1 74.88 135 ILE B C 1
ATOM 2705 O O . ILE B 1 135 ? 7.492 16.047 11.969 1 74.88 135 ILE B O 1
ATOM 2709 N N . ALA B 1 136 ? 6.684 13.984 12.188 1 72 136 ALA B N 1
ATOM 2710 C CA . ALA B 1 136 ? 6.719 13.992 13.648 1 72 136 ALA B CA 1
ATOM 2711 C C . ALA B 1 136 ? 8.016 13.383 14.172 1 72 136 ALA B C 1
ATOM 2713 O O . ALA B 1 136 ? 8.297 12.203 13.93 1 72 136 ALA B O 1
ATOM 2714 N N . LEU B 1 137 ? 8.711 14.227 14.859 1 74.94 137 LEU B N 1
ATOM 2715 C CA . LEU B 1 137 ? 10.023 13.82 15.359 1 74.94 137 LEU B CA 1
ATOM 2716 C C . LEU B 1 137 ? 9.898 12.602 16.266 1 74.94 137 LEU B C 1
ATOM 2718 O O . LEU B 1 137 ? 9.062 12.57 17.172 1 74.94 137 LEU B O 1
ATOM 2722 N N . GLY B 1 138 ? 10.625 11.586 15.977 1 67.88 138 GLY B N 1
ATOM 2723 C CA . GLY B 1 138 ? 10.719 10.422 16.828 1 67.88 138 GLY B CA 1
ATOM 2724 C C . GLY B 1 138 ? 9.672 9.359 16.516 1 67.88 138 GLY B C 1
ATOM 2725 O O . GLY B 1 138 ? 9.656 8.297 17.141 1 67.88 138 GLY B O 1
ATOM 2726 N N . HIS B 1 139 ? 8.781 9.609 15.734 1 65.88 139 HIS B N 1
ATOM 2727 C CA . HIS B 1 139 ? 7.742 8.648 15.375 1 65.88 139 HIS B CA 1
ATOM 2728 C C . HIS B 1 139 ? 7.957 8.102 13.961 1 65.88 139 HIS B C 1
ATOM 2730 O O . HIS B 1 139 ? 7.176 8.398 13.055 1 65.88 139 HIS B O 1
ATOM 2736 N N . TYR B 1 140 ? 9.062 7.41 13.898 1 65.56 140 TYR B N 1
ATOM 2737 C CA . TYR B 1 140 ? 9.359 6.82 12.594 1 65.56 140 TYR B CA 1
ATOM 2738 C C . TYR B 1 140 ? 8.547 5.551 12.375 1 65.56 140 TYR B C 1
ATOM 2740 O O . TYR B 1 140 ? 8.242 4.824 13.32 1 65.56 140 TYR B O 1
ATOM 2748 N N . MET B 1 141 ? 8.047 5.418 11.227 1 68.38 141 MET B N 1
ATOM 2749 C CA . MET B 1 141 ? 7.332 4.195 10.883 1 68.38 141 MET B CA 1
ATOM 2750 C C . MET B 1 141 ? 8.227 2.973 11.07 1 68.38 141 MET B C 1
ATOM 2752 O O . MET B 1 141 ? 9.422 3.025 10.781 1 68.38 141 MET B O 1
ATOM 2756 N N . ASN B 1 142 ? 7.703 1.955 11.672 1 77.31 142 ASN B N 1
ATOM 2757 C CA . ASN B 1 142 ? 8.422 0.696 11.844 1 77.31 142 ASN B CA 1
ATOM 2758 C C . ASN B 1 142 ? 8.188 -0.245 10.664 1 77.31 142 ASN B C 1
ATOM 2760 O O . ASN B 1 142 ? 7.102 -0.808 10.523 1 77.31 142 ASN B O 1
ATOM 2764 N N . PRO B 1 143 ? 9.234 -0.396 9.945 1 81.69 143 PRO B N 1
ATOM 2765 C CA . PRO B 1 143 ? 9.062 -1.222 8.742 1 81.69 143 PRO B CA 1
ATOM 2766 C C . PRO B 1 143 ? 8.68 -2.662 9.07 1 81.69 143 PRO B C 1
ATOM 2768 O O . PRO B 1 143 ? 7.918 -3.285 8.328 1 81.69 143 PRO B O 1
ATOM 2771 N N . TRP B 1 144 ? 9.023 -3.229 10.266 1 87.19 144 TRP B N 1
ATOM 2772 C CA . TRP B 1 144 ? 8.766 -4.617 10.625 1 87.19 144 TRP B CA 1
ATOM 2773 C C . TRP B 1 144 ? 7.301 -4.816 11.008 1 87.19 144 TRP B C 1
ATOM 2775 O O . TRP B 1 144 ? 6.715 -5.863 10.719 1 87.19 144 TRP B O 1
ATOM 2785 N N . GLN B 1 145 ? 6.773 -3.848 11.578 1 83.88 145 GLN B N 1
ATOM 2786 C CA . GLN B 1 145 ? 5.367 -3.936 11.953 1 83.88 145 GLN B CA 1
ATOM 2787 C C . GLN B 1 145 ? 4.473 -3.945 10.719 1 83.88 145 GLN B C 1
ATOM 2789 O O . GLN B 1 145 ? 3.537 -4.746 10.625 1 83.88 145 GLN B O 1
ATOM 2794 N N . ALA B 1 146 ? 4.754 -3.033 9.797 1 79.44 146 ALA B N 1
ATOM 2795 C CA . ALA B 1 146 ? 3.986 -2.967 8.555 1 79.44 146 ALA B CA 1
ATOM 2796 C C . ALA B 1 146 ? 4.145 -4.25 7.746 1 79.44 146 ALA B C 1
ATOM 2798 O O . ALA B 1 146 ? 3.162 -4.793 7.234 1 79.44 146 ALA B O 1
ATOM 2799 N N . ALA B 1 147 ? 5.336 -4.758 7.676 1 87.5 147 ALA B N 1
ATOM 2800 C CA . ALA B 1 147 ? 5.633 -5.977 6.93 1 87.5 147 ALA B CA 1
ATOM 2801 C C . ALA B 1 147 ? 4.922 -7.18 7.535 1 87.5 147 ALA B C 1
ATOM 2803 O O . ALA B 1 147 ? 4.355 -8 6.812 1 87.5 147 ALA B O 1
ATOM 2804 N N . GLY B 1 148 ? 4.98 -7.316 8.852 1 90.56 148 GLY B N 1
ATOM 2805 C CA . GLY B 1 148 ? 4.324 -8.422 9.539 1 90.56 148 GLY B CA 1
ATOM 2806 C C . GLY B 1 148 ? 2.818 -8.414 9.383 1 90.56 148 GLY B C 1
ATOM 2807 O O . GLY B 1 148 ? 2.205 -9.461 9.164 1 90.56 148 GLY B O 1
ATOM 2808 N N . SER B 1 149 ? 2.227 -7.238 9.508 1 86.81 149 SER B N 1
ATOM 2809 C CA . SER B 1 149 ? 0.785 -7.102 9.336 1 86.81 149 SER B CA 1
ATOM 2810 C C . SER B 1 149 ? 0.355 -7.516 7.934 1 86.81 149 SER B C 1
ATOM 2812 O O . SER B 1 149 ? -0.635 -8.234 7.77 1 86.81 149 SER B O 1
ATOM 2814 N N . SER B 1 150 ? 1.099 -7.094 6.953 1 87.12 150 SER B N 1
ATOM 2815 C CA . SER B 1 150 ? 0.779 -7.434 5.57 1 87.12 150 SER B CA 1
ATOM 2816 C C . SER B 1 150 ? 0.955 -8.922 5.312 1 87.12 150 SER B C 1
ATOM 2818 O O . SER B 1 150 ? 0.143 -9.539 4.617 1 87.12 150 SER B O 1
ATOM 2820 N N . LEU B 1 151 ? 2.016 -9.5 5.879 1 92.69 151 LEU B N 1
ATOM 2821 C CA . LEU B 1 151 ? 2.305 -10.922 5.699 1 92.69 151 LEU B CA 1
ATOM 2822 C C . LEU B 1 151 ? 1.184 -11.781 6.27 1 92.69 151 LEU B C 1
ATOM 2824 O O . LEU B 1 151 ? 0.688 -12.688 5.598 1 92.69 151 LEU B O 1
ATOM 2828 N N . ILE B 1 152 ? 0.847 -11.469 7.469 1 93.81 152 ILE B N 1
ATOM 2829 C CA . ILE B 1 152 ? -0.152 -12.266 8.18 1 93.81 152 ILE B CA 1
ATOM 2830 C C . ILE B 1 152 ? -1.516 -12.094 7.512 1 93.81 152 ILE B C 1
ATOM 2832 O O . ILE B 1 152 ? -2.229 -13.07 7.273 1 93.81 152 ILE B O 1
ATOM 2836 N N . SER B 1 153 ? -1.889 -10.922 7.211 1 92.56 153 SER B N 1
ATOM 2837 C CA . SER B 1 153 ? -3.191 -10.648 6.609 1 92.56 153 SER B CA 1
ATOM 2838 C C . SER B 1 153 ? -3.303 -11.281 5.223 1 92.56 153 SER B C 1
ATOM 2840 O O . SER B 1 153 ? -4.344 -11.836 4.871 1 92.56 153 SER B O 1
ATOM 2842 N N . PHE B 1 154 ? -2.266 -11.141 4.453 1 93.81 154 PHE B N 1
ATOM 2843 C CA . PHE B 1 154 ? -2.236 -11.766 3.137 1 93.81 154 PHE B CA 1
ATOM 2844 C C . PHE B 1 154 ? -2.457 -13.273 3.246 1 93.81 154 PHE B C 1
ATOM 2846 O O . PHE B 1 154 ? -3.268 -13.844 2.512 1 93.81 154 PHE B O 1
ATOM 2853 N N . THR B 1 155 ? -1.708 -13.836 4.133 1 96 155 THR B N 1
ATOM 2854 C CA . THR B 1 155 ? -1.733 -15.289 4.305 1 96 155 THR B CA 1
ATOM 2855 C C . THR B 1 155 ? -3.117 -15.75 4.742 1 96 155 THR B C 1
ATOM 2857 O O . THR B 1 155 ? -3.678 -16.688 4.16 1 96 155 THR B O 1
ATOM 2860 N N . ILE B 1 156 ? -3.639 -15.102 5.68 1 94.81 156 ILE B N 1
ATOM 2861 C CA . ILE B 1 156 ? -4.949 -15.484 6.195 1 94.81 156 ILE B CA 1
ATOM 2862 C C . ILE B 1 156 ? -6.008 -15.281 5.109 1 94.81 156 ILE B C 1
ATOM 2864 O O . ILE B 1 156 ? -6.863 -16.141 4.898 1 94.81 156 ILE B O 1
ATOM 2868 N N . GLY B 1 157 ? -5.938 -14.203 4.457 1 94.19 157 GLY B N 1
ATOM 2869 C CA . GLY B 1 157 ? -6.879 -13.922 3.383 1 94.19 157 GLY B CA 1
ATOM 2870 C C . GLY B 1 157 ? -6.859 -14.961 2.283 1 94.19 157 GLY B C 1
ATOM 2871 O O . GLY B 1 157 ? -7.91 -15.461 1.874 1 94.19 157 GLY B O 1
ATOM 2872 N N . GLY B 1 158 ? -5.684 -15.297 1.834 1 96.38 158 GLY B N 1
ATOM 2873 C CA . GLY B 1 158 ? -5.543 -16.234 0.737 1 96.38 158 GLY B CA 1
ATOM 2874 C C . GLY B 1 158 ? -5.797 -17.672 1.149 1 96.38 158 GLY B C 1
ATOM 2875 O O . GLY B 1 158 ? -6.184 -18.5 0.324 1 96.38 158 GLY B O 1
ATOM 2876 N N . LEU B 1 159 ? -5.574 -17.984 2.389 1 96.06 159 LEU B N 1
ATOM 2877 C CA . LEU B 1 159 ? -5.695 -19.344 2.879 1 96.06 159 LEU B CA 1
ATOM 2878 C C . LEU B 1 159 ? -7.145 -19.812 2.846 1 96.06 159 LEU B C 1
ATOM 2880 O O . LEU B 1 159 ? -7.422 -20.984 2.611 1 96.06 159 LEU B O 1
ATOM 2884 N N . PHE B 1 160 ? -8 -18.922 3.033 1 95.06 160 PHE B N 1
ATOM 2885 C CA . PHE B 1 160 ? -9.406 -19.297 3.143 1 95.06 160 PHE B CA 1
ATOM 2886 C C . PHE B 1 160 ? -9.914 -19.891 1.838 1 95.06 160 PHE B C 1
ATOM 2888 O O . PHE B 1 160 ? -10.367 -21.047 1.811 1 95.06 160 PHE B O 1
ATOM 2895 N N . PRO B 1 161 ? -9.852 -19.188 0.748 1 96.5 161 PRO B N 1
ATOM 2896 C CA . PRO B 1 161 ? -10.281 -19.797 -0.514 1 96.5 161 PRO B CA 1
ATOM 2897 C C . PRO B 1 161 ? -9.398 -20.969 -0.937 1 96.5 161 PRO B C 1
ATOM 2899 O O . PRO B 1 161 ? -9.883 -21.922 -1.544 1 96.5 161 PRO B O 1
ATOM 2902 N N . LEU B 1 162 ? -8.148 -20.953 -0.617 1 96.69 162 LEU B N 1
ATOM 2903 C CA . LEU B 1 162 ? -7.234 -22.031 -0.983 1 96.69 162 LEU B CA 1
ATOM 2904 C C . LEU B 1 162 ? -7.637 -23.344 -0.31 1 96.69 162 LEU B C 1
ATOM 2906 O O . LEU B 1 162 ? -7.773 -24.375 -0.976 1 96.69 162 LEU B O 1
ATOM 2910 N N . LEU B 1 163 ? -7.84 -23.281 0.956 1 96.69 163 LEU B N 1
ATOM 2911 C CA . LEU B 1 163 ? -8.195 -24.484 1.706 1 96.69 163 LEU B CA 1
ATOM 2912 C C . LEU B 1 163 ? -9.547 -25.031 1.264 1 96.69 163 LEU B C 1
ATOM 2914 O O . LEU B 1 163 ? -9.75 -26.234 1.196 1 96.69 163 LEU B O 1
ATOM 2918 N N . THR B 1 164 ? -10.445 -24.125 1.018 1 96.81 164 THR B N 1
ATOM 2919 C CA . THR B 1 164 ? -11.766 -24.547 0.564 1 96.81 164 THR B CA 1
ATOM 2920 C C . THR B 1 164 ? -11.656 -25.328 -0.749 1 96.81 164 THR B C 1
ATOM 2922 O O . THR B 1 164 ? -12.227 -26.406 -0.888 1 96.81 164 THR B O 1
ATOM 2925 N N . MET B 1 165 ? -10.906 -24.797 -1.655 1 94.12 165 MET B N 1
ATOM 2926 C CA . MET B 1 165 ? -10.781 -25.422 -2.971 1 94.12 165 MET B CA 1
ATOM 2927 C C . MET B 1 165 ? -10.086 -26.781 -2.871 1 94.12 165 MET B C 1
ATOM 2929 O O . MET B 1 165 ? -10.422 -27.703 -3.607 1 94.12 165 MET B O 1
ATOM 2933 N N . ILE B 1 166 ? -9.117 -26.859 -1.972 1 91.62 166 ILE B N 1
ATOM 2934 C CA . ILE B 1 166 ? -8.32 -28.078 -1.864 1 91.62 166 ILE B CA 1
ATOM 2935 C C . ILE B 1 166 ? -9.109 -29.141 -1.102 1 91.62 166 ILE B C 1
ATOM 2937 O O . ILE B 1 166 ? -9.016 -30.328 -1.403 1 91.62 166 ILE B O 1
ATOM 2941 N N . LEU B 1 167 ? -9.898 -28.75 -0.171 1 94.31 167 LEU B N 1
ATOM 2942 C CA . LEU B 1 167 ? -10.539 -29.703 0.733 1 94.31 167 LEU B CA 1
ATOM 2943 C C . LEU B 1 167 ? -11.898 -30.125 0.191 1 94.31 167 LEU B C 1
ATOM 2945 O O . LEU B 1 167 ? -12.336 -31.25 0.443 1 94.31 167 LEU B O 1
ATOM 2949 N N . VAL B 1 168 ? -12.578 -29.219 -0.408 1 95 168 VAL B N 1
ATOM 2950 C CA . VAL B 1 168 ? -13.891 -29.547 -0.962 1 95 168 VAL B CA 1
ATOM 2951 C C . VAL B 1 168 ? -13.719 -30.188 -2.342 1 95 168 VAL B C 1
ATOM 2953 O O . VAL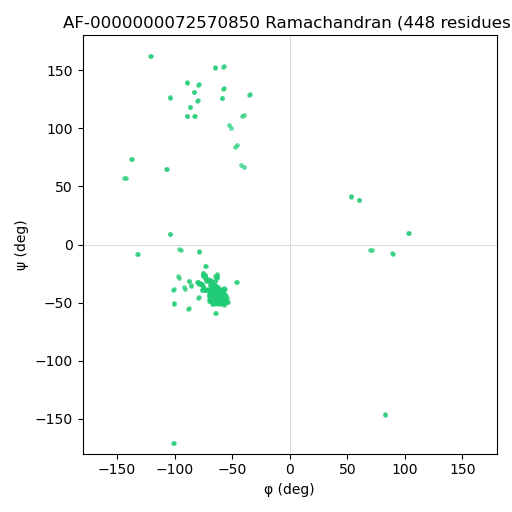 B 1 168 ? -12.977 -29.672 -3.182 1 95 168 VAL B O 1
ATOM 2956 N N . LYS B 1 169 ? -14.414 -31.344 -2.535 1 92.19 169 LYS B N 1
ATOM 2957 C CA . LYS B 1 169 ? -14.289 -32.062 -3.789 1 92.19 169 LYS B CA 1
ATOM 2958 C C . LYS B 1 169 ? -15.641 -32.219 -4.488 1 92.19 169 LYS B C 1
ATOM 2960 O O . LYS B 1 169 ? -16.688 -31.922 -3.893 1 92.19 169 LYS B O 1
ATOM 2965 N N . GLY B 1 170 ? -15.516 -32.531 -5.805 1 91.69 170 GLY B N 1
ATOM 2966 C CA . GLY B 1 170 ? -16.734 -32.812 -6.551 1 91.69 170 GLY B CA 1
ATOM 2967 C C . GLY B 1 170 ? -17.438 -31.578 -7.039 1 91.69 170 GLY B C 1
ATOM 2968 O O . GLY B 1 170 ? -16.797 -30.578 -7.375 1 91.69 170 GLY B O 1
ATOM 2969 N N . ALA B 1 171 ? -18.766 -31.562 -7.098 1 94.31 171 ALA B N 1
ATOM 2970 C CA . ALA B 1 171 ? -19.594 -30.516 -7.703 1 94.31 171 ALA B CA 1
ATOM 2971 C C . ALA B 1 171 ? -19.609 -29.266 -6.836 1 94.31 171 ALA B C 1
ATOM 2973 O O . ALA B 1 171 ? -19.891 -28.172 -7.324 1 94.31 171 ALA B O 1
ATOM 2974 N N . TRP B 1 172 ? -19.25 -29.406 -5.586 1 96.25 172 TRP B N 1
ATOM 2975 C CA . TRP B 1 172 ? -19.344 -28.281 -4.656 1 96.25 172 TRP B CA 1
ATOM 2976 C C . TRP B 1 172 ? -18.016 -27.531 -4.555 1 96.25 172 TRP B C 1
ATOM 2978 O O . TRP B 1 172 ? -17.938 -26.484 -3.91 1 96.25 172 TRP B O 1
ATOM 2988 N N . GLN B 1 173 ? -17 -28.031 -5.215 1 95.56 173 GLN B N 1
ATOM 2989 C CA . GLN B 1 173 ? -15.664 -27.453 -5.102 1 95.56 173 GLN B CA 1
ATOM 2990 C C . GLN B 1 173 ? -15.672 -25.969 -5.5 1 95.56 173 GLN B C 1
ATOM 2992 O O . GLN B 1 173 ? -15.273 -25.109 -4.715 1 95.56 173 GLN B O 1
ATOM 2997 N N . PHE B 1 174 ? -16.281 -25.672 -6.625 1 95.62 174 PHE B N 1
ATOM 2998 C CA . PHE B 1 174 ? -16.234 -24.328 -7.152 1 95.62 174 PHE B CA 1
ATOM 2999 C C . PHE B 1 174 ? -17.234 -23.422 -6.445 1 95.62 174 PHE B C 1
ATOM 3001 O O . PHE B 1 174 ? -16.891 -22.344 -5.961 1 95.62 174 PHE B O 1
ATOM 3008 N N . PRO B 1 175 ? -18.5 -23.859 -6.234 1 97.31 175 PRO B N 1
ATOM 3009 C CA . PRO B 1 175 ? -19.453 -23.031 -5.508 1 97.31 175 PRO B CA 1
ATOM 3010 C C . PRO B 1 175 ? -19 -22.703 -4.086 1 97.31 175 PRO B C 1
ATOM 3012 O O . PRO B 1 175 ? -19.156 -21.578 -3.615 1 97.31 175 PRO B O 1
ATOM 3015 N N . ALA B 1 176 ? -18.438 -23.641 -3.43 1 97.75 176 ALA B N 1
ATOM 3016 C CA . ALA B 1 176 ? -17.969 -23.422 -2.066 1 97.75 176 ALA B CA 1
ATOM 3017 C C . ALA B 1 176 ? -16.812 -22.422 -2.041 1 97.75 176 ALA B C 1
ATOM 3019 O O . ALA B 1 176 ? -16.703 -21.609 -1.127 1 97.75 176 ALA B O 1
ATOM 3020 N N . THR B 1 177 ? -15.93 -22.547 -2.998 1 97.56 177 THR B N 1
ATOM 3021 C CA . THR B 1 177 ? -14.797 -21.641 -3.074 1 97.56 177 THR B CA 1
ATOM 3022 C C . THR B 1 177 ? -15.273 -20.219 -3.373 1 97.56 177 THR B C 1
ATOM 3024 O O . THR B 1 177 ? -14.742 -19.25 -2.812 1 97.56 177 THR B O 1
ATOM 3027 N N . ILE B 1 178 ? -16.266 -20.125 -4.215 1 97.94 178 ILE B N 1
ATOM 3028 C CA . ILE B 1 178 ? -16.844 -18.812 -4.52 1 97.94 178 ILE B CA 1
ATOM 3029 C C . ILE B 1 178 ? -17.453 -18.203 -3.258 1 97.94 178 ILE B C 1
ATOM 3031 O O . ILE B 1 178 ? -17.219 -17.047 -2.938 1 97.94 178 ILE B O 1
ATOM 3035 N N . PHE B 1 179 ? -18.141 -19.016 -2.555 1 97.81 179 PHE B N 1
ATOM 3036 C CA . PHE B 1 179 ? -18.766 -18.562 -1.323 1 97.81 179 PHE B CA 1
ATOM 3037 C C . PHE B 1 179 ? -17.719 -18.141 -0.302 1 97.81 179 PHE B C 1
ATOM 3039 O O . PHE B 1 179 ? -17.859 -17.094 0.34 1 97.81 179 PHE B O 1
ATOM 3046 N N . ALA B 1 180 ? -16.734 -18.938 -0.133 1 97.25 180 ALA B N 1
ATOM 3047 C CA . ALA B 1 180 ? -15.648 -18.625 0.79 1 97.25 180 ALA B CA 1
ATOM 3048 C C . ALA B 1 180 ? -14.977 -17.312 0.412 1 97.25 180 ALA B C 1
ATOM 3050 O O . ALA B 1 180 ? -14.641 -16.5 1.283 1 97.25 180 ALA B O 1
ATOM 3051 N N . THR B 1 181 ? -14.773 -17.109 -0.85 1 97.38 181 THR B N 1
ATOM 3052 C CA . THR B 1 181 ? -14.156 -15.883 -1.349 1 97.38 181 THR B CA 1
ATOM 3053 C C . THR B 1 181 ? -15.039 -14.672 -1.042 1 97.38 181 THR B C 1
ATOM 3055 O O . THR B 1 181 ? -14.547 -13.641 -0.582 1 97.38 181 THR B O 1
ATOM 3058 N N . MET B 1 182 ? -16.312 -14.805 -1.261 1 97.5 182 MET B N 1
ATOM 3059 C CA . MET B 1 182 ? -17.25 -13.719 -0.996 1 97.5 182 MET B CA 1
ATOM 3060 C C . MET B 1 182 ? -17.266 -13.367 0.49 1 97.5 182 MET B C 1
ATOM 3062 O O . MET B 1 182 ? -17.312 -12.195 0.858 1 97.5 182 MET B O 1
ATOM 3066 N N . LEU B 1 183 ? -17.25 -14.367 1.268 1 97.31 183 LEU B N 1
ATOM 3067 C CA . LEU B 1 183 ? -17.25 -14.141 2.709 1 97.31 183 LEU B CA 1
ATOM 3068 C C . LEU B 1 183 ? -15.969 -13.422 3.141 1 97.31 183 LEU B C 1
ATOM 3070 O O . LEU B 1 183 ? -16.016 -12.492 3.947 1 97.31 183 LEU B O 1
ATOM 3074 N N . ALA B 1 184 ? -14.859 -13.867 2.648 1 96.44 184 ALA B N 1
ATOM 3075 C CA . ALA B 1 184 ? -13.578 -13.25 2.975 1 96.44 184 ALA B CA 1
ATOM 3076 C C . ALA B 1 184 ? -13.531 -11.797 2.504 1 96.44 184 ALA B C 1
ATOM 3078 O O . ALA B 1 184 ? -13.07 -10.922 3.23 1 96.44 184 ALA B O 1
ATOM 3079 N N . MET B 1 185 ? -14.023 -11.578 1.332 1 95.31 185 MET B N 1
ATOM 3080 C CA . MET B 1 185 ? -14.055 -10.227 0.774 1 95.31 185 MET B CA 1
ATOM 3081 C C . MET B 1 185 ? -14.992 -9.328 1.579 1 95.31 185 MET B C 1
ATOM 3083 O O . MET B 1 185 ? -14.672 -8.164 1.828 1 95.31 185 MET B O 1
ATOM 3087 N N . ALA B 1 186 ? -16.078 -9.859 1.93 1 96 186 ALA B N 1
ATOM 3088 C CA . ALA B 1 186 ? -17.047 -9.102 2.736 1 96 186 ALA B CA 1
ATOM 3089 C C . ALA B 1 186 ? -16.438 -8.719 4.086 1 96 186 ALA B C 1
ATOM 3091 O O . ALA B 1 186 ? -16.578 -7.578 4.535 1 96 186 ALA B O 1
ATOM 3092 N N . LEU B 1 187 ? -15.82 -9.656 4.695 1 94.56 187 LEU B N 1
ATOM 3093 C CA . LEU B 1 187 ? -15.203 -9.406 5.996 1 94.56 187 LEU B CA 1
ATOM 3094 C C . LEU B 1 187 ? -14.094 -8.367 5.879 1 94.56 187 LEU B C 1
ATOM 3096 O O . LEU B 1 187 ? -13.969 -7.488 6.738 1 94.56 187 LEU B O 1
ATOM 3100 N N . THR B 1 188 ? -13.297 -8.461 4.875 1 90.75 188 THR B N 1
ATOM 3101 C CA . THR B 1 188 ? -12.219 -7.5 4.656 1 90.75 188 THR B CA 1
ATOM 3102 C C . THR B 1 188 ? -12.789 -6.105 4.41 1 90.75 188 THR B C 1
ATOM 3104 O O . THR B 1 188 ? -12.281 -5.121 4.949 1 90.75 188 THR B O 1
ATOM 3107 N N . GLY B 1 189 ? -13.766 -6.066 3.572 1 88.44 189 GLY B N 1
ATOM 3108 C CA . GLY B 1 189 ? -14.422 -4.789 3.344 1 88.44 189 GLY B CA 1
ATOM 3109 C C . GLY B 1 189 ? -15 -4.18 4.605 1 88.44 189 GLY B C 1
ATOM 3110 O O . GLY B 1 189 ? -14.867 -2.977 4.84 1 88.44 189 GLY B O 1
ATOM 3111 N N . MET B 1 190 ? -15.602 -4.984 5.414 1 91.19 190 MET B N 1
ATOM 3112 C CA . MET B 1 190 ? -16.188 -4.531 6.672 1 91.19 190 MET B CA 1
ATOM 3113 C C . MET B 1 190 ? -15.125 -3.99 7.613 1 91.19 190 MET B C 1
ATOM 3115 O O . MET B 1 190 ? -15.281 -2.906 8.18 1 91.19 190 MET B O 1
ATOM 3119 N N . ILE B 1 191 ? -14.07 -4.73 7.762 1 87.25 191 ILE B N 1
ATOM 3120 C CA . ILE B 1 191 ? -12.992 -4.344 8.656 1 87.25 191 ILE B CA 1
ATOM 3121 C C . ILE B 1 191 ? -12.344 -3.055 8.156 1 87.25 191 ILE B C 1
ATOM 3123 O O . ILE B 1 191 ? -12.07 -2.143 8.945 1 87.25 191 ILE B O 1
ATOM 3127 N N . SER B 1 192 ? -12.117 -2.982 6.855 1 81.75 192 SER B N 1
ATOM 3128 C CA . SER B 1 192 ? -11.523 -1.794 6.25 1 81.75 192 SER B CA 1
ATOM 3129 C C . SER B 1 192 ? -12.383 -0.559 6.504 1 81.75 192 SER B C 1
ATOM 3131 O O . SER B 1 192 ? -11.867 0.497 6.875 1 81.75 192 SER B O 1
ATOM 3133 N N . ALA B 1 193 ? -13.656 -0.655 6.328 1 82.38 193 ALA B N 1
ATOM 3134 C CA . ALA B 1 193 ? -14.57 0.473 6.492 1 82.38 193 ALA B CA 1
ATOM 3135 C C . ALA B 1 193 ? -14.672 0.892 7.953 1 82.38 193 ALA B C 1
ATOM 3137 O O . ALA B 1 193 ? -14.727 2.084 8.266 1 82.38 193 ALA B O 1
ATOM 3138 N N . LYS B 1 194 ? -14.68 -0.049 8.812 1 84.06 194 LYS B N 1
ATOM 3139 C CA . LYS B 1 194 ? -14.781 0.271 10.234 1 84.06 194 LYS B CA 1
ATOM 3140 C C . LYS B 1 194 ? -13.523 0.975 10.727 1 84.06 194 LYS B C 1
ATOM 3142 O O . LYS B 1 194 ? -13.594 1.879 11.562 1 84.06 194 LYS B O 1
ATOM 3147 N N . LEU B 1 195 ? -12.469 0.556 10.234 1 75 195 LEU B N 1
ATOM 3148 C CA . LEU B 1 195 ? -11.195 1.131 10.656 1 75 195 LEU B CA 1
ATOM 3149 C C . LEU B 1 195 ? -11.008 2.525 10.07 1 75 195 LEU B C 1
ATOM 3151 O O . LEU B 1 195 ? -10.305 3.357 10.648 1 75 195 LEU B O 1
ATOM 3155 N N . SER B 1 196 ? -11.633 2.799 8.938 1 70.5 196 SER B N 1
ATOM 3156 C CA . SER B 1 196 ? -11.477 4.094 8.289 1 70.5 196 SER B CA 1
ATOM 3157 C C . SER B 1 196 ? -12.695 4.977 8.492 1 70.5 196 SER B C 1
ATOM 3159 O O . SER B 1 196 ? -12.812 6.043 7.887 1 70.5 196 SER B O 1
ATOM 3161 N N . ASP B 1 197 ? -13.578 4.457 9.391 1 75.06 197 ASP B N 1
ATOM 3162 C CA . ASP B 1 197 ? -14.828 5.164 9.656 1 75.06 197 ASP B CA 1
ATOM 3163 C C . ASP B 1 197 ? -15.578 5.453 8.359 1 75.06 197 ASP B C 1
ATOM 3165 O O . ASP B 1 197 ? -16.047 6.57 8.141 1 75.06 197 ASP B O 1
ATOM 3169 N N . GLY B 1 198 ? -15.562 4.531 7.562 1 75.69 198 GLY B N 1
ATOM 3170 C CA . GLY B 1 198 ? -16.219 4.656 6.27 1 75.69 198 GLY B CA 1
ATOM 3171 C C . GLY B 1 198 ? -17.578 3.975 6.219 1 75.69 198 GLY B C 1
ATOM 3172 O O . GLY B 1 198 ? -18.172 3.689 7.262 1 75.69 198 GLY B O 1
ATOM 3173 N N . LEU B 1 199 ? -18.125 3.904 5.023 1 86.12 199 LEU B N 1
ATOM 3174 C CA . LEU B 1 199 ? -19.422 3.295 4.801 1 86.12 199 LEU B CA 1
ATOM 3175 C C . LEU B 1 199 ? -19.297 1.779 4.684 1 86.12 199 LEU B C 1
ATOM 3177 O O . LEU B 1 199 ? -18.906 1.266 3.635 1 86.12 199 LEU B O 1
ATOM 3181 N N . VAL B 1 200 ? -19.781 1.123 5.633 1 90.69 200 VAL B N 1
ATOM 3182 C CA . VAL B 1 200 ? -19.531 -0.307 5.793 1 90.69 200 VAL B CA 1
ATOM 3183 C C . VAL B 1 200 ? -20.234 -1.078 4.672 1 90.69 200 VAL B C 1
ATOM 3185 O O . VAL B 1 200 ? -19.594 -1.875 3.975 1 90.69 200 VAL B O 1
ATOM 3188 N N . ILE B 1 201 ? -21.469 -0.805 4.391 1 94.25 201 ILE B N 1
ATOM 3189 C CA . ILE B 1 201 ? -22.234 -1.551 3.404 1 94.25 201 ILE B CA 1
ATOM 3190 C C . ILE B 1 201 ? -21.656 -1.33 2.012 1 94.25 201 ILE B C 1
ATOM 3192 O O . ILE B 1 201 ? -21.547 -2.271 1.222 1 94.25 201 ILE B O 1
ATOM 3196 N N . LYS B 1 202 ? -21.281 -0.146 1.769 1 90.62 202 LYS B N 1
ATOM 3197 C CA . LYS B 1 202 ? -20.688 0.164 0.47 1 90.62 202 LYS B CA 1
ATOM 3198 C C . LYS B 1 202 ? -19.375 -0.586 0.27 1 90.62 202 LYS B C 1
ATOM 3200 O O . LYS B 1 202 ? -19.109 -1.113 -0.813 1 90.62 202 LYS B O 1
ATOM 3205 N N . ALA B 1 203 ? -18.578 -0.601 1.304 1 88.75 203 ALA B N 1
ATOM 3206 C CA . ALA B 1 203 ? -17.297 -1.286 1.235 1 88.75 203 ALA B CA 1
ATOM 3207 C C . ALA B 1 203 ? -17.469 -2.787 1.036 1 88.75 203 ALA B C 1
ATOM 3209 O O . ALA B 1 203 ? -16.75 -3.41 0.252 1 88.75 203 ALA B O 1
ATOM 3210 N N . ILE B 1 204 ? -18.422 -3.326 1.709 1 94.38 204 ILE B N 1
ATOM 3211 C CA . ILE B 1 204 ? -18.719 -4.754 1.604 1 94.38 204 ILE B CA 1
ATOM 3212 C C . ILE B 1 204 ? -19.141 -5.09 0.176 1 94.38 204 ILE B C 1
ATOM 3214 O O . ILE B 1 204 ? -18.594 -6.012 -0.438 1 94.38 204 ILE B O 1
ATOM 3218 N N . LEU B 1 205 ? -20.047 -4.375 -0.355 1 95.56 205 LEU B N 1
ATOM 3219 C CA . LEU B 1 205 ? -20.578 -4.633 -1.691 1 95.56 205 LEU B CA 1
ATOM 3220 C C . LEU B 1 205 ? -19.484 -4.449 -2.748 1 95.56 205 LEU B C 1
ATOM 3222 O O . LEU B 1 205 ? -19.391 -5.238 -3.688 1 95.56 205 LEU B O 1
ATOM 3226 N N . ARG B 1 206 ? -18.766 -3.428 -2.557 1 91.94 206 ARG B N 1
ATOM 3227 C CA . ARG B 1 206 ? -17.656 -3.182 -3.482 1 91.94 206 ARG B CA 1
ATOM 3228 C C . ARG B 1 206 ? -16.703 -4.359 -3.51 1 91.94 206 ARG B C 1
ATOM 3230 O O . ARG B 1 206 ? -16.312 -4.836 -4.582 1 91.94 206 ARG B O 1
ATOM 3237 N N . ASN B 1 207 ? -16.328 -4.84 -2.354 1 93.19 207 ASN B N 1
ATOM 3238 C CA . ASN B 1 207 ? -15.375 -5.938 -2.26 1 93.19 207 ASN B CA 1
ATOM 3239 C C . ASN B 1 207 ? -15.945 -7.23 -2.834 1 93.19 207 ASN B C 1
ATOM 3241 O O . ASN B 1 207 ? -15.227 -8.008 -3.469 1 93.19 207 ASN B O 1
ATOM 3245 N N . ILE B 1 208 ? -17.188 -7.465 -2.615 1 95.88 208 ILE B N 1
ATOM 3246 C CA . ILE B 1 208 ? -17.844 -8.656 -3.148 1 95.88 208 ILE B CA 1
ATOM 3247 C C . ILE B 1 208 ? -17.859 -8.602 -4.676 1 95.88 208 ILE B C 1
ATOM 3249 O O . ILE B 1 208 ? -17.547 -9.586 -5.344 1 95.88 208 ILE B O 1
ATOM 3253 N N . ILE B 1 209 ? -18.188 -7.516 -5.219 1 96 209 ILE B N 1
ATOM 3254 C CA . ILE B 1 209 ? -18.25 -7.34 -6.668 1 96 209 ILE B CA 1
ATOM 3255 C C . ILE B 1 209 ? -16.859 -7.539 -7.273 1 96 209 ILE B C 1
ATOM 3257 O O . ILE B 1 209 ? -16.719 -8.234 -8.281 1 96 209 ILE B O 1
ATOM 3261 N N . ILE B 1 210 ? -15.891 -7.008 -6.652 1 92.94 210 ILE B N 1
ATOM 3262 C CA . ILE B 1 210 ? -14.516 -7.152 -7.125 1 92.94 210 ILE B CA 1
ATOM 3263 C C . ILE B 1 210 ? -14.117 -8.625 -7.102 1 92.94 210 ILE B C 1
ATOM 3265 O O . ILE B 1 210 ? -13.492 -9.125 -8.039 1 92.94 210 ILE B O 1
ATOM 3269 N N . GLY B 1 211 ? -14.469 -9.266 -6.039 1 94.69 211 GLY B N 1
ATOM 3270 C CA . GLY B 1 211 ? -14.188 -10.688 -5.945 1 94.69 211 GLY B CA 1
ATOM 3271 C C . GLY B 1 211 ? -14.844 -11.5 -7.043 1 94.69 211 GLY B C 1
ATOM 3272 O O . GLY B 1 211 ? -14.195 -12.336 -7.676 1 94.69 211 GLY B O 1
ATOM 3273 N N . LEU B 1 212 ? -16.109 -11.242 -7.289 1 96.56 212 LEU B N 1
ATOM 3274 C CA . LEU B 1 212 ? -16.844 -11.969 -8.32 1 96.56 212 LEU B CA 1
ATOM 3275 C C . LEU B 1 212 ? -16.266 -11.68 -9.703 1 96.56 212 LEU B C 1
ATOM 3277 O O . LEU B 1 212 ? -16.156 -12.586 -10.531 1 96.56 212 LEU B O 1
ATOM 3281 N N . LEU B 1 213 ? -15.914 -10.531 -9.945 1 95.12 213 LEU B N 1
ATOM 3282 C CA . LEU B 1 213 ? -15.305 -10.164 -11.219 1 95.12 213 LEU B CA 1
ATOM 3283 C C . LEU B 1 213 ? -13.961 -10.852 -11.406 1 95.12 213 LEU B C 1
ATOM 3285 O O . LEU B 1 213 ? -13.625 -11.289 -12.508 1 95.12 213 LEU B O 1
ATOM 3289 N N . THR B 1 214 ? -13.242 -10.859 -10.328 1 93.88 214 THR B N 1
ATOM 3290 C CA . THR B 1 214 ? -11.945 -11.523 -10.375 1 93.88 214 THR B CA 1
ATOM 3291 C C . THR B 1 214 ? -12.102 -12.992 -10.758 1 93.88 214 THR B C 1
ATOM 3293 O O . THR B 1 214 ? -11.391 -13.492 -11.633 1 93.88 214 THR B O 1
ATOM 3296 N N . ILE B 1 215 ? -13.062 -13.641 -10.125 1 95.75 215 ILE B N 1
ATOM 3297 C CA . ILE B 1 215 ? -13.305 -15.047 -10.398 1 95.75 215 ILE B CA 1
ATOM 3298 C C . ILE B 1 215 ? -13.719 -15.227 -11.859 1 95.75 215 ILE B C 1
ATOM 3300 O O . ILE B 1 215 ? -13.195 -16.094 -12.555 1 95.75 215 ILE B O 1
ATOM 3304 N N . PHE B 1 216 ? -14.586 -14.414 -12.266 1 95.75 216 PHE B N 1
ATOM 3305 C CA . PHE B 1 216 ? -15.102 -14.484 -13.633 1 95.75 216 PHE B CA 1
ATOM 3306 C C . PHE B 1 216 ? -13.984 -14.289 -14.648 1 95.75 216 PHE B C 1
ATOM 3308 O O . PHE B 1 216 ? -13.82 -15.109 -15.555 1 95.75 216 PHE B O 1
ATOM 3315 N N . ILE B 1 217 ? -13.203 -13.32 -14.547 1 93.56 217 ILE B N 1
ATOM 3316 C CA . ILE B 1 217 ? -12.148 -12.969 -15.484 1 93.56 217 ILE B CA 1
ATOM 3317 C C . ILE B 1 217 ? -11.086 -14.07 -15.492 1 93.56 217 ILE B C 1
ATOM 3319 O O . ILE B 1 217 ? -10.656 -14.523 -16.562 1 93.56 217 ILE B O 1
ATOM 3323 N N . HIS B 1 218 ? -10.766 -14.539 -14.383 1 93.38 218 HIS B N 1
ATOM 3324 C CA . HIS B 1 218 ? -9.656 -15.492 -14.289 1 93.38 218 HIS B CA 1
ATOM 3325 C C . HIS B 1 218 ? -10.086 -16.875 -14.758 1 93.38 218 HIS B C 1
ATOM 3327 O O . HIS B 1 218 ? -9.281 -17.609 -15.344 1 93.38 218 HIS B O 1
ATOM 3333 N N . TYR B 1 219 ? -11.336 -17.203 -14.508 1 93.75 219 TYR B N 1
ATOM 3334 C CA . TYR B 1 219 ? -11.844 -18.453 -15.062 1 93.75 219 TYR B CA 1
ATOM 3335 C C . TYR B 1 219 ? -11.758 -18.438 -16.594 1 93.75 219 TYR B C 1
ATOM 3337 O O . TYR B 1 219 ? -11.297 -19.422 -17.188 1 93.75 219 TYR B O 1
ATOM 3345 N N . PHE B 1 220 ? -12.086 -17.422 -17.125 1 94.38 220 PHE B N 1
ATOM 3346 C CA . PHE B 1 220 ? -12.102 -17.344 -18.578 1 94.38 220 PHE B CA 1
ATOM 3347 C C . PHE B 1 220 ? -10.688 -17.203 -19.125 1 94.38 220 PHE B C 1
ATOM 3349 O O . PHE B 1 220 ? -10.383 -17.719 -20.203 1 94.38 220 PHE B O 1
ATOM 3356 N N . ILE B 1 221 ? -9.875 -16.547 -18.438 1 90.12 221 ILE B N 1
ATOM 3357 C CA . ILE B 1 221 ? -8.469 -16.516 -18.828 1 90.12 221 ILE B CA 1
ATOM 3358 C C . ILE B 1 221 ? -7.906 -17.938 -18.828 1 90.12 221 ILE B C 1
ATOM 3360 O O . ILE B 1 221 ? -7.191 -18.328 -19.75 1 90.12 221 ILE B O 1
ATOM 3364 N N . GLY B 1 222 ? -8.227 -18.672 -17.781 1 90.94 222 GLY B N 1
ATOM 3365 C CA . GLY B 1 222 ? -7.805 -20.062 -17.719 1 90.94 222 GLY B CA 1
ATOM 3366 C C . GLY B 1 222 ? -8.305 -20.891 -18.891 1 90.94 222 GLY B C 1
ATOM 3367 O O . GLY B 1 222 ? -7.551 -21.672 -19.469 1 90.94 222 GLY B O 1
ATOM 3368 N N . ARG B 1 223 ? -9.508 -20.641 -19.312 1 92.44 223 ARG B N 1
ATOM 3369 C CA . ARG B 1 223 ? -10.094 -21.391 -20.406 1 92.44 223 ARG B CA 1
ATOM 3370 C C . ARG B 1 223 ? -9.398 -21.062 -21.734 1 92.44 223 ARG B C 1
ATOM 3372 O O . ARG B 1 223 ? -9.258 -21.938 -22.594 1 92.44 223 ARG B O 1
ATOM 3379 N N . ILE B 1 224 ? -8.969 -19.859 -21.812 1 91.62 224 ILE B N 1
ATOM 3380 C CA . ILE B 1 224 ? -8.305 -19.422 -23.031 1 91.62 224 ILE B CA 1
ATOM 3381 C C . ILE B 1 224 ? -6.895 -20 -23.094 1 91.62 224 ILE B C 1
ATOM 3383 O O . ILE B 1 224 ? -6.43 -20.406 -24.156 1 91.62 224 ILE B O 1
ATOM 3387 N N . LEU B 1 225 ? -6.254 -20.078 -21.953 1 85.25 225 LEU B N 1
ATOM 3388 C CA . LEU B 1 225 ? -4.871 -20.547 -21.891 1 85.25 225 LEU B CA 1
ATOM 3389 C C . LEU B 1 225 ? -4.809 -22.062 -21.969 1 85.25 225 LEU B C 1
ATOM 3391 O O . LEU B 1 225 ? -3.766 -22.641 -22.281 1 85.25 225 LEU B O 1
ATOM 3395 N N . GLY B 1 226 ? -5.836 -22.656 -21.391 1 83.12 226 GLY B N 1
ATOM 3396 C CA . GLY B 1 226 ? -5.859 -24.109 -21.391 1 83.12 226 GLY B CA 1
ATOM 3397 C C . GLY B 1 226 ? -6.504 -24.688 -22.641 1 83.12 226 GLY B C 1
ATOM 3398 O O . GLY B 1 226 ? -5.898 -25.516 -23.328 1 83.12 226 GLY B O 1
#

Radius of gyration: 24.56 Å; Cα contacts (8 Å, |Δi|>4): 749; chains: 2; bounding box: 48×72×53 Å

Nearest PDB structures (foldseek):
  6iu4-assembly1_A  TM=8.816E-01  e=5.382E-07  Eucalyptus grandis
  9b3o-assembly1_A  TM=1.991E-01  e=4.099E+00  Staphylococcus aureus
  6iu4-assembly1_A  TM=8.818E-01  e=6.555E-07  Eucalyptus grandis

Solvent-accessible surface area (backbone atoms only — not comparable to full-atom values): 21261 Å² total; per-residue (Å²): 130,81,76,77,69,72,50,72,66,49,51,50,48,31,49,49,32,21,49,44,18,22,46,30,21,31,40,23,30,46,15,24,48,36,11,38,47,48,29,68,68,43,68,67,54,38,50,51,38,33,50,28,40,42,52,19,41,18,51,20,47,15,49,34,41,24,51,54,34,43,45,50,38,52,21,50,54,50,48,53,54,52,49,56,50,39,54,74,74,38,42,68,59,50,43,48,50,48,18,47,52,37,34,74,70,55,35,52,68,70,58,15,45,50,47,29,52,47,33,48,70,74,39,41,66,51,42,51,34,34,74,74,66,68,40,62,78,89,65,66,61,56,27,64,59,30,12,49,34,13,24,52,28,9,41,56,34,20,44,51,32,49,50,38,43,71,69,37,66,76,89,50,17,60,61,49,21,52,49,44,42,40,50,52,29,29,50,48,20,36,52,45,14,63,73,58,66,27,57,39,68,60,34,19,51,51,31,32,53,51,50,53,49,43,45,53,53,22,31,51,49,10,50,70,74,72,130,81,76,76,70,72,49,71,66,48,51,50,46,32,48,50,32,21,47,45,20,23,46,28,20,31,39,22,30,44,15,26,47,36,11,37,47,49,28,68,69,44,67,66,54,37,49,49,38,34,51,27,39,43,54,20,39,18,51,18,45,15,51,33,40,25,50,52,34,41,44,50,38,51,22,50,53,52,50,53,54,52,49,57,50,40,55,74,75,38,45,67,59,50,43,48,50,46,18,48,51,37,33,74,70,54,35,53,67,69,59,15,47,50,48,29,52,48,33,49,70,74,39,42,65,50,43,51,34,34,73,74,67,67,39,62,78,90,65,65,63,56,26,65,58,32,12,49,36,13,25,52,28,8,42,56,34,21,43,50,32,50,50,38,44,72,70,39,66,76,88,51,16,60,61,50,22,52,49,42,42,39,50,52,28,28,51,48,18,35,52,48,14,61,73,59,64,28,58,40,69,60,32,20,52,52,32,31,50,51,51,53,48,44,45,54,53,22,30,51,48,10,49,71,73,71

InterPro domains:
  IPR008217 Ccc1 family [PF01988] (15-223)
  IPR008217 Ccc1 family [PTHR31851] (14-225)

Secondary structure (DSSP, 8-state):
-------HHHHHHHHHHHHHHHHHHHHHHHHHHHHHHHHT--HHHHHHHHHHHHHHHHHHHHHHHHHHHHHHHHHHHHHHHHHHHHHHH-HHHHHHHHHHHHHHTT--HHHHHHHHHHHHHH-HHHHHHHHHH-PPTT----HHHHHHHHHHHHHHHHHHHHHH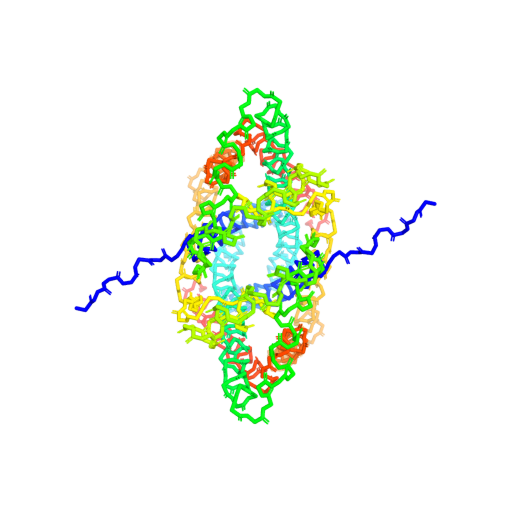HHH--GGGHHHHHHHHHHHHHHHHHHHHHHHTT--HHHHHHHHHHHHHHHHHHHHHHHHHH-/-------HHHHHHHHHHHHHHHHHHHHHHHHHHHHHHHHT--HHHHHHHHHHHHHHHHHHHHHHHHHHHHHHHHHHHHHHHHHHHHHHH-HHHHHHHHHHHHHHTT--HHHHHHHHHHHHHH-HHHHHHHHHH-PPTT----HHHHHHHHHHHHHHHHHHHHHHHHH--GGGHHHHHHHHHHHHHHHHHHHHHHHTT--HHHHHHHHHHHHHHHHHHHHHHHHHH-

pLDDT: mean 87.24, std 12.16, range [24.11, 97.94]